Protein AF-A0A2B4SZK3-F1 (afdb_monomer_lite)

Organism: Stylophora pistillata (NCBI:txid50429)

InterPro domains:
  IPR004087 K Homology domain [SM00322] (62-130)
  IPR004088 K Homology domain, type 1 [PF00013] (67-126)
  IPR009210 Activating signal cointegrator 1 complex subunit 1 [PTHR13360] (2-344)
  IPR019510 A-kinase anchor protein 7-like, phosphoesterase domain [PF10469] (138-343)
  IPR027417 P-loop containing nucleoside triphosphate hydrolase [G3DSA:3.40.50.300] (384-640)
  IPR027417 P-loop containing nucleoside triphosphate hydrolase [SSF52540] (381-577)
  IPR036612 K Homology domain, type 1 superfamily [G3DSA:3.30.1370.10] (50-133)
  IPR036612 K Homology domain, type 1 superfamily [SSF54791] (58-139)
  IPR047538 Activating signal cointegrator 1 complex subunit 1, type I KH domain [cd22419] (64-129)

Secondary structure (DSSP, 8-state):
--TTSPEEEEETTEEEEE---------------------------TT---SSSSSS-EEETTEEEEEE---GGGHHHHH-GGGHHHHHHHHHHTEEEE---TT---PEEEEESSHHHHHHHHHHHHHHHHHHHTTSPP-EEEEEE---HHHHHHHHHHHHHHHHHSTTSTT--GGGBPPGGG-EEEEEEE---SHHHHHHHHHHHHHHIIIIIHHHHTTPPEEEEEEEEEESSS-TTSBSEEEEEEEETT--SHHHHHHHHHHHHHHHTTSB----SS----EEEEEGGG---TT---------TT------PPP--B--HHHHHHTTT-EEEEEEE-EEEEEE-TTTT--TT------TTGGGS----EEEEEE--------S---EEEEEEE-TTSSHHHHHHHHHTSTTEEEEE-HHHHHHHHSTT---STTTTSPP-TT--HHHHHHHHHS--TT-SEEEEEEEGGGGTT-GGGGGSGGGTTEEEEEEE--HHHHHHHHHHHHT-HHHHS--S--GGGG-HHHHHHHHHHHHHHT-SS-EEEEHHHHHHSHHHHHHHHHHHHTPPP-GGGGB------GGGGGGTTS-HHHHH--BPPPPSSTT--TT--SS-GGGS-HHHHHHHHHHHHHHHHHHTTBPPPS-GGG-

Radius of gyration: 32.84 Å; chains: 1; bounding box: 64×78×112 Å

Sequence (652 aa):
MDVMKPTLIYIGGRCYRKMPFEQKIEHNSDRVPKQHESPSEQLDWENDEACDVSESIEKTERGYRLSVEIPSPLFKFILGRRAETKKKIEKETNTQVTVPRQGEEGDIVIIGSHRSGVVGARSRIEVIAETSRQKIPFTHFLCFPLYNSDLARKMDEFKVKVLEDCFECRGINASIFQLPTKIHLTVGILTLLSDKEVKNAVDLLSQCYQDLVSKWLHNEPVVVELKGVECMNDDPSEVDILYAKVLVKDNSDRLQLLANALVDTFVSAGLMKREYDRVKLHATVMNTKQRDDPGGEETFTKKSRGDAAPRFKKRTSFDSRKVIKSFEDFSFGEYHLDMIHLSITVGGQRGPNNKSRSSLSDLKNKETLRYRVIGLQRVSRITKMSKNRILLWTAPRCVSTAFERSIMNLKNSKIFHEPYSQAFYFGPEKQSARYAAQETKQQATYRLISKMLQKEYDGRDFVFSKEMAYCVENKMHIFVEEGFKNFQHSFLIRQPLKAVYSLYRASTNPKLTGWDYFDPAEAGFRQMLELYEFVDRNIHSNPIVVDADDLLDYPNGILQSYCEAVGLEYEETMTSWEPGPVPEWDVWAGWHEDALKSTGFKPRAKKNRPHTSAAFDLEELPPQVASVVEECMPYYETLAAKKISPKNTEQY

Foldseek 3Di:
DPPVDFDWDADPNDIDGDDDPDPDDDDDDDDDDDDDDDDDDPPPPPPPPPPDPVPAWDQDPQAIKGWAAAFLVLLCQCCDDVRPNVVVLCVVLVWHWDDDDRLDHGTTMIGHRYPSSSVSSNVSSSVSRVVVLVVDPFFWFKWQQFADPLLQVLLVVLLVCCCVVVVVWPPDDSQQFDHSRPWTWTLFTFRQRDVVLVVVLLVLVLVLCVPLCCVLVVLDWWKKWFWAKDAPDPDLAFGFWIWTDIATPVNDCSVFSSSQVSQVSCVVVVGGDDPDNGRDTTTTGGGLVRDDDPPDPPPPDDDDPDDDDDDDPDRGGIRCPSVRVVRRGRTSGMGTRFFMKTWGDPVNVPRSPPPDPDDPVVVVPPPIPISTSGTSPPPPPVPDDDQFAEEEEEAAPLCLLLLQVLVVLDPQEAEAEALLVCCCQQAPNHDDPQVVVDHRPPCSHPVNVLVVSLDDDPSHRHYYYYHYLLSCVVPLVSCLDPSNLRYQYAYRYEQLLSRLVVQQVLQCDCVQFVHNGDDLSRSRLVSRLVSVVSCCPRRHNQHAYAYSLQCLQFVQQQQCQVCVVSVHDDDPCSFFADAADDVSCPVRGRRCVCSNRDGGRHHDPDPDDPSPDDPDDLVPDDPVSSVSSVVSRVSRVVRVVSHDHGPDPPPD

Structure (mmCIF, N/CA/C/O backbone):
data_AF-A0A2B4SZK3-F1
#
_entry.id   AF-A0A2B4SZK3-F1
#
loop_
_atom_site.group_PDB
_atom_site.id
_atom_site.type_symbol
_atom_site.label_atom_id
_atom_site.label_alt_id
_atom_site.label_comp_id
_atom_site.label_asym_id
_atom_site.label_entity_id
_atom_site.label_seq_id
_atom_site.pdbx_PDB_ins_code
_atom_site.Cartn_x
_atom_site.Cartn_y
_atom_site.Cartn_z
_atom_site.occupancy
_atom_site.B_iso_or_equiv
_atom_site.auth_seq_id
_atom_site.auth_comp_id
_atom_site.auth_asym_id
_atom_site.auth_atom_id
_atom_site.pdbx_PDB_model_num
ATOM 1 N N . MET A 1 1 ? 1.959 -29.336 -47.649 1.00 46.88 1 MET A N 1
ATOM 2 C CA . MET A 1 1 ? 1.664 -27.906 -47.413 1.00 46.88 1 MET A CA 1
ATOM 3 C C . MET A 1 1 ? 1.505 -27.262 -48.781 1.00 46.88 1 MET A C 1
ATOM 5 O O . MET A 1 1 ? 2.351 -27.522 -49.626 1.00 46.88 1 MET A O 1
ATOM 9 N N . ASP A 1 2 ? 0.421 -26.527 -49.025 1.00 36.53 2 ASP A N 1
ATOM 10 C CA . ASP A 1 2 ? 0.176 -25.872 -50.315 1.00 36.53 2 ASP A CA 1
ATOM 11 C C . ASP A 1 2 ? 1.172 -24.714 -50.495 1.00 36.53 2 ASP A C 1
ATOM 13 O O . ASP A 1 2 ? 1.173 -23.751 -49.724 1.00 36.53 2 ASP A O 1
ATOM 17 N N . VAL A 1 3 ? 2.066 -24.827 -51.481 1.00 50.59 3 VAL A N 1
ATOM 18 C CA . VAL A 1 3 ? 3.087 -23.809 -51.790 1.00 50.59 3 VAL A CA 1
ATOM 19 C C . VAL A 1 3 ? 2.431 -22.475 -52.174 1.00 50.59 3 VAL A C 1
ATOM 21 O O . VAL A 1 3 ? 3.056 -21.423 -52.020 1.00 50.59 3 VAL A O 1
ATOM 24 N N . MET A 1 4 ? 1.155 -22.498 -52.570 1.00 44.25 4 MET A N 1
ATOM 25 C CA . MET A 1 4 ? 0.374 -21.324 -52.949 1.00 44.25 4 MET A CA 1
ATOM 26 C C . MET A 1 4 ? -0.309 -20.626 -51.758 1.00 44.25 4 MET A C 1
ATOM 28 O O . MET A 1 4 ? -0.758 -19.492 -51.907 1.00 44.25 4 MET A O 1
ATOM 32 N N . LYS A 1 5 ? -0.372 -21.250 -50.568 1.00 48.97 5 LYS A N 1
ATOM 33 C CA . LYS A 1 5 ? -0.991 -20.680 -49.349 1.00 48.97 5 LYS A CA 1
ATOM 34 C C . LYS A 1 5 ? -0.169 -20.985 -48.089 1.00 48.97 5 LYS A C 1
ATOM 36 O O . LYS A 1 5 ? -0.544 -21.837 -47.280 1.00 48.97 5 LYS A O 1
ATOM 41 N N . PRO A 1 6 ? 0.979 -20.320 -47.903 1.00 55.97 6 PRO A N 1
ATOM 42 C CA . PRO A 1 6 ? 1.818 -20.549 -46.736 1.00 55.97 6 PRO A CA 1
ATOM 43 C C . PRO A 1 6 ? 1.220 -19.959 -45.454 1.00 55.97 6 PRO A C 1
ATOM 45 O O . PRO A 1 6 ? 0.521 -18.950 -45.482 1.00 55.97 6 PRO A O 1
ATOM 48 N N . THR A 1 7 ? 1.548 -20.553 -44.304 1.00 63.16 7 THR A N 1
ATOM 49 C CA . THR A 1 7 ? 1.191 -19.984 -42.997 1.00 63.16 7 THR A CA 1
ATOM 50 C C . THR A 1 7 ? 1.920 -18.655 -42.797 1.00 63.16 7 THR A C 1
ATOM 52 O O . THR A 1 7 ? 3.145 -18.610 -42.871 1.00 63.16 7 THR A O 1
ATOM 55 N N . LEU A 1 8 ? 1.178 -17.583 -42.533 1.00 64.38 8 LEU A N 1
ATOM 56 C CA . LEU A 1 8 ? 1.723 -16.243 -42.312 1.00 64.38 8 LEU A CA 1
ATOM 57 C C . LEU A 1 8 ? 1.911 -15.974 -40.808 1.00 64.38 8 LEU A C 1
ATOM 59 O O . LEU A 1 8 ? 1.115 -16.429 -39.988 1.00 64.38 8 LEU A O 1
ATOM 63 N N . ILE A 1 9 ? 2.976 -15.263 -40.437 1.00 63.34 9 ILE A N 1
ATOM 64 C CA . ILE A 1 9 ? 3.298 -14.832 -39.067 1.00 63.34 9 ILE A CA 1
ATOM 65 C C . ILE A 1 9 ? 3.481 -13.317 -39.095 1.00 63.34 9 ILE A C 1
ATOM 67 O O . ILE A 1 9 ? 4.210 -12.824 -39.943 1.00 63.34 9 ILE A O 1
ATOM 71 N N . TYR A 1 10 ? 2.872 -12.582 -38.171 1.00 58.62 10 TYR A N 1
ATOM 72 C CA . TYR A 1 10 ? 3.011 -11.127 -38.098 1.00 58.62 10 TYR A CA 1
ATOM 73 C C . TYR A 1 10 ? 3.866 -10.741 -36.885 1.00 58.62 10 TYR A C 1
ATOM 75 O O . TYR A 1 10 ? 3.561 -11.171 -35.776 1.00 58.62 10 TYR A O 1
ATOM 83 N N . ILE A 1 11 ? 4.943 -9.972 -37.085 1.00 52.38 11 ILE A N 1
ATOM 84 C CA . ILE A 1 11 ? 5.862 -9.514 -36.022 1.00 52.38 11 ILE A CA 1
ATOM 85 C C . ILE A 1 11 ? 6.203 -8.045 -36.2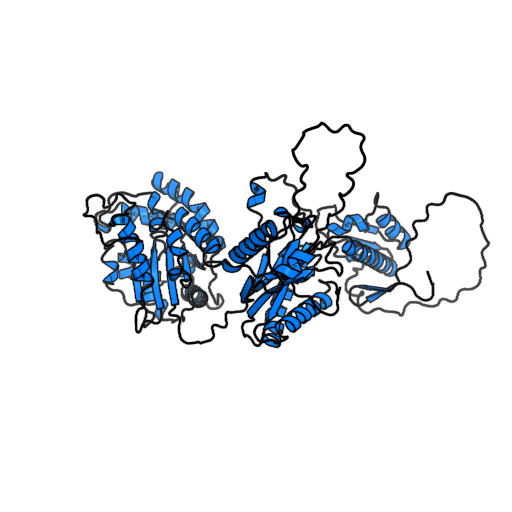81 1.00 52.38 11 ILE A C 1
ATOM 87 O O . ILE A 1 11 ? 6.670 -7.723 -37.373 1.00 52.38 11 ILE A O 1
ATOM 91 N N . GLY A 1 12 ? 5.964 -7.156 -35.308 1.00 41.16 12 GLY A N 1
ATOM 92 C CA . GLY A 1 12 ? 6.306 -5.728 -35.420 1.00 41.16 12 GLY A CA 1
ATOM 93 C C . GLY A 1 12 ? 5.725 -5.046 -36.668 1.00 41.16 12 GLY A C 1
ATOM 94 O O . GLY A 1 12 ? 6.434 -4.322 -37.355 1.00 41.16 12 GLY A O 1
ATOM 95 N N . GLY A 1 13 ? 4.477 -5.364 -37.032 1.00 41.66 13 GLY A N 1
ATOM 96 C CA . GLY A 1 13 ? 3.815 -4.832 -38.234 1.00 41.66 13 GLY A CA 1
ATOM 97 C C . GLY A 1 13 ? 4.204 -5.499 -39.564 1.00 41.66 13 GLY A C 1
ATOM 98 O O . GLY A 1 13 ? 3.633 -5.161 -40.596 1.00 41.66 13 GLY A O 1
ATOM 99 N N . ARG A 1 14 ? 5.127 -6.473 -39.571 1.00 44.72 14 ARG A N 1
ATOM 100 C CA . ARG A 1 14 ? 5.597 -7.160 -40.791 1.00 44.72 14 ARG A CA 1
ATOM 101 C C . ARG A 1 14 ? 5.034 -8.569 -40.914 1.00 44.72 14 ARG A C 1
ATOM 103 O O . ARG A 1 14 ? 4.926 -9.279 -39.918 1.00 44.72 14 ARG A O 1
ATOM 110 N N . CYS A 1 15 ? 4.719 -8.986 -42.141 1.00 58.34 15 CYS A N 1
ATOM 111 C CA . CYS A 1 15 ? 4.196 -10.314 -42.458 1.00 58.34 15 CYS A CA 1
ATOM 112 C C . CYS A 1 15 ? 5.311 -11.248 -42.956 1.00 58.34 15 CYS A C 1
ATOM 114 O O . CYS A 1 15 ? 5.994 -10.955 -43.933 1.00 58.34 15 CYS A O 1
ATOM 116 N N . TYR A 1 16 ? 5.474 -12.393 -42.302 1.00 63.62 16 TYR A N 1
ATOM 117 C CA . TYR A 1 16 ? 6.478 -13.410 -42.588 1.00 63.62 16 TYR A CA 1
ATOM 118 C C . TYR A 1 16 ? 5.821 -14.699 -43.063 1.00 63.62 16 TYR A C 1
ATOM 120 O O . TYR A 1 16 ? 4.849 -15.181 -42.484 1.00 63.62 16 TYR A O 1
ATOM 128 N N . ARG A 1 17 ? 6.416 -15.327 -44.073 1.00 66.25 17 ARG A N 1
ATOM 129 C CA . ARG A 1 17 ? 6.022 -16.652 -44.548 1.00 66.25 17 ARG A CA 1
ATOM 130 C C . ARG A 1 17 ? 6.681 -17.737 -43.688 1.00 66.25 17 ARG A C 1
ATOM 132 O O . ARG A 1 17 ? 7.895 -17.925 -43.747 1.00 66.25 17 ARG A O 1
ATOM 139 N N . LYS A 1 18 ? 5.904 -18.499 -42.916 1.00 51.34 18 LYS A N 1
ATOM 140 C CA . LYS A 1 18 ? 6.398 -19.671 -42.178 1.00 51.34 18 LYS A CA 1
ATOM 141 C C . LYS A 1 18 ? 6.692 -20.803 -43.160 1.00 51.34 18 LYS A C 1
ATOM 143 O O . LYS A 1 18 ? 5.782 -21.462 -43.661 1.00 51.34 18 LYS A O 1
ATOM 148 N N . MET A 1 19 ? 7.971 -21.051 -43.409 1.00 47.88 19 MET A N 1
ATOM 149 C CA . MET A 1 19 ? 8.411 -22.229 -44.154 1.00 47.88 19 MET A CA 1
ATOM 150 C C . MET A 1 19 ? 8.366 -23.464 -43.233 1.00 47.88 19 MET A C 1
ATOM 152 O O . MET A 1 19 ? 8.794 -23.368 -42.077 1.00 47.88 19 MET A O 1
ATOM 156 N N . PRO A 1 20 ? 7.833 -24.617 -43.682 1.00 42.56 20 PRO A N 1
ATOM 157 C CA . PRO A 1 20 ? 7.808 -25.827 -42.872 1.00 42.56 20 PRO A CA 1
ATOM 158 C C . PRO A 1 20 ? 9.230 -26.277 -42.538 1.00 42.56 20 PRO A C 1
ATOM 160 O O . PRO A 1 20 ? 10.031 -26.595 -43.412 1.00 42.56 20 PRO A O 1
ATOM 163 N N . PHE A 1 21 ? 9.523 -26.322 -41.244 1.00 40.72 21 PHE A N 1
ATOM 164 C CA . PHE A 1 21 ? 10.726 -26.930 -40.700 1.00 40.72 21 PHE A CA 1
ATOM 165 C C . PHE A 1 21 ? 10.470 -28.439 -40.575 1.00 40.72 21 PHE A C 1
ATOM 167 O O . PHE A 1 21 ? 10.075 -28.915 -39.512 1.00 40.72 21 PHE A O 1
ATOM 174 N N . GLU A 1 22 ? 10.620 -29.198 -41.663 1.00 37.25 22 GLU A N 1
ATOM 175 C CA . GLU A 1 22 ? 10.686 -30.661 -41.564 1.00 37.25 22 GLU A CA 1
ATOM 176 C C . GLU A 1 22 ? 12.118 -31.073 -41.224 1.00 37.25 22 GLU A C 1
ATOM 178 O O . GLU A 1 22 ? 13.040 -30.991 -42.034 1.00 37.25 22 GLU A O 1
ATOM 183 N N . GLN A 1 23 ? 12.301 -31.522 -39.987 1.00 35.62 23 GLN A N 1
ATOM 184 C CA . GLN A 1 23 ? 13.506 -32.195 -39.532 1.00 35.62 23 GLN A CA 1
ATOM 185 C C . GLN A 1 23 ? 13.475 -33.638 -40.068 1.00 35.62 23 GLN A C 1
ATOM 187 O O . GLN A 1 23 ? 13.135 -34.564 -39.338 1.00 35.62 23 GLN A O 1
ATOM 192 N N . LYS A 1 24 ? 13.765 -33.839 -41.360 1.00 28.80 24 LYS A N 1
ATOM 193 C CA . LYS A 1 24 ? 13.945 -35.188 -41.919 1.00 28.80 24 LYS A CA 1
ATOM 194 C C . LYS A 1 24 ? 15.380 -35.653 -41.697 1.00 28.80 24 LYS A C 1
ATOM 196 O O . LYS A 1 24 ? 16.314 -35.197 -42.349 1.00 28.80 24 LYS A O 1
ATOM 201 N N . ILE A 1 25 ? 15.527 -36.549 -40.728 1.00 37.00 25 ILE A N 1
ATOM 202 C CA . ILE A 1 25 ? 16.662 -37.460 -40.614 1.00 37.00 25 ILE A CA 1
ATOM 203 C C . ILE A 1 25 ? 16.390 -38.579 -41.618 1.00 37.00 25 ILE A C 1
ATOM 205 O O . ILE A 1 25 ? 15.589 -39.453 -41.312 1.00 37.00 25 ILE A O 1
ATOM 209 N N . GLU A 1 26 ? 17.039 -38.576 -42.781 1.00 28.12 26 GLU A N 1
ATOM 210 C CA . GLU A 1 26 ? 17.153 -39.793 -43.592 1.00 28.12 26 GLU A CA 1
ATOM 211 C C . GLU A 1 26 ? 18.579 -39.973 -44.113 1.00 28.12 26 GLU A C 1
ATOM 213 O O . GLU A 1 26 ? 19.216 -39.068 -44.653 1.00 28.12 26 GLU A O 1
ATOM 218 N N . HIS A 1 27 ? 19.084 -41.176 -43.856 1.00 30.59 27 HIS A N 1
ATOM 219 C CA . HIS A 1 27 ? 20.318 -41.730 -44.373 1.00 30.59 27 HIS A CA 1
ATOM 220 C C . HIS A 1 27 ? 20.110 -42.190 -45.825 1.00 30.59 27 HIS A C 1
ATOM 222 O O . HIS A 1 27 ? 19.267 -43.037 -46.089 1.00 30.59 27 HIS A O 1
ATOM 228 N N . ASN A 1 28 ? 21.033 -41.743 -46.674 1.00 28.52 28 ASN A N 1
ATOM 229 C CA . ASN A 1 28 ? 21.664 -42.480 -47.769 1.00 28.52 28 ASN A CA 1
ATOM 230 C C . ASN A 1 28 ? 21.057 -42.522 -49.191 1.00 28.52 28 ASN A C 1
ATOM 232 O O . ASN A 1 28 ? 19.871 -42.727 -49.422 1.00 28.52 28 ASN A O 1
ATOM 236 N N . SER A 1 29 ? 22.028 -42.488 -50.113 1.00 29.42 29 SER A N 1
ATOM 237 C CA . SER A 1 29 ? 22.093 -42.928 -51.514 1.00 29.42 29 SER A CA 1
ATOM 238 C C . SER A 1 29 ? 21.416 -42.117 -52.629 1.00 29.42 29 SER A C 1
ATOM 240 O O . SER A 1 29 ? 20.200 -42.038 -52.748 1.00 29.42 29 SER A O 1
ATOM 242 N N . ASP A 1 30 ? 22.301 -41.608 -53.494 1.00 33.56 30 ASP A N 1
ATOM 243 C CA . ASP A 1 30 ? 22.232 -41.580 -54.955 1.00 33.56 30 ASP A CA 1
ATOM 244 C C . ASP A 1 30 ? 20.978 -41.024 -55.631 1.00 33.56 30 ASP A C 1
ATOM 246 O O . ASP A 1 30 ? 19.987 -41.723 -55.838 1.00 33.56 30 ASP A O 1
ATOM 250 N N . ARG A 1 31 ? 21.122 -39.800 -56.157 1.00 29.39 31 ARG A N 1
ATOM 251 C CA . ARG A 1 31 ? 20.921 -39.475 -57.584 1.00 29.39 31 ARG A CA 1
ATOM 252 C C . ARG A 1 31 ? 21.175 -37.989 -57.826 1.00 29.39 31 ARG A C 1
ATOM 254 O O . ARG A 1 31 ? 20.452 -37.129 -57.337 1.00 29.39 31 ARG A O 1
ATOM 261 N N . VAL A 1 32 ? 22.196 -37.707 -58.628 1.00 38.25 32 VAL A N 1
ATOM 262 C CA . VAL A 1 32 ? 22.425 -36.410 -59.276 1.00 38.25 32 VAL A CA 1
ATOM 263 C C . VAL A 1 32 ? 21.528 -36.326 -60.515 1.00 38.25 32 VAL A C 1
ATOM 265 O O . VAL A 1 32 ? 21.564 -37.250 -61.331 1.00 38.25 32 VAL A O 1
ATOM 268 N N . PRO A 1 33 ? 20.799 -35.216 -60.728 1.00 29.78 33 PRO A N 1
ATOM 269 C CA . PRO A 1 33 ? 20.478 -34.787 -62.082 1.00 29.78 33 PRO A CA 1
ATOM 270 C C . PRO A 1 33 ? 21.077 -33.413 -62.405 1.00 29.78 33 PRO A C 1
ATOM 272 O O . PRO A 1 33 ? 20.853 -32.412 -61.733 1.00 29.78 33 PRO A O 1
ATOM 275 N N . LYS A 1 34 ? 21.856 -33.478 -63.482 1.00 27.97 34 LYS A N 1
ATOM 276 C CA . LYS A 1 34 ? 22.467 -32.487 -64.368 1.00 27.97 34 LYS A CA 1
ATOM 277 C C . LYS A 1 34 ? 21.921 -31.051 -64.365 1.00 27.97 34 LYS A C 1
ATOM 279 O O . LYS A 1 34 ? 20.724 -30.800 -64.442 1.00 27.97 34 LYS A O 1
ATOM 284 N N . GLN A 1 35 ? 22.903 -30.152 -64.424 1.00 30.84 35 GLN A N 1
ATOM 285 C CA . GLN A 1 35 ? 22.850 -28.744 -64.800 1.00 30.84 35 GLN A CA 1
ATOM 286 C C . GLN A 1 35 ? 22.131 -28.526 -66.140 1.00 30.84 35 GLN A C 1
ATOM 288 O O . GLN A 1 35 ? 22.428 -29.203 -67.124 1.00 30.84 35 GLN A O 1
ATOM 293 N N . HIS A 1 36 ? 21.262 -27.518 -66.181 1.00 27.38 36 HIS A N 1
ATOM 294 C CA . HIS A 1 36 ? 20.969 -26.761 -67.392 1.00 27.38 36 HIS A CA 1
ATOM 295 C C . HIS A 1 36 ? 21.340 -25.302 -67.116 1.00 27.38 36 HIS A C 1
ATOM 297 O O . HIS A 1 36 ? 20.698 -24.629 -66.313 1.00 27.38 36 HIS A O 1
ATOM 303 N N . GLU A 1 37 ? 22.424 -24.855 -67.746 1.00 29.27 37 GLU A N 1
ATOM 304 C CA . GLU A 1 37 ? 22.810 -23.451 -67.856 1.00 29.27 37 GLU A CA 1
ATOM 305 C C . GLU A 1 37 ? 22.073 -22.805 -69.033 1.00 29.27 37 GLU A C 1
ATOM 307 O O . GLU A 1 37 ? 22.019 -23.381 -70.121 1.00 29.27 37 GLU A O 1
ATOM 312 N N . SER A 1 38 ? 21.514 -21.614 -68.806 1.00 24.14 38 SER A N 1
ATOM 313 C CA . SER A 1 38 ? 21.481 -20.440 -69.706 1.00 24.14 38 SER A CA 1
ATOM 314 C C . SER A 1 38 ? 20.363 -19.474 -69.274 1.00 24.14 38 SER A C 1
ATOM 316 O O . SER A 1 38 ? 19.376 -19.911 -68.687 1.00 24.14 38 SER A O 1
ATOM 318 N N . PRO A 1 39 ? 20.438 -18.183 -69.628 1.00 28.41 39 PRO A N 1
ATOM 319 C CA . PRO A 1 39 ? 21.520 -17.236 -69.387 1.00 28.41 39 PRO A CA 1
ATOM 320 C C . PRO A 1 39 ? 21.073 -16.125 -68.417 1.00 28.41 39 PRO A C 1
ATOM 322 O O . PRO A 1 39 ? 19.894 -15.899 -68.172 1.00 28.41 39 PRO A O 1
ATOM 325 N N . SER A 1 40 ? 22.066 -15.432 -67.874 1.00 34.56 40 SER A N 1
ATOM 326 C CA . SER A 1 40 ? 21.983 -14.237 -67.036 1.00 34.56 40 SER A CA 1
ATOM 327 C C . SER A 1 40 ? 20.936 -13.205 -67.482 1.00 34.56 40 SER A C 1
ATOM 329 O O . SER A 1 40 ? 21.208 -12.382 -68.354 1.00 34.56 40 SER A O 1
ATOM 331 N N . GLU A 1 41 ? 19.796 -13.172 -66.800 1.00 28.44 41 GLU A N 1
ATOM 332 C CA . GLU A 1 41 ? 19.028 -11.945 -66.607 1.00 28.44 41 GLU A CA 1
ATOM 333 C C . GLU A 1 41 ? 19.274 -11.492 -65.168 1.00 28.44 41 GLU A C 1
ATOM 335 O O . GLU A 1 41 ? 18.761 -12.064 -64.204 1.00 28.44 41 GLU A O 1
ATOM 340 N N . GLN A 1 42 ? 20.153 -10.497 -65.027 1.00 30.39 42 GLN A N 1
ATOM 341 C CA . GLN A 1 42 ? 20.267 -9.681 -63.824 1.00 30.39 42 GLN A CA 1
ATOM 342 C C . GLN A 1 42 ? 18.925 -8.970 -63.622 1.00 30.39 42 GLN A C 1
ATOM 344 O O . GLN A 1 42 ? 18.698 -7.875 -64.123 1.00 30.39 42 GLN A O 1
ATOM 349 N N . LEU A 1 43 ? 18.001 -9.633 -62.935 1.00 27.70 43 LEU A N 1
ATOM 350 C CA . LEU A 1 43 ? 16.879 -8.964 -62.299 1.00 27.70 43 LEU A CA 1
ATOM 351 C C . LEU A 1 43 ? 17.434 -8.363 -61.013 1.00 27.70 43 LEU A C 1
ATOM 353 O O . LEU A 1 43 ? 17.664 -9.075 -60.038 1.00 27.70 43 LEU A O 1
ATOM 357 N N . ASP A 1 44 ? 17.719 -7.066 -61.051 1.00 28.86 44 ASP A N 1
ATOM 358 C CA . ASP A 1 44 ? 18.073 -6.271 -59.883 1.00 28.86 44 ASP A CA 1
ATOM 359 C C . ASP A 1 44 ? 16.899 -6.286 -58.892 1.00 28.86 44 ASP A C 1
ATOM 361 O O . ASP A 1 44 ? 15.921 -5.556 -59.030 1.00 28.86 44 ASP A O 1
ATOM 365 N N . TRP A 1 45 ? 17.003 -7.117 -57.854 1.00 31.67 45 TRP A N 1
ATOM 366 C CA . TRP A 1 45 ? 16.133 -7.077 -56.669 1.00 31.67 45 TRP A CA 1
ATOM 367 C C . TRP A 1 45 ? 16.521 -5.924 -55.720 1.00 31.67 45 TRP A C 1
ATOM 369 O O . TRP A 1 45 ? 16.333 -6.024 -54.509 1.00 31.67 45 TRP A O 1
ATOM 379 N N . GLU A 1 46 ? 17.103 -4.835 -56.231 1.00 31.45 46 GLU A N 1
ATOM 380 C CA . GLU A 1 46 ? 17.588 -3.724 -55.402 1.00 31.45 46 GLU A CA 1
ATOM 381 C C . GLU A 1 46 ? 16.494 -2.747 -54.951 1.00 31.45 46 GLU A C 1
ATOM 383 O O . GLU A 1 46 ? 16.819 -1.775 -54.279 1.00 31.45 46 GLU A O 1
ATOM 388 N N . ASN A 1 47 ? 15.207 -2.988 -55.234 1.00 30.73 47 ASN A N 1
ATOM 389 C CA . ASN A 1 47 ? 14.187 -1.964 -54.981 1.00 30.73 47 ASN A CA 1
ATOM 390 C C . ASN A 1 47 ? 12.881 -2.426 -54.317 1.00 30.73 47 ASN A C 1
ATOM 392 O O . ASN A 1 47 ? 11.818 -1.901 -54.626 1.00 30.73 47 ASN A O 1
ATOM 396 N N . ASP A 1 48 ? 12.971 -3.348 -53.355 1.00 34.78 48 ASP A N 1
ATOM 397 C CA . ASP A 1 48 ? 11.986 -3.427 -52.264 1.00 34.78 48 ASP A CA 1
ATOM 398 C C . ASP A 1 48 ? 12.662 -2.956 -50.966 1.00 34.78 48 ASP A C 1
ATOM 400 O O . ASP A 1 48 ? 12.949 -3.723 -50.038 1.00 34.78 48 ASP A O 1
ATOM 404 N N . GLU A 1 49 ? 12.973 -1.657 -50.914 1.00 39.31 49 GLU A N 1
ATOM 405 C CA . GLU A 1 49 ? 13.292 -0.970 -49.666 1.00 39.31 49 GLU A CA 1
ATOM 406 C C . GLU A 1 49 ? 12.070 -1.023 -48.738 1.00 39.31 49 GLU A C 1
ATOM 408 O O . GLU A 1 49 ? 11.184 -0.173 -48.756 1.00 39.31 49 GLU A O 1
ATOM 413 N N . ALA A 1 50 ? 12.026 -2.032 -47.869 1.00 38.31 50 ALA A N 1
ATOM 414 C CA . ALA A 1 50 ? 11.242 -1.952 -46.647 1.00 38.31 50 ALA A CA 1
ATOM 415 C C . ALA A 1 50 ? 11.877 -0.871 -45.747 1.00 38.31 50 ALA A C 1
ATOM 417 O O . ALA A 1 50 ? 12.915 -1.102 -45.119 1.00 38.31 50 ALA A O 1
ATOM 418 N N . CYS A 1 51 ? 11.254 0.310 -45.727 1.00 39.88 51 CYS A N 1
ATOM 419 C CA . CYS A 1 51 ? 11.714 1.593 -45.177 1.00 39.88 51 CYS A CA 1
ATOM 420 C C . CYS A 1 51 ? 12.006 1.679 -43.660 1.00 39.88 51 CYS A C 1
ATOM 422 O O . CYS A 1 51 ? 11.709 2.704 -43.062 1.00 39.88 51 CYS A O 1
ATOM 424 N N . ASP A 1 52 ? 12.574 0.666 -42.995 1.00 44.66 52 ASP A N 1
ATOM 425 C CA . ASP A 1 52 ? 12.792 0.775 -41.536 1.00 44.66 52 ASP A CA 1
ATOM 426 C C . ASP A 1 52 ? 13.970 -0.067 -40.989 1.00 44.66 52 ASP A C 1
ATOM 428 O O . ASP A 1 52 ? 13.957 -0.568 -39.867 1.00 44.66 52 ASP A O 1
ATOM 432 N N . VAL A 1 53 ? 14.996 -0.327 -41.814 1.00 47.09 53 VAL A N 1
ATOM 433 C CA . VAL A 1 53 ? 16.230 -1.052 -41.405 1.00 47.09 53 VAL A CA 1
ATOM 434 C C . VAL A 1 53 ? 17.506 -0.288 -41.807 1.00 47.09 53 VAL A C 1
ATOM 436 O O . VAL A 1 53 ? 18.617 -0.815 -41.750 1.00 47.09 53 VAL A O 1
ATOM 439 N N . SER A 1 54 ? 17.388 0.957 -42.268 1.00 50.78 54 SER A N 1
ATOM 440 C CA . SER A 1 54 ? 18.535 1.793 -42.653 1.00 50.78 54 SER A CA 1
ATOM 441 C C . SER A 1 54 ? 19.269 2.392 -41.452 1.00 50.78 54 SER A C 1
ATOM 443 O O . SER A 1 54 ? 20.489 2.497 -41.510 1.00 50.78 54 SER A O 1
ATOM 445 N N . GLU A 1 55 ? 18.583 2.698 -40.349 1.00 50.41 55 GLU A N 1
ATOM 446 C CA . GLU A 1 55 ? 19.172 3.514 -39.271 1.00 50.41 55 GLU A CA 1
ATOM 447 C C . GLU A 1 55 ? 19.934 2.731 -38.184 1.00 50.41 55 GLU A C 1
ATOM 449 O O . GLU A 1 55 ? 20.668 3.326 -37.404 1.00 50.41 55 GLU A O 1
ATOM 454 N N . SER A 1 56 ? 19.825 1.397 -38.133 1.00 63.12 56 SER A N 1
ATOM 455 C CA . SER A 1 56 ? 20.403 0.572 -37.046 1.00 63.12 56 SER A CA 1
ATOM 456 C C . SER A 1 56 ? 21.576 -0.332 -37.455 1.00 63.12 56 SER A C 1
ATOM 458 O O . SER A 1 56 ? 22.122 -1.041 -36.609 1.00 63.12 56 SER A O 1
ATOM 460 N N . ILE A 1 57 ? 21.982 -0.336 -38.731 1.00 80.75 57 ILE A N 1
ATOM 461 C CA . ILE A 1 57 ? 23.119 -1.143 -39.208 1.00 80.75 57 ILE A CA 1
ATOM 462 C C . ILE A 1 57 ? 24.371 -0.266 -39.290 1.00 80.75 57 ILE A C 1
ATOM 464 O O . ILE A 1 57 ? 24.500 0.577 -40.176 1.00 80.75 57 ILE A O 1
ATOM 468 N N . GLU A 1 58 ? 25.330 -0.517 -38.406 1.00 85.38 58 GLU A N 1
ATOM 469 C CA . GLU A 1 58 ? 26.621 0.167 -38.389 1.00 85.38 58 GLU A CA 1
ATOM 470 C C . GLU A 1 58 ? 27.523 -0.366 -39.511 1.00 85.38 58 GLU A C 1
ATOM 472 O O . GLU A 1 58 ? 27.774 -1.573 -39.618 1.00 85.38 58 GLU A O 1
ATOM 477 N N . LYS A 1 59 ? 28.059 0.533 -40.344 1.00 82.69 59 LYS A N 1
ATOM 478 C CA . LYS A 1 59 ? 29.115 0.189 -41.303 1.00 82.69 59 LYS A CA 1
ATOM 479 C C . LYS A 1 59 ? 30.461 0.192 -40.577 1.00 82.69 59 LYS A C 1
ATOM 481 O O . LYS A 1 59 ? 30.857 1.191 -39.990 1.00 82.69 59 LYS A O 1
ATOM 486 N N . THR A 1 60 ? 31.165 -0.928 -40.633 1.00 83.38 60 THR A N 1
ATOM 487 C CA . THR A 1 60 ? 32.489 -1.133 -40.029 1.00 83.38 60 THR A CA 1
ATOM 488 C C . THR A 1 60 ? 33.545 -1.295 -41.125 1.00 83.38 60 THR A C 1
ATOM 490 O O . THR A 1 60 ? 33.211 -1.578 -42.275 1.00 83.38 60 THR A O 1
ATOM 493 N N . GLU A 1 61 ? 34.831 -1.190 -40.783 1.00 75.69 61 GLU A N 1
ATOM 494 C CA . GLU A 1 61 ? 35.944 -1.377 -41.736 1.00 75.69 61 GLU A CA 1
ATOM 495 C C . GLU A 1 61 ? 35.938 -2.747 -42.441 1.00 75.69 61 GLU A C 1
ATOM 497 O O . GLU A 1 61 ? 36.527 -2.902 -43.507 1.00 75.69 61 GLU A O 1
ATOM 502 N N . ARG A 1 62 ? 35.269 -3.753 -41.857 1.00 74.06 62 ARG A N 1
ATOM 503 C CA . ARG A 1 62 ? 35.229 -5.140 -42.352 1.00 74.06 62 ARG A CA 1
ATOM 504 C C . ARG A 1 62 ? 33.834 -5.606 -42.793 1.00 74.06 62 ARG A C 1
ATOM 506 O O . ARG A 1 62 ? 33.651 -6.798 -43.030 1.00 74.06 62 ARG A O 1
ATOM 513 N N . GLY A 1 63 ? 32.854 -4.702 -42.897 1.00 87.56 63 GLY A N 1
ATOM 514 C CA . GLY A 1 63 ? 31.486 -5.034 -43.313 1.00 87.56 63 GLY A CA 1
ATOM 515 C C . GLY A 1 63 ? 30.419 -4.287 -42.515 1.00 87.56 63 GLY A C 1
ATOM 516 O O . GLY A 1 63 ? 30.536 -3.092 -42.266 1.00 87.56 63 GLY A O 1
ATOM 517 N N . TYR A 1 64 ? 29.379 -4.994 -42.087 1.00 91.06 64 TYR A N 1
ATOM 518 C CA . TYR A 1 64 ? 28.198 -4.452 -41.418 1.00 91.06 64 TYR A CA 1
ATOM 519 C C . TYR A 1 64 ? 27.988 -5.124 -40.060 1.00 91.06 64 TYR A C 1
ATOM 521 O O . TYR A 1 64 ? 28.161 -6.339 -39.934 1.00 91.06 64 TYR A O 1
ATOM 529 N N . ARG A 1 65 ? 27.586 -4.340 -39.059 1.00 90.88 65 ARG A N 1
ATOM 530 C CA . ARG A 1 65 ? 27.292 -4.783 -37.693 1.00 90.88 65 ARG A CA 1
ATOM 531 C C . ARG A 1 65 ? 25.879 -4.364 -37.291 1.00 90.88 65 ARG A C 1
ATOM 533 O O . ARG A 1 65 ? 25.437 -3.267 -37.612 1.00 90.88 65 ARG A O 1
ATOM 540 N N . LEU A 1 66 ? 25.182 -5.242 -36.577 1.00 91.75 66 LEU A N 1
ATOM 541 C CA . LEU A 1 66 ? 23.845 -4.993 -36.047 1.00 91.75 66 LEU A CA 1
ATOM 542 C C . LEU A 1 66 ? 23.695 -5.631 -34.667 1.00 91.75 66 LEU A C 1
ATOM 544 O O . LEU A 1 66 ? 23.972 -6.820 -34.504 1.00 91.75 66 LEU A O 1
ATOM 548 N N . SER A 1 67 ? 23.234 -4.851 -33.695 1.00 90.25 67 SER A N 1
ATOM 549 C CA . SER A 1 67 ? 22.809 -5.354 -32.388 1.00 90.25 67 SER A CA 1
ATOM 550 C C . SER A 1 67 ? 21.306 -5.619 -32.406 1.00 90.25 67 SER A C 1
ATOM 552 O O . SER A 1 67 ? 20.530 -4.777 -32.856 1.00 90.25 67 SER A O 1
ATOM 554 N N . VAL A 1 68 ? 20.894 -6.795 -31.938 1.00 88.56 68 VAL A N 1
ATOM 555 C CA . VAL A 1 68 ? 19.488 -7.194 -31.826 1.00 88.56 68 VAL A CA 1
ATOM 556 C C . VAL A 1 68 ? 19.173 -7.476 -30.364 1.00 88.56 68 VAL A C 1
ATOM 558 O O . VAL A 1 68 ? 19.741 -8.388 -29.758 1.00 88.56 68 VAL A O 1
ATOM 561 N N . GLU A 1 69 ? 18.239 -6.707 -29.820 1.00 87.00 69 GLU A N 1
ATOM 562 C CA . GLU A 1 69 ? 17.771 -6.861 -28.449 1.00 87.00 69 GLU A CA 1
ATOM 563 C C . GLU A 1 69 ? 16.829 -8.069 -28.351 1.00 87.00 69 GLU A C 1
ATOM 565 O O . GLU A 1 69 ? 15.742 -8.080 -28.929 1.00 87.00 69 GLU A O 1
ATOM 570 N N . ILE A 1 70 ? 17.251 -9.113 -27.632 1.00 88.06 70 ILE A N 1
ATOM 571 C CA . ILE A 1 70 ? 16.458 -10.325 -27.403 1.00 88.06 70 ILE A CA 1
ATOM 572 C C . ILE A 1 70 ? 16.552 -10.711 -25.920 1.00 88.06 70 ILE A C 1
ATOM 574 O O . ILE A 1 70 ? 17.661 -10.818 -25.397 1.00 88.06 70 ILE A O 1
ATOM 578 N N . PRO A 1 71 ? 15.431 -11.010 -25.239 1.00 87.69 71 PRO A N 1
ATOM 579 C CA . PRO A 1 71 ? 15.462 -11.476 -23.856 1.00 87.69 71 PRO A CA 1
ATOM 580 C C . PRO A 1 71 ? 16.312 -12.739 -23.654 1.00 87.69 71 PRO A C 1
ATOM 582 O O . PRO A 1 71 ? 16.170 -13.732 -24.379 1.00 87.69 71 PRO A O 1
ATOM 585 N N . SER A 1 72 ? 17.127 -12.754 -22.596 1.00 87.06 72 SER A N 1
ATOM 586 C CA . SER A 1 72 ? 18.050 -13.859 -22.297 1.00 87.06 72 SER A CA 1
ATOM 587 C C . SER A 1 72 ? 17.403 -15.254 -22.172 1.00 87.06 72 SER A C 1
ATOM 589 O O . SER A 1 72 ? 18.035 -16.235 -22.591 1.00 87.06 72 SER A O 1
ATOM 591 N N . PRO A 1 73 ? 16.134 -15.422 -21.720 1.00 86.94 73 PRO A N 1
ATOM 592 C CA . PRO A 1 73 ? 15.468 -16.729 -21.731 1.00 86.94 73 PRO A CA 1
ATOM 593 C C . PRO A 1 73 ? 15.310 -17.348 -23.130 1.00 86.94 73 PRO A C 1
ATOM 595 O O . PRO A 1 73 ? 15.129 -18.569 -23.243 1.00 86.94 73 PRO A O 1
ATOM 598 N N . LEU A 1 74 ? 15.391 -16.534 -24.191 1.00 89.25 74 LEU A N 1
ATOM 599 C CA . LEU A 1 74 ? 15.247 -16.966 -25.580 1.00 89.25 74 LEU A CA 1
ATOM 600 C C . LEU A 1 74 ? 16.572 -17.412 -26.223 1.00 89.25 74 LEU A C 1
ATOM 602 O O . LEU A 1 74 ? 16.547 -18.174 -27.194 1.00 89.25 74 LEU A O 1
ATOM 606 N N . PHE A 1 75 ? 17.727 -17.050 -25.650 1.00 90.12 75 PHE A N 1
ATOM 607 C CA . PHE A 1 75 ? 19.053 -17.374 -26.204 1.00 90.12 75 PHE A CA 1
ATOM 608 C C . PHE A 1 75 ? 19.256 -18.870 -26.447 1.00 90.12 75 PHE A C 1
ATOM 610 O O . PHE A 1 75 ? 19.809 -19.271 -27.471 1.00 90.12 75 PHE A O 1
ATOM 617 N N . LYS A 1 76 ? 18.742 -19.728 -25.558 1.00 89.25 76 LYS A N 1
ATOM 618 C CA . LYS A 1 76 ? 18.852 -21.191 -25.701 1.00 89.25 76 LYS A CA 1
ATOM 619 C C . LYS A 1 76 ? 18.200 -21.727 -26.981 1.00 89.25 76 LYS A C 1
ATOM 621 O O . LYS A 1 76 ? 18.658 -22.732 -27.521 1.00 89.25 76 LYS A O 1
ATOM 626 N N . PHE A 1 77 ? 17.139 -21.079 -27.463 1.00 89.69 77 PHE A N 1
ATOM 627 C CA . PHE A 1 77 ? 16.442 -21.491 -28.681 1.00 89.69 77 PHE A CA 1
ATOM 628 C C . PHE A 1 77 ? 17.170 -21.011 -29.936 1.00 89.69 77 PHE A C 1
ATOM 630 O O . PHE A 1 77 ? 17.203 -21.730 -30.932 1.00 89.69 77 PHE A O 1
ATOM 637 N N . ILE A 1 78 ? 17.806 -19.840 -29.850 1.00 90.69 78 ILE A N 1
ATOM 638 C CA . ILE A 1 78 ? 18.634 -19.270 -30.918 1.00 90.69 78 ILE A CA 1
ATOM 639 C C . ILE A 1 78 ? 19.923 -20.078 -31.087 1.00 90.69 78 ILE A C 1
ATOM 641 O O . ILE A 1 78 ? 20.329 -20.373 -32.207 1.00 90.69 78 ILE A O 1
ATOM 645 N N . LEU A 1 79 ? 20.536 -20.511 -29.983 1.00 90.00 79 LEU A N 1
ATOM 646 C CA . LEU A 1 79 ? 21.667 -21.436 -30.019 1.00 90.00 79 LEU A CA 1
ATOM 647 C C . LEU A 1 79 ? 21.230 -22.807 -30.560 1.00 90.00 79 LEU A C 1
ATOM 649 O O . LEU A 1 79 ? 21.833 -23.324 -31.500 1.00 90.00 79 LEU A O 1
ATOM 653 N N . GLY A 1 80 ? 20.167 -23.394 -30.006 1.00 87.38 80 GLY A N 1
ATOM 654 C CA . GLY A 1 80 ? 19.760 -24.767 -30.313 1.00 87.38 80 GLY A CA 1
ATOM 655 C C . GLY A 1 80 ? 20.675 -25.818 -29.668 1.00 87.38 80 GLY A C 1
ATOM 656 O O . GLY A 1 80 ? 21.635 -25.502 -28.957 1.00 87.38 80 GLY A O 1
ATOM 657 N N . ARG A 1 81 ? 20.389 -27.109 -29.895 1.00 87.12 81 ARG A N 1
ATOM 658 C CA . ARG A 1 81 ? 21.219 -28.201 -29.351 1.00 87.12 81 ARG A CA 1
ATOM 659 C C . ARG A 1 81 ? 22.635 -28.089 -29.922 1.00 87.12 81 ARG A C 1
ATOM 661 O O . ARG A 1 81 ? 22.804 -28.027 -31.131 1.00 87.12 81 ARG A O 1
ATOM 668 N N . ARG A 1 82 ? 23.655 -28.042 -29.055 1.00 85.38 82 ARG A N 1
ATOM 669 C CA . ARG A 1 82 ? 25.077 -27.895 -29.449 1.00 85.38 82 ARG A CA 1
ATOM 670 C C . ARG A 1 82 ? 25.348 -26.705 -30.397 1.00 85.38 82 ARG A C 1
ATOM 672 O O . ARG A 1 82 ? 26.247 -26.779 -31.234 1.00 85.38 82 ARG A O 1
ATOM 679 N N . ALA A 1 83 ? 24.585 -25.617 -30.250 1.00 88.94 83 ALA A N 1
ATOM 680 C CA . ALA A 1 83 ? 24.669 -24.416 -31.086 1.00 88.94 83 ALA A CA 1
ATOM 681 C C . ALA A 1 83 ? 24.352 -24.640 -32.588 1.00 88.94 83 ALA A C 1
ATOM 683 O O . ALA A 1 83 ? 24.782 -23.856 -33.433 1.00 88.94 83 ALA A O 1
ATOM 684 N N . GLU A 1 84 ? 23.639 -25.715 -32.942 1.00 92.75 84 GLU A N 1
ATOM 685 C CA . GLU A 1 84 ? 23.340 -26.077 -34.336 1.00 92.75 84 GLU A CA 1
ATOM 686 C C . GLU A 1 84 ? 22.504 -25.015 -35.064 1.00 92.75 84 GLU A C 1
ATOM 688 O O . GLU A 1 84 ? 22.818 -24.663 -36.200 1.00 92.75 84 GLU A O 1
ATOM 693 N N . THR A 1 85 ? 21.487 -24.454 -34.401 1.00 90.50 85 THR A N 1
ATOM 694 C CA . THR A 1 85 ? 20.617 -23.424 -34.986 1.00 90.50 85 THR A CA 1
ATOM 695 C C . THR A 1 85 ? 21.410 -22.163 -35.316 1.00 90.50 85 THR A C 1
ATOM 697 O O . THR A 1 85 ? 21.325 -21.668 -36.437 1.00 90.50 85 THR A O 1
ATOM 700 N N . LYS A 1 86 ? 22.252 -21.697 -34.383 1.00 94.00 86 LYS A N 1
ATOM 701 C CA . LYS A 1 86 ? 23.159 -20.564 -34.607 1.00 94.00 86 LYS A CA 1
ATOM 702 C C . LYS A 1 86 ? 24.077 -20.820 -35.808 1.00 94.00 86 LYS A C 1
ATOM 704 O O . LYS A 1 86 ? 24.110 -20.006 -36.724 1.00 94.00 86 LYS A O 1
ATOM 709 N N . LYS A 1 87 ? 24.776 -21.963 -35.833 1.00 93.56 87 LYS A N 1
ATOM 710 C CA . LYS A 1 87 ? 25.705 -22.322 -36.924 1.00 93.56 87 LYS A CA 1
ATOM 711 C C . LYS A 1 87 ? 25.009 -22.388 -38.282 1.00 93.56 87 LYS A C 1
ATOM 713 O O . LYS A 1 87 ? 25.594 -22.021 -39.296 1.00 93.56 87 LYS A O 1
ATOM 718 N N . LYS A 1 88 ? 23.763 -22.868 -38.308 1.00 92.94 88 LYS A N 1
ATOM 719 C CA . LYS A 1 88 ? 22.947 -22.914 -39.521 1.00 92.94 88 LYS A CA 1
ATOM 720 C C . LYS A 1 88 ? 22.611 -21.511 -40.024 1.00 92.94 88 LYS A C 1
ATOM 722 O O . LYS A 1 88 ? 22.782 -21.267 -41.212 1.00 92.94 88 LYS A O 1
ATOM 727 N N . ILE A 1 89 ? 22.195 -20.602 -39.135 1.00 93.75 89 ILE A N 1
ATOM 728 C CA . ILE A 1 89 ? 21.952 -19.193 -39.487 1.00 93.75 89 ILE A CA 1
ATOM 729 C C . ILE A 1 89 ? 23.233 -18.594 -40.067 1.00 93.75 89 ILE A C 1
ATOM 731 O O . ILE A 1 89 ? 23.213 -18.162 -41.210 1.00 93.75 89 ILE A O 1
ATOM 735 N N . GLU A 1 90 ? 24.351 -18.681 -39.339 1.00 94.88 90 GLU A N 1
ATOM 736 C CA . GLU A 1 90 ? 25.658 -18.158 -39.768 1.00 94.88 90 GLU A CA 1
ATOM 737 C C . GLU A 1 90 ? 26.072 -18.660 -41.162 1.00 94.88 90 GLU A C 1
ATOM 739 O O . GLU A 1 90 ? 26.518 -17.873 -41.997 1.00 94.88 90 GLU A O 1
ATOM 744 N N . LYS A 1 91 ? 25.869 -19.957 -41.440 1.00 93.06 91 LYS A N 1
ATOM 745 C CA . LYS A 1 91 ? 26.176 -20.575 -42.738 1.00 93.06 91 LYS A CA 1
ATOM 746 C C . LYS A 1 91 ? 25.268 -20.078 -43.866 1.00 93.06 91 LYS A C 1
ATOM 748 O O . LYS A 1 91 ? 25.755 -19.838 -44.964 1.00 93.06 91 LYS A O 1
ATOM 753 N N . GLU A 1 92 ? 23.964 -19.971 -43.626 1.00 92.12 92 GLU A N 1
ATOM 754 C CA . GLU A 1 92 ? 22.991 -19.569 -44.652 1.00 92.12 92 GLU A CA 1
ATOM 755 C C . GLU A 1 92 ? 23.061 -18.080 -44.995 1.00 92.12 92 GLU A C 1
ATOM 757 O O . GLU A 1 92 ? 22.746 -17.699 -46.119 1.00 92.12 92 GLU A O 1
ATOM 762 N N . THR A 1 93 ? 23.435 -17.236 -44.033 1.00 91.88 93 THR A N 1
ATOM 763 C CA . THR A 1 93 ? 23.475 -15.777 -44.212 1.00 91.88 93 THR A CA 1
ATOM 764 C C . THR A 1 93 ? 24.880 -15.236 -44.427 1.00 91.88 93 THR A C 1
ATOM 766 O O . THR A 1 93 ? 25.028 -14.045 -44.688 1.00 91.88 93 THR A O 1
ATOM 769 N N . ASN A 1 94 ? 25.902 -16.093 -44.342 1.00 91.44 94 ASN A N 1
ATOM 770 C CA . ASN A 1 94 ? 27.312 -15.712 -44.394 1.00 91.44 94 ASN A CA 1
ATOM 771 C C . ASN A 1 94 ? 27.645 -14.595 -43.382 1.00 91.44 94 ASN A C 1
ATOM 773 O O . ASN A 1 94 ? 28.246 -13.570 -43.710 1.00 91.44 94 ASN A O 1
ATOM 777 N N . THR A 1 95 ? 27.189 -14.783 -42.141 1.00 93.75 95 THR A N 1
ATOM 778 C CA . THR A 1 95 ? 27.371 -13.842 -41.024 1.00 93.75 95 THR A CA 1
ATOM 779 C C . THR A 1 95 ? 27.934 -14.553 -39.803 1.00 93.75 95 THR A C 1
ATOM 781 O O . THR A 1 95 ? 27.771 -15.759 -39.652 1.00 93.75 95 THR A O 1
ATOM 784 N N . GLN A 1 96 ? 28.502 -13.796 -38.875 1.00 93.06 96 GLN A N 1
ATOM 785 C CA . GLN A 1 96 ? 28.880 -14.236 -37.540 1.00 93.06 96 GLN A CA 1
ATOM 786 C C . GLN A 1 96 ? 27.872 -13.706 -36.514 1.00 93.06 96 GLN A C 1
ATOM 788 O O . GLN A 1 96 ? 27.578 -12.511 -36.490 1.00 93.06 96 GLN A O 1
ATOM 793 N N . VAL A 1 97 ? 27.349 -14.587 -35.660 1.00 93.69 97 VAL A N 1
ATOM 794 C CA . VAL A 1 97 ? 26.333 -14.264 -34.649 1.00 93.69 97 VAL A CA 1
ATOM 795 C C . VAL A 1 97 ? 26.904 -14.511 -33.255 1.00 93.69 97 VAL A C 1
ATOM 797 O O . VAL A 1 97 ? 27.156 -15.646 -32.845 1.00 93.69 97 VAL A O 1
ATOM 800 N N . THR A 1 98 ? 27.074 -13.453 -32.476 1.00 91.94 98 THR A N 1
ATOM 801 C CA . THR A 1 98 ? 27.531 -13.531 -31.086 1.00 91.94 98 THR A CA 1
ATOM 802 C C . THR A 1 98 ? 26.330 -13.431 -30.159 1.00 91.94 98 THR A C 1
ATOM 804 O O . THR A 1 98 ? 25.646 -12.415 -30.131 1.00 91.94 98 THR A O 1
ATOM 807 N N . VAL A 1 99 ? 26.077 -14.499 -29.403 1.00 89.69 99 VAL A N 1
ATOM 808 C CA . VAL A 1 99 ? 25.013 -14.558 -28.393 1.00 89.69 99 VAL A CA 1
ATOM 809 C C . VAL A 1 99 ? 25.676 -14.483 -27.013 1.00 89.69 99 VAL A C 1
ATOM 811 O O . VAL A 1 99 ? 26.616 -15.256 -26.787 1.00 89.69 99 VAL A O 1
ATOM 814 N N . PRO A 1 100 ? 25.225 -13.597 -26.105 1.00 86.62 100 PRO A N 1
ATOM 815 C CA . PRO A 1 100 ? 25.723 -13.538 -24.730 1.00 86.62 100 PRO A CA 1
ATOM 816 C C . PRO A 1 100 ? 25.568 -14.872 -23.985 1.00 86.62 100 PRO A C 1
ATOM 818 O O . PRO A 1 100 ? 24.809 -15.760 -24.398 1.00 86.62 100 PRO A O 1
ATOM 821 N N . ARG A 1 101 ? 26.299 -15.050 -22.875 1.00 76.38 101 ARG A N 1
ATOM 822 C CA . ARG A 1 101 ? 26.193 -16.293 -22.097 1.00 76.38 101 ARG A CA 1
ATOM 823 C C . ARG A 1 101 ? 24.814 -16.406 -21.456 1.00 76.38 101 ARG A C 1
ATOM 825 O O . ARG A 1 101 ? 24.137 -15.427 -21.166 1.00 76.38 101 ARG A O 1
ATOM 832 N N . GLN A 1 102 ? 24.393 -17.642 -21.205 1.00 64.19 102 GLN A N 1
ATOM 833 C CA . GLN A 1 102 ? 23.106 -17.901 -20.572 1.00 64.19 102 GLN A CA 1
ATOM 834 C C . GLN A 1 102 ? 23.080 -17.318 -19.147 1.00 64.19 102 GLN A C 1
ATOM 836 O O . GLN A 1 102 ? 23.803 -17.799 -18.276 1.00 64.19 102 GLN A O 1
ATOM 841 N N . GLY A 1 103 ? 22.227 -16.314 -18.925 1.00 57.81 103 GLY A N 1
ATOM 842 C CA . GLY A 1 103 ? 22.114 -15.578 -17.659 1.00 57.81 103 GLY A CA 1
ATOM 843 C C . GLY A 1 103 ? 22.830 -14.222 -17.644 1.00 57.81 103 GLY A C 1
ATOM 844 O O . GLY A 1 103 ? 22.666 -13.485 -16.683 1.00 57.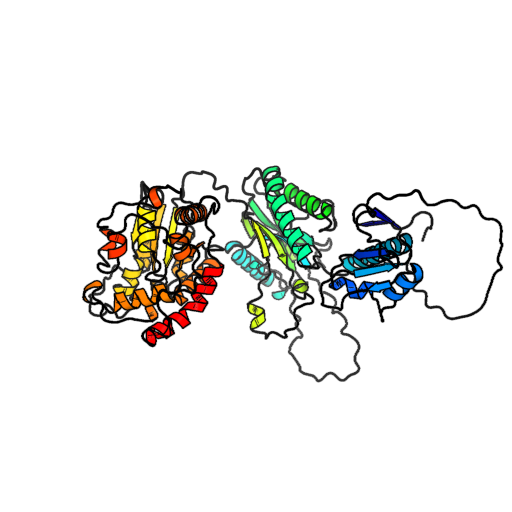81 103 GLY A O 1
ATOM 845 N N . GLU A 1 104 ? 23.581 -13.875 -18.691 1.00 70.94 104 GLU A N 1
ATOM 846 C CA . GLU A 1 104 ? 24.063 -12.506 -18.910 1.00 70.94 104 GLU A CA 1
ATOM 847 C C . GLU A 1 104 ? 23.022 -11.731 -19.732 1.00 70.94 104 GLU A C 1
ATOM 849 O O . GLU A 1 104 ? 22.429 -12.275 -20.671 1.00 70.94 104 GLU A O 1
ATOM 854 N N . GLU A 1 105 ? 22.780 -10.472 -19.369 1.00 69.62 105 GLU A N 1
ATOM 855 C CA . GLU A 1 105 ? 22.011 -9.544 -20.201 1.00 69.62 105 GLU A CA 1
ATOM 856 C C . GLU A 1 105 ? 22.913 -8.923 -21.271 1.00 69.62 105 GLU A C 1
ATOM 858 O O . GLU A 1 105 ? 24.096 -8.674 -21.035 1.00 69.62 105 GLU A O 1
ATOM 863 N N . GLY A 1 106 ? 22.361 -8.697 -22.461 1.00 79.31 106 GLY A N 1
ATOM 864 C CA . GLY A 1 106 ? 23.077 -8.081 -23.571 1.00 79.31 106 GLY A CA 1
ATOM 865 C C . GLY A 1 106 ? 22.440 -8.382 -24.922 1.00 79.31 106 GLY A C 1
ATOM 866 O O . GLY A 1 106 ? 21.619 -9.292 -25.053 1.00 79.31 106 GLY A O 1
ATOM 867 N N . ASP A 1 107 ? 22.858 -7.631 -25.934 1.00 86.81 107 ASP A N 1
ATOM 868 C CA . ASP A 1 107 ? 22.342 -7.778 -27.291 1.00 86.81 107 ASP A CA 1
ATOM 869 C C . ASP A 1 107 ? 23.022 -8.925 -28.039 1.00 86.81 107 ASP A C 1
ATOM 871 O O . ASP A 1 107 ? 24.208 -9.223 -27.859 1.00 86.81 107 ASP A O 1
ATOM 875 N N . ILE A 1 108 ? 22.273 -9.546 -28.949 1.00 90.00 108 ILE A N 1
ATOM 876 C CA . ILE A 1 108 ? 22.846 -10.456 -29.935 1.00 90.00 108 ILE A CA 1
ATOM 877 C C . ILE A 1 108 ? 23.494 -9.610 -31.024 1.00 90.00 108 ILE A C 1
ATOM 879 O O . ILE A 1 108 ? 22.822 -8.842 -31.708 1.00 90.00 108 ILE A O 1
ATOM 883 N N . VAL A 1 109 ? 24.799 -9.776 -31.211 1.00 92.12 109 VAL A N 1
ATOM 884 C CA . VAL A 1 109 ? 25.562 -9.006 -32.198 1.00 92.12 109 VAL A CA 1
ATOM 885 C C . VAL A 1 109 ? 25.739 -9.837 -33.463 1.00 92.12 109 VAL A C 1
ATOM 887 O O . VAL A 1 109 ? 26.292 -10.936 -33.422 1.00 92.12 109 VAL A O 1
ATOM 890 N N . ILE A 1 110 ? 25.293 -9.299 -34.593 1.00 92.56 110 ILE A N 1
ATOM 891 C CA . ILE A 1 110 ? 25.410 -9.895 -35.923 1.00 92.56 110 ILE A CA 1
ATOM 892 C C . ILE A 1 110 ? 26.435 -9.088 -36.717 1.00 92.56 110 ILE A C 1
ATOM 894 O O . ILE A 1 110 ? 26.323 -7.868 -36.816 1.00 92.56 110 ILE A O 1
ATOM 898 N N . ILE A 1 111 ? 27.424 -9.764 -37.296 1.00 92.06 111 ILE A N 1
ATOM 899 C CA . ILE A 1 111 ? 28.457 -9.152 -38.139 1.00 92.06 111 ILE A CA 1
ATOM 900 C C . ILE A 1 111 ? 28.492 -9.894 -39.473 1.00 92.06 111 ILE A C 1
ATOM 902 O O . ILE A 1 111 ? 28.505 -11.121 -39.500 1.00 92.06 111 ILE A O 1
ATOM 906 N N . GLY A 1 112 ? 28.510 -9.179 -40.592 1.00 91.38 112 GLY A N 1
ATOM 907 C CA . GLY A 1 112 ? 28.556 -9.787 -41.922 1.00 91.38 112 GLY A CA 1
ATOM 908 C C . GLY A 1 112 ? 29.254 -8.899 -42.938 1.00 91.38 112 GLY A C 1
ATOM 909 O O . GLY A 1 112 ? 29.298 -7.684 -42.782 1.00 91.38 112 G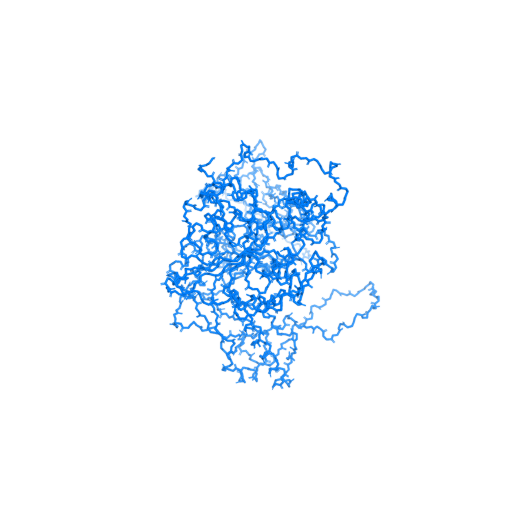LY A O 1
ATOM 910 N N . SER A 1 113 ? 29.779 -9.493 -44.006 1.00 89.12 113 SER A N 1
ATOM 911 C CA . SER A 1 113 ? 30.412 -8.745 -45.102 1.00 89.12 113 SER A CA 1
ATOM 912 C C . SER A 1 113 ? 29.403 -7.969 -45.956 1.00 89.12 113 SER A C 1
ATOM 914 O O . SER A 1 113 ? 29.751 -6.942 -46.529 1.00 89.12 113 SER A O 1
ATOM 916 N N . HIS A 1 114 ? 28.145 -8.421 -45.996 1.00 88.62 114 HIS A N 1
ATOM 917 C CA . HIS A 1 114 ? 27.076 -7.839 -46.810 1.00 88.62 114 HIS A CA 1
ATOM 918 C C . HIS A 1 114 ? 25.862 -7.471 -45.952 1.00 88.62 114 HIS A C 1
ATOM 920 O O . HIS A 1 114 ? 25.457 -8.234 -45.070 1.00 88.62 114 HIS A O 1
ATOM 926 N N . ARG A 1 115 ? 25.233 -6.329 -46.260 1.00 86.88 115 ARG A N 1
ATOM 927 C CA . ARG A 1 115 ? 24.032 -5.837 -45.564 1.00 86.88 115 ARG A CA 1
ATOM 928 C C . ARG A 1 115 ? 22.873 -6.837 -45.636 1.00 86.88 115 ARG A C 1
ATOM 930 O O . ARG A 1 115 ? 22.236 -7.099 -44.620 1.00 86.88 115 ARG A O 1
ATOM 937 N N . SER A 1 116 ? 22.644 -7.444 -46.801 1.00 87.94 116 SER A N 1
ATOM 938 C CA . SER A 1 116 ? 21.590 -8.448 -47.020 1.00 87.94 116 SER A CA 1
ATOM 939 C C . SER A 1 116 ? 21.736 -9.676 -46.113 1.00 87.94 116 SER A C 1
ATOM 941 O O . SER A 1 116 ? 20.743 -10.167 -45.578 1.00 87.94 116 SER A O 1
ATOM 943 N N . GLY A 1 117 ? 22.970 -10.128 -45.865 1.00 89.06 117 GLY A N 1
ATOM 944 C CA . GLY A 1 117 ? 23.263 -11.224 -44.938 1.00 89.06 117 GLY A CA 1
ATOM 945 C C . GLY A 1 117 ? 22.912 -10.874 -43.492 1.00 89.06 117 GLY A C 1
ATOM 946 O O . GLY A 1 117 ? 22.240 -11.649 -42.812 1.00 89.06 117 GLY A O 1
ATOM 947 N N . VAL A 1 118 ? 23.291 -9.675 -43.033 1.00 90.62 118 VAL A N 1
ATOM 948 C CA . VAL A 1 118 ? 22.978 -9.189 -41.675 1.00 90.62 118 VAL A CA 1
ATOM 949 C C . VAL A 1 118 ? 21.467 -9.056 -41.464 1.00 90.62 118 VAL A C 1
ATOM 951 O O . VAL A 1 118 ? 20.942 -9.537 -40.457 1.00 90.62 118 VAL A O 1
ATOM 954 N N . VAL A 1 119 ? 20.751 -8.484 -42.437 1.00 88.12 119 VAL A N 1
ATOM 955 C CA . VAL A 1 119 ? 19.281 -8.388 -42.411 1.00 88.12 119 VAL A CA 1
ATOM 956 C C . VAL A 1 119 ? 18.647 -9.784 -42.393 1.00 88.12 119 VAL A C 1
ATOM 958 O O . VAL A 1 119 ? 17.801 -10.072 -41.546 1.00 88.12 119 VAL A O 1
ATOM 961 N N . GLY A 1 120 ? 19.111 -10.693 -43.255 1.00 89.56 120 GLY A N 1
ATOM 962 C CA . GLY A 1 120 ? 18.613 -12.066 -43.322 1.00 89.56 120 GLY A CA 1
ATOM 963 C C . GLY A 1 120 ? 18.872 -12.889 -42.053 1.00 89.56 120 GLY A C 1
ATOM 964 O O . GLY A 1 120 ? 18.082 -13.786 -41.737 1.00 89.56 120 GLY A O 1
ATOM 965 N N . ALA A 1 121 ? 19.951 -12.605 -41.319 1.00 91.69 121 ALA A N 1
ATOM 966 C CA . ALA A 1 121 ? 20.252 -13.231 -40.033 1.00 91.69 121 ALA A CA 1
ATOM 967 C C . ALA A 1 121 ? 19.333 -12.702 -38.927 1.00 91.69 121 ALA A C 1
ATOM 969 O O . ALA A 1 121 ? 18.762 -13.500 -38.179 1.00 91.69 121 ALA A O 1
ATOM 970 N N . ARG A 1 122 ? 19.120 -11.378 -38.874 1.00 92.31 122 ARG A N 1
ATOM 971 C CA . ARG A 1 122 ? 18.179 -10.742 -37.940 1.00 92.31 122 ARG A CA 1
ATOM 972 C C . ARG A 1 122 ? 16.775 -11.315 -38.087 1.00 92.31 122 ARG A C 1
ATOM 974 O O . ARG A 1 122 ? 16.223 -11.786 -37.098 1.00 92.31 122 ARG A O 1
ATOM 981 N N . SER A 1 123 ? 16.235 -11.371 -39.305 1.00 8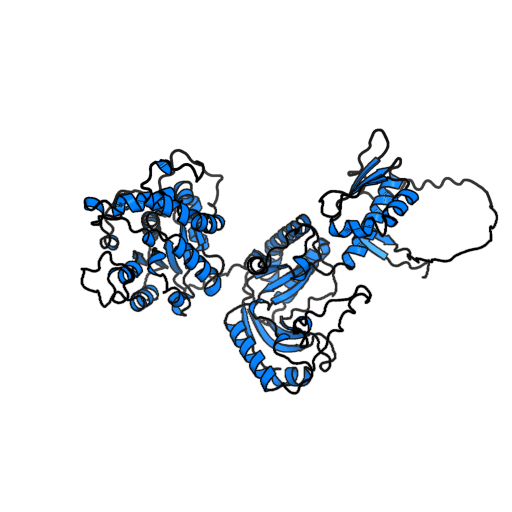8.69 123 SER A N 1
ATOM 982 C CA . SER A 1 123 ? 14.878 -11.890 -39.525 1.00 88.69 123 SER A CA 1
ATOM 983 C C . SER A 1 123 ? 14.725 -13.346 -39.069 1.00 88.69 123 SER A C 1
ATOM 985 O O . SER A 1 123 ? 13.718 -13.706 -38.465 1.00 88.69 123 SER A O 1
ATOM 987 N N . ARG A 1 124 ? 15.735 -14.201 -39.292 1.00 90.50 124 ARG A N 1
ATOM 988 C CA . ARG A 1 124 ? 15.720 -15.592 -38.798 1.00 90.50 124 ARG A CA 1
ATOM 989 C C . ARG A 1 124 ? 15.740 -15.657 -37.267 1.00 90.50 124 ARG A C 1
ATOM 991 O O . ARG A 1 124 ? 15.012 -16.465 -36.689 1.00 90.50 124 ARG A O 1
ATOM 998 N N . ILE A 1 125 ? 16.555 -14.821 -36.619 1.00 92.00 125 ILE A N 1
ATOM 999 C CA . ILE A 1 125 ? 16.643 -14.736 -35.153 1.00 92.00 125 ILE A CA 1
ATOM 1000 C C . ILE A 1 125 ? 15.311 -14.270 -34.557 1.00 92.00 125 ILE A C 1
ATOM 1002 O O . ILE A 1 125 ? 14.815 -14.920 -33.638 1.00 92.00 125 ILE A O 1
ATOM 1006 N N . GLU A 1 126 ? 14.701 -13.220 -35.108 1.00 88.88 126 GLU A N 1
ATOM 1007 C CA . GLU A 1 126 ? 13.399 -12.696 -34.668 1.00 88.88 126 GLU A CA 1
ATOM 1008 C C . GLU A 1 126 ? 12.290 -13.754 -34.793 1.00 88.88 126 GLU A C 1
ATOM 1010 O O . GLU A 1 126 ? 11.539 -13.982 -33.845 1.00 88.88 126 GLU A O 1
ATOM 1015 N N . VAL A 1 127 ? 12.239 -14.491 -35.910 1.00 89.31 127 VAL A N 1
ATOM 1016 C CA . VAL A 1 127 ? 11.266 -15.584 -36.102 1.00 89.31 127 VAL A CA 1
ATOM 1017 C C . VAL A 1 127 ? 11.459 -16.702 -35.070 1.00 89.31 127 VAL A C 1
ATOM 1019 O O . VAL A 1 127 ? 10.482 -17.223 -34.521 1.00 89.31 127 VAL A O 1
ATOM 1022 N N . ILE A 1 128 ? 12.703 -17.091 -34.775 1.00 90.88 128 ILE A N 1
ATOM 1023 C CA . ILE A 1 128 ? 12.990 -18.108 -33.751 1.00 90.88 128 ILE A CA 1
ATOM 1024 C C . ILE A 1 128 ? 12.609 -17.596 -32.361 1.00 90.88 128 ILE A C 1
ATOM 1026 O O . ILE A 1 128 ? 12.008 -18.348 -31.590 1.00 90.88 128 ILE A O 1
ATOM 1030 N N . ALA A 1 129 ? 12.941 -16.346 -32.040 1.00 88.94 129 ALA A N 1
ATOM 1031 C CA . ALA A 1 129 ? 12.618 -15.724 -30.763 1.00 88.94 129 ALA A CA 1
ATOM 1032 C C . ALA A 1 129 ? 11.101 -15.701 -30.532 1.00 88.94 129 ALA A C 1
ATOM 1034 O O . ALA A 1 129 ? 10.638 -16.211 -29.512 1.00 88.94 129 ALA A O 1
ATOM 1035 N N . GLU A 1 130 ? 10.324 -15.238 -31.512 1.00 85.25 130 GLU A N 1
ATOM 1036 C CA . GLU A 1 130 ? 8.865 -15.138 -31.415 1.00 85.25 130 GLU A CA 1
ATOM 1037 C C . GLU A 1 130 ? 8.191 -16.516 -31.318 1.00 85.25 130 GLU A C 1
ATOM 1039 O O . GLU A 1 130 ? 7.402 -16.792 -30.412 1.00 85.25 130 GLU A O 1
ATOM 1044 N N . THR A 1 131 ? 8.572 -17.457 -32.188 1.00 87.12 131 THR A N 1
ATOM 1045 C CA . THR A 1 131 ? 8.028 -18.827 -32.134 1.00 87.12 131 THR A CA 1
ATOM 1046 C C . THR A 1 131 ? 8.420 -19.578 -30.859 1.00 87.12 131 THR A C 1
ATOM 1048 O O . THR A 1 131 ? 7.717 -20.500 -30.436 1.00 87.12 131 THR A O 1
ATOM 1051 N N . SER A 1 132 ? 9.537 -19.207 -30.231 1.00 88.81 132 SER A N 1
ATOM 1052 C CA . SER A 1 132 ? 9.984 -19.791 -28.966 1.00 88.81 132 SER A CA 1
ATOM 1053 C C . SER A 1 132 ? 9.337 -19.129 -27.756 1.00 88.81 132 SER A C 1
ATOM 1055 O O . SER A 1 132 ? 9.025 -19.836 -26.798 1.00 88.81 132 SER A O 1
ATOM 1057 N N . ARG A 1 133 ? 9.063 -17.819 -27.808 1.00 87.25 133 ARG A N 1
ATOM 1058 C CA . ARG A 1 133 ? 8.305 -17.081 -26.787 1.00 87.25 133 ARG A CA 1
ATOM 1059 C C . ARG A 1 133 ? 6.938 -17.714 -26.551 1.00 87.25 133 ARG A C 1
ATOM 1061 O O . ARG A 1 133 ? 6.560 -17.914 -25.404 1.00 87.25 133 ARG A O 1
ATOM 1068 N N . GLN A 1 134 ? 6.258 -18.149 -27.611 1.00 82.50 134 GLN A N 1
ATOM 1069 C CA . GLN A 1 134 ? 4.957 -18.832 -27.525 1.00 82.50 134 GLN A CA 1
ATOM 1070 C C . GLN A 1 134 ? 5.000 -20.182 -26.786 1.00 82.50 134 GLN A C 1
ATOM 1072 O O . GLN A 1 134 ? 3.964 -20.697 -26.377 1.00 82.50 134 GLN A O 1
ATOM 1077 N N . LYS A 1 135 ? 6.188 -20.775 -26.613 1.00 84.00 135 LYS A N 1
ATOM 1078 C CA . LYS A 1 135 ? 6.381 -22.016 -25.844 1.00 84.00 135 LYS A CA 1
ATOM 1079 C C . LYS A 1 135 ? 6.650 -21.748 -24.365 1.00 84.00 135 LYS A C 1
ATOM 1081 O O . LYS A 1 135 ? 6.674 -22.693 -23.576 1.00 84.00 135 LYS A O 1
ATOM 1086 N N . ILE A 1 136 ? 6.920 -20.497 -23.997 1.00 84.00 136 ILE A N 1
ATOM 1087 C CA . ILE A 1 136 ? 7.153 -20.095 -22.614 1.00 84.00 136 ILE A CA 1
ATOM 1088 C C . ILE A 1 136 ? 5.786 -19.805 -21.980 1.00 84.00 136 ILE A C 1
ATOM 1090 O O . ILE A 1 136 ? 5.011 -19.038 -22.551 1.00 84.00 136 ILE A O 1
ATOM 1094 N N . PRO A 1 137 ? 5.464 -20.412 -20.821 1.00 84.25 137 PRO A N 1
ATOM 1095 C CA . PRO A 1 137 ? 4.258 -20.066 -20.078 1.00 84.25 137 PRO A CA 1
ATOM 1096 C C . PRO A 1 137 ? 4.209 -18.570 -19.764 1.00 84.25 137 PRO A C 1
ATOM 1098 O O . PRO A 1 137 ? 5.249 -17.953 -19.533 1.00 84.25 137 PRO A O 1
ATOM 1101 N N . PHE A 1 138 ? 3.004 -18.006 -19.702 1.00 86.94 138 PHE A N 1
ATOM 1102 C CA . PHE A 1 138 ? 2.824 -16.619 -19.284 1.00 86.94 138 PHE A CA 1
ATOM 1103 C C . PHE A 1 138 ? 3.454 -16.379 -17.906 1.00 86.94 138 PHE A C 1
ATOM 1105 O O . PHE A 1 138 ? 3.397 -17.227 -17.010 1.00 86.94 138 PHE A O 1
ATOM 1112 N N . THR A 1 139 ? 4.087 -15.221 -17.753 1.00 87.56 139 THR A N 1
ATOM 1113 C CA . THR A 1 139 ? 4.821 -14.839 -16.543 1.00 87.56 139 THR A CA 1
ATOM 1114 C C . THR A 1 139 ? 4.022 -13.855 -15.704 1.00 87.56 139 THR A C 1
ATOM 1116 O O . THR A 1 139 ? 4.063 -13.946 -14.475 1.00 87.56 139 THR A O 1
ATOM 1119 N N . HIS A 1 140 ? 3.249 -12.987 -16.360 1.00 90.25 140 HIS A N 1
ATOM 1120 C CA . HIS A 1 140 ? 2.453 -11.930 -15.749 1.00 90.25 140 HIS A CA 1
ATOM 1121 C C . HIS A 1 140 ? 1.004 -11.980 -16.243 1.00 90.25 140 HIS A C 1
ATOM 1123 O O . HIS A 1 140 ? 0.687 -12.630 -17.240 1.00 90.25 140 HIS A O 1
ATOM 1129 N N . PHE A 1 141 ? 0.115 -11.286 -15.546 1.00 91.62 141 PHE A N 1
ATOM 1130 C CA . PHE A 1 141 ? -1.266 -11.087 -15.963 1.00 91.62 141 PHE A CA 1
ATOM 1131 C C . PHE A 1 141 ? -1.788 -9.739 -15.468 1.00 91.62 141 PHE A C 1
ATOM 1133 O O . PHE A 1 141 ? -1.384 -9.255 -14.410 1.00 91.62 141 PHE A O 1
ATOM 1140 N N . LEU A 1 142 ? -2.689 -9.148 -16.244 1.00 91.81 142 LEU A N 1
ATOM 1141 C CA . LEU A 1 142 ? -3.434 -7.947 -15.897 1.00 91.81 142 LEU A CA 1
ATOM 1142 C C . LEU A 1 142 ? -4.742 -8.358 -15.214 1.00 91.81 142 LEU A C 1
ATOM 1144 O O . LEU A 1 142 ? -5.428 -9.259 -15.708 1.00 91.81 142 LEU A O 1
ATOM 1148 N N . CYS A 1 143 ? -5.100 -7.739 -14.090 1.00 92.12 143 CYS A N 1
ATOM 1149 C CA . CYS A 1 143 ? -6.328 -8.080 -13.373 1.00 92.12 143 CYS A CA 1
ATOM 1150 C C . CYS A 1 143 ? -6.932 -6.942 -12.544 1.00 92.12 143 CYS A C 1
ATOM 1152 O O . CYS A 1 143 ? -6.239 -6.002 -12.161 1.00 92.12 143 CYS A O 1
ATOM 1154 N N . PHE A 1 144 ? -8.213 -7.102 -12.196 1.00 90.69 144 PHE A N 1
ATOM 1155 C CA . PHE A 1 144 ? -8.866 -6.360 -11.117 1.00 90.69 144 PHE A CA 1
ATOM 1156 C C . PHE A 1 144 ? -8.883 -7.227 -9.842 1.00 90.69 144 PHE A C 1
ATOM 1158 O O . PHE A 1 144 ? -9.507 -8.294 -9.849 1.00 90.69 144 PHE A O 1
ATOM 1165 N N . PRO A 1 145 ? -8.181 -6.856 -8.758 1.00 87.75 145 PRO A N 1
ATOM 1166 C CA . PRO A 1 145 ? -8.226 -7.595 -7.497 1.00 87.75 145 PRO A CA 1
ATOM 1167 C C . PRO A 1 145 ? -9.591 -7.428 -6.807 1.00 87.75 145 PRO A C 1
ATOM 1169 O O . PRO A 1 145 ? -10.202 -6.370 -6.896 1.00 87.75 145 PRO A O 1
ATOM 1172 N N . LEU A 1 146 ? -10.050 -8.466 -6.099 1.00 85.62 146 LEU A N 1
ATOM 1173 C CA . LEU A 1 146 ? -11.372 -8.489 -5.443 1.00 85.62 146 LEU A CA 1
ATOM 1174 C C . LEU A 1 146 ? -11.311 -8.674 -3.917 1.00 85.62 146 LEU A C 1
ATOM 1176 O O . LEU A 1 146 ? -12.338 -8.833 -3.266 1.00 85.62 146 LEU A O 1
ATOM 1180 N N . TYR A 1 147 ? -10.116 -8.718 -3.331 1.00 76.62 147 TYR A N 1
ATOM 1181 C CA . TYR A 1 147 ? -9.960 -9.121 -1.936 1.00 76.62 147 TYR A CA 1
ATOM 1182 C C . TYR A 1 147 ? -10.501 -8.081 -0.944 1.00 76.62 147 TYR A C 1
ATOM 1184 O O . TYR A 1 147 ? -10.025 -6.949 -0.898 1.00 76.62 147 TYR A O 1
ATOM 1192 N N . ASN A 1 148 ? -11.417 -8.525 -0.083 1.00 76.06 148 ASN A N 1
ATOM 1193 C CA . ASN A 1 148 ? -11.777 -7.892 1.183 1.00 76.06 148 ASN A CA 1
ATOM 1194 C C . ASN A 1 148 ? -12.115 -8.981 2.230 1.00 76.06 148 ASN A C 1
ATOM 1196 O O . ASN A 1 148 ? -12.176 -10.174 1.910 1.00 76.06 148 ASN A O 1
ATOM 1200 N N . SER A 1 149 ? -12.319 -8.587 3.490 1.00 78.38 149 SER A N 1
ATOM 1201 C CA . SER A 1 149 ? -12.631 -9.522 4.583 1.00 78.38 149 SER A CA 1
ATOM 1202 C C . SER A 1 149 ? -13.965 -10.256 4.390 1.00 78.38 149 SER A C 1
ATOM 1204 O O . SER A 1 149 ? -14.082 -11.426 4.762 1.00 78.38 149 SER A O 1
ATOM 1206 N N . ASP A 1 150 ? -14.951 -9.620 3.755 1.00 81.94 150 ASP A N 1
ATOM 1207 C CA . ASP A 1 150 ? -16.240 -10.245 3.452 1.00 81.94 150 ASP A CA 1
ATOM 1208 C C . ASP A 1 150 ? -16.126 -11.367 2.417 1.00 81.94 150 ASP A C 1
ATOM 1210 O O . ASP A 1 150 ? -16.721 -12.427 2.612 1.00 81.94 150 ASP A O 1
ATOM 1214 N N . LEU A 1 151 ? -15.311 -11.195 1.369 1.00 86.19 151 LEU A N 1
ATOM 1215 C CA . LEU A 1 151 ? -15.014 -12.252 0.400 1.00 86.19 151 LEU A CA 1
ATOM 1216 C C . LEU A 1 151 ? -14.346 -13.440 1.078 1.00 86.19 151 LEU A C 1
ATOM 1218 O O . LEU A 1 151 ? -14.680 -14.572 0.754 1.00 86.19 151 LEU A O 1
ATOM 1222 N N . ALA A 1 152 ? -13.426 -13.207 2.019 1.00 84.19 152 ALA A N 1
ATOM 1223 C CA . ALA A 1 152 ? -12.789 -14.295 2.755 1.00 84.19 152 ALA A CA 1
ATOM 1224 C C . ALA A 1 152 ? -13.821 -15.120 3.531 1.00 84.19 152 ALA A C 1
ATOM 1226 O O . ALA A 1 152 ? -13.907 -16.331 3.337 1.00 84.19 152 ALA A O 1
ATOM 1227 N N . ARG A 1 153 ? -14.689 -14.450 4.299 1.00 88.56 153 ARG A N 1
ATOM 1228 C CA . ARG A 1 153 ? -15.790 -15.100 5.021 1.00 88.56 153 ARG A CA 1
ATOM 1229 C C . ARG A 1 153 ? -16.736 -15.850 4.080 1.00 88.56 153 ARG A C 1
ATOM 1231 O O . ARG A 1 153 ? -17.147 -16.965 4.384 1.00 88.56 153 ARG A O 1
ATOM 1238 N N . LYS A 1 154 ? -17.087 -15.251 2.941 1.00 93.19 154 LYS A N 1
ATOM 1239 C CA . LYS A 1 154 ? -18.008 -15.839 1.959 1.00 93.19 154 LYS A CA 1
ATOM 1240 C C . LYS A 1 154 ? -17.402 -17.006 1.192 1.00 93.19 154 LYS A C 1
ATOM 1242 O O . LYS A 1 154 ? -18.108 -17.965 0.896 1.00 93.19 154 LYS A O 1
ATOM 1247 N N . MET A 1 155 ? -16.102 -16.965 0.926 1.00 93.62 155 MET A N 1
ATOM 1248 C CA . MET A 1 155 ? -15.354 -18.084 0.360 1.00 93.62 155 MET A CA 1
ATOM 1249 C C . MET A 1 155 ? -15.226 -19.245 1.337 1.00 93.62 155 MET A C 1
ATOM 1251 O O . MET A 1 155 ? -15.361 -20.390 0.914 1.00 93.62 155 MET A O 1
ATOM 1255 N N . ASP A 1 156 ? -15.016 -18.970 2.625 1.00 90.50 156 ASP A N 1
ATOM 1256 C CA . ASP A 1 156 ? -15.025 -20.010 3.655 1.00 90.50 156 ASP A CA 1
ATOM 1257 C C . ASP A 1 156 ? -16.423 -20.623 3.801 1.00 90.50 156 ASP A C 1
ATOM 1259 O O . ASP A 1 156 ? -16.552 -21.845 3.811 1.00 90.50 156 ASP A O 1
ATOM 1263 N N . GLU A 1 157 ? -17.478 -19.799 3.808 1.00 93.69 157 GLU A N 1
ATOM 1264 C CA . GLU A 1 157 ? -18.872 -20.266 3.801 1.00 93.69 157 GLU A CA 1
ATOM 1265 C C . GLU A 1 157 ? -19.157 -21.160 2.581 1.00 93.69 157 GLU A C 1
ATOM 1267 O O . GLU A 1 157 ? -19.700 -22.255 2.725 1.00 93.69 157 GLU A O 1
ATOM 1272 N N . PHE A 1 158 ? -18.753 -20.724 1.383 1.00 96.06 158 PHE A N 1
ATOM 1273 C CA . PHE A 1 158 ? -18.881 -21.501 0.150 1.00 96.06 158 PHE A CA 1
ATOM 1274 C C . PHE A 1 158 ? -18.112 -22.823 0.238 1.00 96.06 158 PHE A C 1
ATOM 1276 O O . PHE A 1 158 ? -18.655 -23.878 -0.077 1.00 96.06 158 PHE A O 1
ATOM 1283 N N . LYS A 1 159 ? -16.861 -22.787 0.706 1.00 94.19 159 LYS A N 1
ATOM 1284 C CA . LYS A 1 159 ? -16.007 -23.970 0.842 1.00 94.19 159 LYS A CA 1
ATOM 1285 C C . LYS A 1 159 ? -16.602 -24.999 1.794 1.00 94.19 159 LYS A C 1
ATOM 1287 O O . LYS A 1 159 ? -16.658 -26.171 1.432 1.00 94.19 159 LYS A O 1
ATOM 1292 N N . VAL A 1 160 ? -17.034 -24.576 2.982 1.00 93.19 160 VAL A N 1
ATOM 1293 C CA . VAL A 1 160 ? -17.654 -25.463 3.978 1.00 93.19 160 VAL A CA 1
ATOM 1294 C C . VAL A 1 160 ? -18.898 -26.114 3.385 1.00 93.19 160 VAL A C 1
ATOM 1296 O O . VAL A 1 160 ? -18.958 -27.338 3.318 1.00 93.19 160 VAL A O 1
ATOM 1299 N N . LYS A 1 161 ? -19.817 -25.318 2.826 1.00 94.12 161 LYS A N 1
ATOM 1300 C CA . LYS A 1 161 ? -21.054 -25.845 2.237 1.00 94.12 161 LYS A CA 1
ATOM 1301 C C . LYS A 1 161 ? -20.797 -26.780 1.055 1.00 94.12 161 LYS A C 1
ATOM 1303 O O . LYS A 1 161 ? -21.448 -27.807 0.946 1.00 94.12 161 LYS A O 1
ATOM 1308 N N . VAL A 1 162 ? -19.841 -26.486 0.169 1.00 94.94 162 VAL A N 1
ATOM 1309 C CA . VAL A 1 162 ? -19.512 -27.395 -0.947 1.00 94.94 162 VAL A CA 1
ATOM 1310 C C . VAL A 1 162 ? -18.925 -28.709 -0.430 1.00 94.94 162 VAL A C 1
ATOM 1312 O O . VAL A 1 162 ? -19.264 -29.771 -0.948 1.00 94.94 162 VAL A O 1
ATOM 1315 N N . LEU A 1 163 ? -18.055 -28.664 0.581 1.00 92.50 163 LEU A N 1
ATOM 1316 C CA . LEU A 1 163 ? -17.477 -29.874 1.169 1.00 92.50 163 LEU A CA 1
ATOM 1317 C C . LEU A 1 163 ? -18.507 -30.701 1.947 1.00 92.50 163 LEU A C 1
ATOM 1319 O O . LEU A 1 163 ? -18.359 -31.916 1.991 1.00 92.50 163 LEU A O 1
ATOM 1323 N N . GLU A 1 164 ? -19.537 -30.077 2.518 1.00 91.50 164 GLU A N 1
ATOM 1324 C CA . GLU A 1 164 ? -20.633 -30.756 3.221 1.00 91.50 164 GLU A CA 1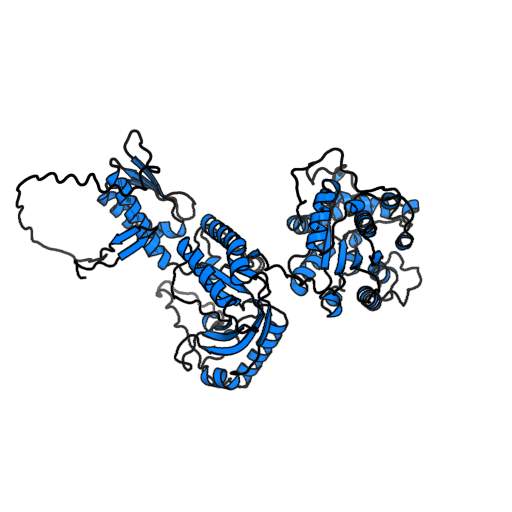
ATOM 1325 C C . GLU A 1 164 ? -21.702 -31.288 2.259 1.00 91.50 164 GLU A C 1
ATOM 1327 O O . GLU A 1 164 ? -22.063 -32.460 2.322 1.00 91.50 164 GLU A O 1
ATOM 1332 N N . ASP A 1 165 ? -22.179 -30.465 1.326 1.00 90.38 165 ASP A N 1
ATOM 1333 C CA . ASP A 1 165 ? -23.309 -30.804 0.456 1.00 90.38 165 ASP A CA 1
ATOM 1334 C C . ASP A 1 165 ? -22.881 -31.600 -0.779 1.00 90.38 165 ASP A C 1
ATOM 1336 O O . ASP A 1 165 ? -23.689 -32.318 -1.371 1.00 90.38 165 ASP A O 1
ATOM 1340 N N . CYS A 1 166 ? -21.622 -31.478 -1.209 1.00 89.81 166 CYS A N 1
ATOM 1341 C CA . CYS A 1 166 ? -21.110 -32.083 -2.442 1.00 89.81 166 CYS A CA 1
ATOM 1342 C C . CYS A 1 166 ? -19.953 -33.065 -2.195 1.00 89.81 166 CYS A C 1
ATOM 1344 O O . CYS A 1 166 ? -19.214 -33.367 -3.131 1.00 89.81 166 CYS A O 1
ATOM 1346 N N . PHE A 1 167 ? -19.808 -33.606 -0.979 1.00 84.25 167 PHE A N 1
ATOM 1347 C CA . PHE A 1 167 ? -18.739 -34.560 -0.631 1.00 84.25 167 PHE A CA 1
ATOM 1348 C C . PHE A 1 167 ? -18.700 -35.815 -1.522 1.00 84.25 167 PHE A C 1
ATOM 1350 O O . PHE A 1 167 ? -17.638 -36.387 -1.749 1.00 84.25 167 PHE A O 1
ATOM 1357 N N . GLU A 1 168 ? -19.854 -36.244 -2.039 1.00 86.06 168 GLU A N 1
ATOM 1358 C CA . GLU A 1 168 ? -19.988 -37.400 -2.935 1.00 86.06 168 GLU A CA 1
ATOM 1359 C C . GLU A 1 168 ? -19.527 -37.113 -4.376 1.00 86.06 168 GLU A C 1
ATOM 1361 O O . GLU A 1 168 ? -19.344 -38.035 -5.174 1.00 86.06 168 GLU A O 1
ATOM 1366 N N . CYS A 1 169 ? -19.338 -35.838 -4.734 1.00 88.44 169 CYS A N 1
ATOM 1367 C CA . CYS A 1 169 ? -18.920 -35.452 -6.075 1.00 88.44 169 CYS A CA 1
ATOM 1368 C C . CYS A 1 169 ? -17.444 -35.797 -6.291 1.00 88.44 169 CYS A C 1
ATOM 1370 O O . CYS A 1 169 ? -16.551 -35.390 -5.542 1.00 88.44 169 CYS A O 1
ATOM 1372 N N . ARG A 1 170 ? -17.172 -36.528 -7.374 1.00 92.31 170 ARG A N 1
ATOM 1373 C CA . ARG A 1 170 ? -15.823 -36.961 -7.744 1.00 92.31 170 ARG A CA 1
ATOM 1374 C C . ARG A 1 170 ? -14.874 -35.764 -7.831 1.00 92.31 170 ARG A C 1
ATOM 1376 O O . ARG A 1 170 ? -15.125 -34.820 -8.572 1.00 92.31 170 ARG A O 1
ATOM 1383 N N . GLY A 1 171 ? -13.727 -35.857 -7.161 1.00 86.50 171 GLY A N 1
ATOM 1384 C CA . GLY A 1 171 ? -12.613 -34.919 -7.330 1.00 86.50 171 GLY A CA 1
ATOM 1385 C C . GLY A 1 171 ? -12.741 -33.598 -6.566 1.00 86.50 171 GLY A C 1
ATOM 1386 O O . GLY A 1 171 ? -11.832 -32.771 -6.678 1.00 86.50 171 GLY A O 1
ATOM 1387 N N . ILE A 1 172 ? -13.804 -33.399 -5.781 1.00 90.00 172 ILE A N 1
ATOM 1388 C CA . ILE A 1 172 ? -13.908 -32.260 -4.865 1.00 90.00 172 ILE A CA 1
ATOM 1389 C C . ILE A 1 172 ? -13.080 -32.545 -3.611 1.00 90.00 172 ILE A C 1
ATOM 1391 O O . ILE A 1 172 ? -13.249 -33.567 -2.953 1.00 90.00 172 ILE A O 1
ATOM 1395 N N . ASN A 1 173 ? -12.160 -31.641 -3.277 1.00 86.81 173 ASN A N 1
ATOM 1396 C CA . ASN A 1 173 ? -11.418 -31.677 -2.021 1.00 86.81 173 ASN A CA 1
ATOM 1397 C C . ASN A 1 173 ? -11.060 -30.254 -1.559 1.00 86.81 173 ASN A C 1
ATOM 1399 O O . ASN A 1 173 ? -11.138 -29.298 -2.326 1.00 86.81 173 ASN A O 1
ATOM 1403 N N . ALA A 1 174 ? -10.636 -30.096 -0.305 1.00 87.69 174 ALA A N 1
ATOM 1404 C CA . ALA A 1 174 ? -10.358 -28.772 0.259 1.00 87.69 174 ALA A CA 1
ATOM 1405 C C . ALA A 1 174 ? -9.218 -28.009 -0.451 1.00 87.69 174 ALA A C 1
ATOM 1407 O O . ALA A 1 174 ? -9.202 -26.780 -0.406 1.00 87.69 174 ALA A O 1
ATOM 1408 N N . SER A 1 175 ? -8.289 -28.720 -1.103 1.00 90.00 175 SER A N 1
ATOM 1409 C CA . SER A 1 175 ? -7.103 -28.136 -1.751 1.00 90.00 175 SER A CA 1
ATOM 1410 C C . SER A 1 175 ? -7.389 -27.439 -3.083 1.00 90.00 175 SER A C 1
ATOM 1412 O O . SER A 1 175 ? -6.623 -26.578 -3.496 1.00 90.00 175 SER A O 1
ATOM 1414 N N . ILE A 1 176 ? -8.493 -27.771 -3.765 1.00 91.31 176 ILE A N 1
ATOM 1415 C CA . ILE A 1 176 ? -8.833 -27.136 -5.049 1.00 91.31 176 ILE A CA 1
ATOM 1416 C C . ILE A 1 176 ? -9.557 -25.793 -4.897 1.00 91.31 176 ILE A C 1
ATOM 1418 O O . ILE A 1 176 ? -9.917 -25.205 -5.911 1.00 91.31 176 ILE A O 1
ATOM 1422 N N . PHE A 1 177 ? -9.796 -25.308 -3.676 1.00 93.00 177 PHE A N 1
ATOM 1423 C CA . PHE A 1 177 ? -10.420 -24.005 -3.437 1.00 93.00 177 PHE A CA 1
ATOM 1424 C C . PHE A 1 177 ? -9.385 -22.883 -3.478 1.00 93.00 177 PHE A C 1
ATOM 1426 O O . PHE A 1 177 ? -8.338 -22.950 -2.830 1.00 93.00 177 PHE A O 1
ATOM 1433 N N . GLN A 1 178 ? -9.721 -21.812 -4.192 1.00 89.06 178 GLN A N 1
ATOM 1434 C CA . GLN A 1 178 ? -8.879 -20.632 -4.298 1.00 89.06 178 GLN A CA 1
ATOM 1435 C C . GLN A 1 178 ? -8.772 -19.927 -2.942 1.00 89.06 178 GLN A C 1
ATOM 1437 O O . GLN A 1 178 ? -9.765 -19.718 -2.248 1.00 89.06 178 GLN A O 1
ATOM 1442 N N . LEU A 1 179 ? -7.561 -19.489 -2.590 1.00 85.19 179 LEU A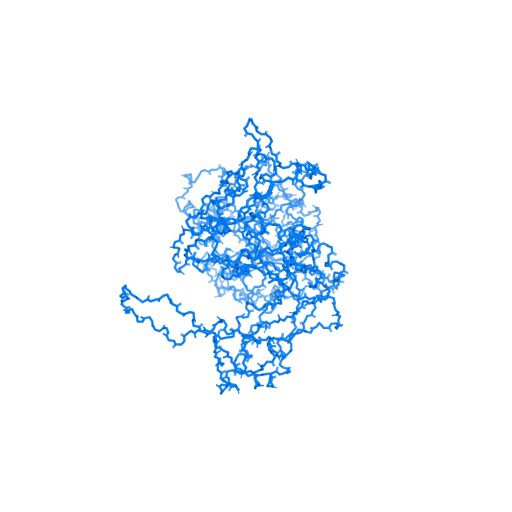 N 1
ATOM 1443 C CA . LEU A 1 179 ? -7.367 -18.609 -1.438 1.00 85.19 179 LEU A CA 1
ATOM 1444 C C . LEU A 1 179 ? -8.056 -17.255 -1.682 1.00 85.19 179 LEU A C 1
ATOM 1446 O O . LEU A 1 179 ? -7.830 -16.676 -2.751 1.00 85.19 179 LEU A O 1
ATOM 1450 N N . PRO A 1 180 ? -8.788 -16.690 -0.702 1.00 83.75 180 PRO A N 1
ATOM 1451 C CA . PRO A 1 180 ? -9.473 -15.406 -0.868 1.00 83.75 180 PRO A CA 1
ATOM 1452 C C . PRO A 1 180 ? -8.556 -14.276 -1.353 1.00 83.75 180 PRO A C 1
ATOM 1454 O O . PRO A 1 180 ? -8.912 -13.509 -2.242 1.00 83.75 180 PRO A O 1
ATOM 1457 N N . THR A 1 181 ? -7.318 -14.234 -0.852 1.00 81.19 181 THR A N 1
ATOM 1458 C CA . THR A 1 181 ? -6.285 -13.245 -1.222 1.00 81.19 181 THR A CA 1
ATOM 1459 C C . THR A 1 181 ? -5.789 -13.352 -2.669 1.00 81.19 181 THR A C 1
ATOM 1461 O O . THR A 1 181 ? -5.038 -12.490 -3.134 1.00 81.19 181 THR A O 1
ATOM 1464 N N . LYS A 1 182 ? -6.170 -14.415 -3.388 1.00 85.31 182 LYS A N 1
ATOM 1465 C CA . LYS A 1 182 ? -5.806 -14.672 -4.788 1.00 85.31 182 LYS A CA 1
ATOM 1466 C C . LYS A 1 182 ? -6.992 -14.544 -5.747 1.00 85.31 182 LYS A C 1
ATOM 1468 O O . LYS A 1 182 ? -6.814 -14.822 -6.936 1.00 85.31 182 LYS A O 1
ATOM 1473 N N . ILE A 1 183 ? -8.176 -14.168 -5.270 1.00 90.19 183 ILE A N 1
ATOM 1474 C CA . ILE A 1 183 ? -9.349 -13.966 -6.126 1.00 90.19 183 ILE A CA 1
ATOM 1475 C C . ILE A 1 183 ? -9.238 -12.608 -6.821 1.00 90.19 183 ILE A C 1
ATOM 1477 O O . ILE A 1 183 ? -8.967 -11.578 -6.202 1.00 90.19 183 ILE A O 1
ATOM 1481 N N . HIS A 1 184 ? -9.397 -12.630 -8.138 1.00 92.19 184 HIS A N 1
ATOM 1482 C CA . HIS A 1 184 ? -9.273 -11.475 -9.017 1.00 92.19 184 HIS A CA 1
ATOM 1483 C C . HIS A 1 184 ? -10.039 -11.739 -10.317 1.00 92.19 184 HIS A C 1
ATOM 1485 O O . HIS A 1 184 ? -10.305 -12.895 -10.654 1.00 92.19 184 HIS A O 1
ATOM 1491 N N . LEU A 1 185 ? -10.340 -10.675 -11.059 1.00 93.94 185 LEU A N 1
ATOM 1492 C CA . LEU A 1 185 ? -10.853 -10.730 -12.423 1.00 93.94 185 LEU A CA 1
ATOM 1493 C C . LEU A 1 185 ? -9.685 -10.620 -13.396 1.00 93.94 185 LEU A C 1
ATOM 1495 O O . LEU A 1 185 ? -9.057 -9.565 -13.490 1.00 93.94 185 LEU A O 1
ATOM 1499 N N . THR A 1 186 ? -9.353 -11.699 -14.098 1.00 92.12 186 THR A N 1
ATOM 1500 C CA . THR A 1 186 ? -8.274 -11.672 -15.094 1.00 92.12 186 THR A CA 1
ATOM 1501 C C . THR A 1 186 ? -8.722 -10.907 -16.342 1.00 92.12 186 THR A C 1
ATOM 1503 O O . THR A 1 186 ? -9.763 -11.213 -16.918 1.00 92.12 186 THR A O 1
ATOM 1506 N N . VAL A 1 187 ? -7.917 -9.932 -16.768 1.00 92.69 187 VAL A N 1
ATOM 1507 C CA . VAL A 1 187 ? -8.129 -9.135 -17.987 1.00 92.69 187 VAL A CA 1
ATOM 1508 C C . VAL A 1 187 ? -7.324 -9.705 -19.153 1.00 92.69 187 VAL A C 1
ATOM 1510 O O . VAL A 1 187 ? -7.853 -9.876 -20.245 1.00 92.69 187 VAL A O 1
ATOM 1513 N N . GLY A 1 188 ? -6.056 -10.052 -18.920 1.00 90.88 188 GLY A N 1
ATOM 1514 C CA . GLY A 1 188 ? -5.199 -10.625 -19.955 1.00 90.88 188 GLY A CA 1
ATOM 1515 C C . GLY A 1 188 ? -3.895 -11.190 -19.405 1.00 90.88 188 GLY A C 1
ATOM 1516 O O . GLY A 1 188 ? -3.502 -10.890 -18.279 1.00 90.88 188 GLY A O 1
ATOM 1517 N N . ILE A 1 189 ? -3.224 -12.024 -20.194 1.00 91.31 189 ILE A N 1
ATOM 1518 C CA . ILE A 1 189 ? -1.977 -12.706 -19.820 1.00 91.31 189 ILE A CA 1
ATOM 1519 C C . ILE A 1 189 ? -0.796 -12.163 -20.626 1.00 91.31 189 ILE A C 1
ATOM 1521 O O . ILE A 1 189 ? -0.950 -11.798 -21.789 1.00 91.31 189 ILE A O 1
ATOM 1525 N N . LEU A 1 190 ? 0.388 -12.113 -20.014 1.00 91.31 190 LEU A N 1
ATOM 1526 C CA . LEU A 1 190 ? 1.597 -11.564 -20.625 1.00 91.31 190 LEU A CA 1
ATOM 1527 C C . LEU A 1 190 ? 2.801 -12.489 -20.407 1.00 91.31 190 LEU A C 1
ATOM 1529 O O . LEU A 1 190 ? 2.962 -13.107 -19.349 1.00 91.31 190 LEU A O 1
ATOM 1533 N N . THR A 1 191 ? 3.697 -12.524 -21.393 1.00 91.44 191 THR A N 1
ATOM 1534 C CA . THR A 1 191 ? 4.984 -13.235 -21.327 1.00 91.44 191 THR A CA 1
ATOM 1535 C C . THR A 1 191 ? 6.117 -12.217 -21.396 1.00 91.44 191 THR A C 1
ATOM 1537 O O . THR A 1 191 ? 6.761 -12.049 -22.433 1.00 91.44 191 THR A O 1
ATOM 1540 N N . LEU A 1 192 ? 6.325 -11.531 -20.270 1.00 89.25 192 LEU A N 1
ATOM 1541 C CA . LEU A 1 192 ? 7.402 -10.560 -20.069 1.00 89.25 192 LEU A CA 1
ATOM 1542 C C . LEU A 1 192 ? 8.649 -11.311 -19.588 1.00 89.25 192 LEU A C 1
ATOM 1544 O O . LEU A 1 192 ? 8.572 -12.066 -18.610 1.00 89.25 192 LEU A O 1
ATOM 1548 N N . LEU A 1 193 ? 9.755 -11.167 -20.318 1.00 88.06 193 LEU A N 1
ATOM 1549 C CA . LEU A 1 193 ? 10.970 -11.980 -20.167 1.00 88.06 193 LEU A CA 1
ATOM 1550 C C . LEU A 1 193 ? 12.207 -11.171 -19.749 1.00 88.06 193 LEU A C 1
ATOM 1552 O O . LEU A 1 193 ? 13.269 -11.767 -19.564 1.00 88.06 193 LEU A O 1
ATOM 1556 N N . SER A 1 194 ? 12.074 -9.851 -19.610 1.00 83.19 194 SER A N 1
ATOM 1557 C CA . SER A 1 194 ? 13.122 -8.933 -19.154 1.00 83.19 194 SER A CA 1
ATOM 1558 C C . SER A 1 194 ? 12.539 -7.806 -18.299 1.00 83.19 194 SER A C 1
ATOM 1560 O O . SER A 1 194 ? 11.357 -7.472 -18.425 1.00 83.19 194 SER A O 1
ATOM 1562 N N . ASP A 1 195 ? 13.375 -7.179 -17.472 1.00 78.50 195 ASP A N 1
ATOM 1563 C CA . ASP A 1 195 ? 12.962 -6.046 -16.631 1.00 78.50 195 ASP A CA 1
ATOM 1564 C C . ASP A 1 195 ? 12.531 -4.834 -17.471 1.00 78.50 195 ASP A C 1
ATOM 1566 O O . ASP A 1 195 ? 11.620 -4.098 -17.091 1.00 78.50 195 ASP A O 1
ATOM 1570 N N . LYS A 1 196 ? 13.115 -4.665 -18.665 1.00 81.25 196 LYS A N 1
ATOM 1571 C CA . LYS A 1 196 ? 12.697 -3.644 -19.634 1.00 81.25 196 LYS A CA 1
ATOM 1572 C C . LYS A 1 196 ? 11.267 -3.873 -20.127 1.00 81.25 196 LYS A C 1
ATOM 1574 O O . LYS A 1 196 ? 10.484 -2.932 -20.177 1.00 81.25 196 LYS A O 1
ATOM 1579 N N . GLU A 1 197 ? 10.901 -5.113 -20.456 1.00 86.38 197 GLU A N 1
ATOM 1580 C CA . GLU A 1 197 ? 9.530 -5.449 -20.867 1.00 86.38 197 GLU A CA 1
ATOM 1581 C C . GLU A 1 197 ? 8.527 -5.236 -19.733 1.00 86.38 197 GLU A C 1
ATOM 1583 O O . GLU A 1 197 ? 7.417 -4.761 -19.972 1.00 86.38 197 GLU A O 1
ATOM 1588 N N . VAL A 1 198 ? 8.928 -5.542 -18.496 1.00 83.44 198 VAL A N 1
ATOM 1589 C CA . VAL A 1 198 ? 8.121 -5.258 -17.305 1.00 83.44 198 VAL A CA 1
ATOM 1590 C C . VAL A 1 198 ? 7.920 -3.758 -17.134 1.00 83.44 198 VAL A C 1
ATOM 1592 O O . VAL A 1 198 ? 6.780 -3.319 -17.002 1.00 83.44 198 VAL A O 1
ATOM 1595 N N . LYS A 1 199 ? 8.989 -2.960 -17.214 1.00 82.75 199 LYS A N 1
ATOM 1596 C CA . LYS A 1 199 ? 8.901 -1.498 -17.136 1.00 82.75 199 LYS A CA 1
ATOM 1597 C C . LYS A 1 199 ? 7.982 -0.928 -18.220 1.00 82.75 199 LYS A C 1
ATOM 1599 O O . LYS A 1 199 ? 7.066 -0.183 -17.897 1.00 82.75 199 LYS A O 1
ATOM 1604 N N . ASN A 1 200 ? 8.143 -1.361 -19.470 1.00 86.69 200 ASN A N 1
ATOM 1605 C CA . ASN A 1 200 ? 7.289 -0.926 -20.577 1.00 86.69 200 ASN A CA 1
ATOM 1606 C C . ASN A 1 200 ? 5.808 -1.266 -20.338 1.00 86.69 200 ASN A C 1
ATOM 1608 O O . ASN A 1 200 ? 4.934 -0.454 -20.630 1.00 86.69 200 ASN A O 1
ATOM 1612 N N . ALA A 1 201 ? 5.513 -2.449 -19.790 1.00 87.69 201 ALA A N 1
ATOM 1613 C CA . ALA A 1 201 ? 4.149 -2.839 -19.443 1.00 87.69 201 ALA A CA 1
ATOM 1614 C C . ALA A 1 201 ? 3.556 -1.970 -18.319 1.00 87.69 201 ALA A C 1
ATOM 1616 O O . ALA A 1 201 ? 2.372 -1.637 -18.364 1.00 87.69 201 ALA A O 1
ATOM 1617 N N . VAL A 1 202 ? 4.366 -1.590 -17.327 1.00 82.50 202 VAL A N 1
ATOM 1618 C CA . VAL A 1 202 ? 3.963 -0.698 -16.227 1.00 82.50 202 VAL A CA 1
ATOM 1619 C C . VAL A 1 202 ? 3.704 0.722 -16.728 1.00 82.50 202 VAL A C 1
ATOM 1621 O O . VAL A 1 202 ? 2.673 1.312 -16.395 1.00 82.50 202 VAL A O 1
ATOM 1624 N N . ASP A 1 203 ? 4.598 1.248 -17.563 1.00 84.31 203 ASP A N 1
ATOM 1625 C CA . ASP A 1 203 ? 4.471 2.583 -18.148 1.00 84.31 203 ASP A CA 1
ATOM 1626 C C . ASP A 1 203 ? 3.224 2.659 -19.048 1.00 84.31 203 ASP A C 1
ATOM 1628 O O . ASP A 1 203 ? 2.416 3.581 -18.918 1.00 84.31 203 ASP A O 1
ATOM 1632 N N . LEU A 1 204 ? 2.990 1.637 -19.882 1.00 88.31 204 LEU A N 1
ATOM 1633 C CA . LEU A 1 204 ? 1.802 1.554 -20.737 1.00 88.31 204 LEU A CA 1
ATOM 1634 C C . LEU A 1 204 ? 0.504 1.474 -19.928 1.00 88.31 204 LEU A C 1
ATOM 1636 O O . LEU A 1 204 ? -0.475 2.139 -20.265 1.00 88.31 204 LEU A O 1
ATOM 1640 N N . LEU A 1 205 ? 0.479 0.680 -18.853 1.00 85.62 205 LEU A N 1
ATOM 1641 C CA . LEU A 1 205 ? -0.689 0.611 -17.975 1.00 85.62 205 LEU A CA 1
ATOM 1642 C C . LEU A 1 205 ? -0.982 1.977 -17.336 1.00 85.62 205 LEU A C 1
ATOM 1644 O O . LEU A 1 205 ? -2.145 2.346 -17.182 1.00 85.62 205 LEU A O 1
ATOM 1648 N N . SER A 1 206 ? 0.067 2.734 -17.001 1.00 80.25 206 SER A N 1
ATOM 1649 C CA . SER A 1 206 ? -0.051 4.058 -16.379 1.00 80.25 206 SER A CA 1
ATOM 1650 C C . SER A 1 206 ? -0.634 5.084 -17.352 1.00 80.25 206 SER A C 1
ATOM 1652 O O . SER A 1 206 ? -1.475 5.892 -16.965 1.00 80.25 206 SER A O 1
ATOM 1654 N N . GLN A 1 207 ? -0.261 5.004 -18.631 1.00 81.56 207 GLN A N 1
ATOM 1655 C CA . GLN A 1 207 ? -0.858 5.811 -19.702 1.00 81.56 207 GLN A CA 1
ATOM 1656 C C . GLN A 1 207 ? -2.323 5.426 -19.945 1.00 81.56 207 GLN A C 1
ATOM 1658 O O . GLN A 1 207 ? -3.200 6.286 -19.978 1.00 81.56 207 GLN A O 1
ATOM 1663 N N . CYS A 1 208 ? -2.618 4.121 -20.015 1.00 78.31 208 CYS A N 1
ATOM 1664 C CA . CYS A 1 208 ? -3.985 3.617 -20.160 1.00 78.31 208 CYS A CA 1
ATOM 1665 C C . CYS A 1 208 ? -4.914 4.126 -19.054 1.00 78.31 208 CYS A C 1
ATOM 1667 O O . CYS A 1 208 ? -6.089 4.368 -19.316 1.00 78.31 208 CYS A O 1
ATOM 1669 N N . TYR A 1 209 ? -4.414 4.282 -17.826 1.00 69.19 209 TYR A N 1
ATOM 1670 C CA . TYR A 1 209 ? -5.197 4.850 -16.734 1.00 69.19 209 TYR A CA 1
ATOM 1671 C C . TYR A 1 209 ? -5.662 6.277 -17.053 1.00 69.19 209 TYR A C 1
ATOM 1673 O O . TYR A 1 209 ? -6.846 6.567 -16.926 1.00 69.19 209 TYR A O 1
ATOM 1681 N N . GLN A 1 210 ? -4.770 7.155 -17.517 1.00 68.00 210 GLN A N 1
ATOM 1682 C CA . GLN A 1 210 ? -5.127 8.548 -17.809 1.00 68.00 210 GLN A CA 1
ATOM 1683 C C . GLN A 1 210 ? -6.193 8.645 -18.913 1.00 68.00 210 GLN A C 1
ATOM 1685 O O . GLN A 1 210 ? -7.168 9.386 -18.768 1.00 68.00 210 GLN A O 1
ATOM 1690 N N . ASP A 1 211 ? -6.063 7.826 -19.959 1.00 76.94 211 ASP A N 1
ATOM 1691 C CA . ASP A 1 211 ? -6.903 7.941 -21.153 1.00 76.94 211 ASP A CA 1
ATOM 1692 C C . ASP A 1 211 ? -8.165 7.067 -21.108 1.00 76.94 211 ASP A C 1
ATOM 1694 O O . ASP A 1 211 ? -9.264 7.518 -21.437 1.00 76.94 211 ASP A O 1
ATOM 1698 N N . LEU A 1 212 ? -8.040 5.794 -20.719 1.00 78.00 212 LEU A N 1
ATOM 1699 C CA . LEU A 1 212 ? -9.122 4.810 -20.834 1.00 78.00 212 LEU A CA 1
ATOM 1700 C C . LEU A 1 212 ? -10.066 4.832 -19.636 1.00 78.00 212 LEU A C 1
ATOM 1702 O O . LEU A 1 212 ? -11.270 4.653 -19.821 1.00 78.00 212 LEU A O 1
ATOM 1706 N N . VAL A 1 213 ? -9.559 5.053 -18.421 1.00 69.38 213 VAL A N 1
ATOM 1707 C CA . VAL A 1 213 ? -10.415 5.099 -17.224 1.00 69.38 213 VAL A CA 1
ATOM 1708 C C . VAL A 1 213 ? -11.327 6.317 -17.280 1.00 69.38 213 VAL A C 1
ATOM 1710 O O . VAL A 1 213 ? -12.536 6.170 -17.127 1.00 69.38 213 VAL A O 1
ATOM 1713 N N . SER A 1 214 ? -10.787 7.496 -17.591 1.00 70.38 214 SER A N 1
ATOM 1714 C CA . SER A 1 214 ? -11.602 8.702 -17.776 1.00 70.38 214 SER A CA 1
ATOM 1715 C C . SER A 1 214 ? -12.642 8.512 -18.890 1.00 70.38 214 SER A C 1
ATOM 1717 O O . SER A 1 214 ? -13.824 8.817 -18.716 1.00 70.38 214 SER A O 1
ATOM 1719 N N . LYS A 1 215 ? -12.235 7.908 -20.015 1.00 78.94 215 LYS A N 1
ATOM 1720 C CA . LYS A 1 215 ? -13.105 7.685 -21.176 1.00 78.94 215 LYS A CA 1
ATOM 1721 C C . LYS A 1 215 ? -14.248 6.701 -20.921 1.00 78.94 215 LYS A C 1
ATOM 1723 O O . LYS A 1 215 ? -15.374 6.990 -21.313 1.00 78.94 215 LYS A O 1
ATOM 1728 N N . TRP A 1 216 ? -13.969 5.539 -20.329 1.00 82.56 216 TRP A N 1
ATOM 1729 C CA . TRP A 1 216 ? -14.948 4.448 -20.194 1.00 82.56 216 TRP A CA 1
ATOM 1730 C C . TRP A 1 216 ? -15.627 4.409 -18.829 1.00 82.56 216 TRP A C 1
ATOM 1732 O O . TRP A 1 216 ? -16.774 3.974 -18.712 1.00 82.56 216 TRP A O 1
ATOM 1742 N N . LEU A 1 217 ? -14.926 4.848 -17.784 1.00 76.31 217 LEU A N 1
ATOM 1743 C CA . LEU A 1 217 ? -15.461 4.895 -16.433 1.00 76.31 217 LEU A CA 1
ATOM 1744 C C . LEU A 1 217 ? -15.901 6.297 -16.020 1.00 76.31 217 LEU A C 1
ATOM 1746 O O . LEU A 1 217 ? -16.447 6.399 -14.936 1.00 76.31 217 LEU A O 1
ATOM 1750 N N . HIS A 1 218 ? -15.721 7.360 -16.808 1.00 70.19 218 HIS A N 1
ATOM 1751 C CA . HIS A 1 218 ? -16.205 8.712 -16.461 1.00 70.19 218 HIS A CA 1
ATOM 1752 C C . HIS A 1 218 ? -15.851 9.166 -15.027 1.00 70.19 218 HIS A C 1
ATOM 1754 O O . HIS A 1 218 ? -16.554 9.979 -14.435 1.00 70.19 218 HIS A O 1
ATOM 1760 N N . ASN A 1 219 ? -14.776 8.614 -14.453 1.00 64.25 219 ASN A N 1
ATOM 1761 C CA . ASN A 1 219 ? -14.384 8.762 -13.048 1.00 64.25 219 ASN A CA 1
ATOM 1762 C C . ASN A 1 219 ? -15.454 8.353 -12.008 1.00 64.25 219 ASN A C 1
ATOM 1764 O O . ASN A 1 219 ? -15.403 8.802 -10.870 1.00 64.25 219 ASN A O 1
ATOM 1768 N N . GLU A 1 220 ? -16.411 7.488 -12.341 1.00 68.31 220 GLU A N 1
ATOM 1769 C CA . GLU A 1 220 ? -17.324 6.907 -11.351 1.00 68.31 220 GLU A CA 1
ATOM 1770 C C . GLU A 1 220 ? -16.859 5.509 -10.913 1.00 68.31 220 GLU A C 1
ATOM 1772 O O . GLU A 1 220 ? -16.321 4.748 -11.727 1.00 68.31 220 GLU A O 1
ATOM 1777 N N . PRO A 1 221 ? -17.095 5.133 -9.643 1.00 70.88 221 PRO A N 1
ATOM 1778 C CA . PRO A 1 221 ? -16.722 3.821 -9.134 1.00 70.88 221 PRO A CA 1
ATOM 1779 C C . PRO A 1 221 ? -17.524 2.706 -9.811 1.00 70.88 221 PRO A C 1
ATOM 1781 O O . PRO A 1 221 ? -18.738 2.809 -9.987 1.00 70.88 221 PRO A O 1
ATOM 1784 N N . VAL A 1 222 ? -16.847 1.600 -10.117 1.00 83.94 222 VAL A N 1
ATOM 1785 C CA . VAL A 1 222 ? -17.482 0.388 -10.641 1.00 83.94 222 VAL A CA 1
ATOM 1786 C C . VAL A 1 222 ? -17.720 -0.579 -9.491 1.00 83.94 222 VAL A C 1
ATOM 1788 O O . VAL A 1 222 ? -16.777 -1.019 -8.832 1.00 83.94 222 VAL A O 1
ATOM 1791 N N . VAL A 1 223 ? -18.985 -0.933 -9.270 1.00 88.25 223 VAL A N 1
ATOM 1792 C CA . VAL A 1 223 ? -19.381 -1.944 -8.285 1.00 88.25 223 VAL A CA 1
ATOM 1793 C C . VAL A 1 223 ? -19.803 -3.207 -9.016 1.00 88.25 223 VAL A C 1
ATOM 1795 O O . VAL A 1 223 ? -20.683 -3.167 -9.880 1.00 88.25 223 VAL A O 1
ATOM 1798 N N . VAL A 1 224 ? -19.187 -4.328 -8.653 1.00 91.81 224 VAL A N 1
ATOM 1799 C CA . VAL A 1 224 ? -19.549 -5.651 -9.160 1.00 91.81 224 VAL A CA 1
ATOM 1800 C C . VAL A 1 224 ? -20.143 -6.509 -8.055 1.00 91.81 224 VAL A C 1
ATOM 1802 O O . VAL A 1 224 ? -19.669 -6.504 -6.923 1.00 91.81 224 VAL A O 1
ATOM 1805 N N . GLU A 1 225 ? -21.167 -7.273 -8.395 1.00 93.44 225 GLU A N 1
ATOM 1806 C CA . GLU A 1 225 ? -21.707 -8.343 -7.573 1.00 93.44 225 GLU A CA 1
ATOM 1807 C C . GLU A 1 225 ? -21.163 -9.680 -8.084 1.00 93.44 225 GLU A C 1
ATOM 1809 O O . GLU A 1 225 ? -21.214 -9.982 -9.281 1.00 93.44 225 GLU A O 1
ATOM 1814 N N . LEU A 1 226 ? -20.638 -10.492 -7.168 1.00 94.69 226 LEU A N 1
ATOM 1815 C CA . LEU A 1 226 ? -20.281 -11.874 -7.454 1.00 94.69 226 LEU A CA 1
ATOM 1816 C C . LEU A 1 226 ? -21.427 -12.780 -7.005 1.00 94.69 226 LEU A C 1
ATOM 1818 O O . LEU A 1 226 ? -21.678 -12.924 -5.804 1.00 94.69 226 LEU A O 1
ATOM 1822 N N . LYS A 1 227 ? -22.113 -13.407 -7.964 1.00 94.31 227 LYS A N 1
ATOM 1823 C CA . LYS A 1 227 ? -23.293 -14.233 -7.690 1.00 94.31 227 LYS A CA 1
ATOM 1824 C C . LYS A 1 227 ? -23.313 -15.497 -8.536 1.00 94.31 227 LYS A C 1
ATOM 1826 O O . LYS A 1 227 ? -23.242 -15.447 -9.760 1.00 94.31 227 LYS A O 1
ATOM 1831 N N . GLY A 1 228 ? -23.500 -16.632 -7.880 1.00 95.12 228 GLY A N 1
ATOM 1832 C CA . GLY A 1 228 ? -23.565 -17.933 -8.521 1.00 95.12 228 GLY A CA 1
ATOM 1833 C C . GLY A 1 228 ? -22.224 -18.408 -9.066 1.00 95.12 228 GLY A C 1
ATOM 1834 O O . GLY A 1 228 ? -21.236 -17.673 -9.066 1.00 95.12 228 GLY A O 1
ATOM 1835 N N . VAL A 1 229 ? -22.198 -19.643 -9.561 1.00 95.06 229 VAL A N 1
ATOM 1836 C CA . VAL A 1 229 ? -20.987 -20.276 -10.099 1.00 95.06 229 VAL A CA 1
ATOM 1837 C C . VAL A 1 229 ? -21.224 -20.907 -11.469 1.00 95.06 229 VAL A C 1
ATOM 1839 O O . VAL A 1 229 ? -22.331 -21.333 -11.785 1.00 95.06 229 VAL A O 1
ATOM 1842 N N . GLU A 1 230 ? -20.170 -20.974 -12.276 1.00 93.81 230 GLU A N 1
ATOM 1843 C CA . GLU A 1 230 ? -20.167 -21.571 -13.614 1.00 93.81 230 GLU A CA 1
ATOM 1844 C C . GLU A 1 230 ? -18.795 -22.214 -13.897 1.00 93.81 230 GLU A C 1
ATOM 1846 O O . GLU A 1 230 ? -17.789 -21.882 -13.257 1.00 93.81 230 GLU A O 1
ATOM 1851 N N . CYS A 1 231 ? -18.737 -23.174 -14.822 1.00 91.62 231 CYS A N 1
ATOM 1852 C CA . CYS A 1 231 ? -17.496 -23.830 -15.230 1.00 91.62 231 CYS A CA 1
ATOM 1853 C C . CYS A 1 231 ? -16.890 -23.193 -16.485 1.00 91.62 231 CYS A C 1
ATOM 1855 O O . CYS A 1 231 ? -17.578 -22.648 -17.343 1.00 91.62 231 CYS A O 1
ATOM 1857 N N . MET A 1 232 ? -15.559 -23.244 -16.589 1.00 85.25 232 MET A N 1
ATOM 1858 C CA . MET A 1 232 ? -14.845 -22.681 -17.742 1.00 85.25 232 MET A CA 1
ATOM 1859 C C . MET A 1 232 ? -15.020 -23.509 -19.021 1.00 85.25 232 MET A C 1
ATOM 1861 O O . MET A 1 232 ? -14.949 -22.958 -20.115 1.00 85.25 232 MET A O 1
ATOM 1865 N N . ASN A 1 233 ? -15.216 -24.817 -18.877 1.00 83.88 233 ASN A N 1
ATOM 1866 C CA . ASN A 1 233 ? -15.439 -25.764 -19.965 1.00 83.88 233 ASN A CA 1
ATOM 1867 C C . ASN A 1 233 ? -16.919 -26.148 -20.096 1.00 83.88 233 ASN A C 1
ATOM 1869 O O . ASN A 1 233 ? -17.668 -26.037 -19.132 1.00 83.88 233 ASN A O 1
ATOM 1873 N N . ASP A 1 234 ? -17.305 -26.660 -21.267 1.00 81.19 234 ASP A N 1
ATOM 1874 C CA . ASP A 1 234 ? -18.706 -26.976 -21.597 1.00 81.19 234 ASP A CA 1
ATOM 1875 C C . ASP A 1 234 ? -19.261 -28.213 -20.864 1.00 81.19 234 ASP A C 1
ATOM 1877 O O . ASP A 1 234 ? -20.473 -28.370 -20.741 1.00 81.19 234 ASP A O 1
ATOM 1881 N N . ASP A 1 235 ? -18.389 -29.102 -20.373 1.00 89.19 235 ASP A N 1
ATOM 1882 C CA . ASP A 1 235 ? -18.779 -30.318 -19.647 1.00 89.19 235 ASP A CA 1
ATOM 1883 C C . ASP A 1 235 ? -18.679 -30.147 -18.113 1.00 89.19 235 ASP A C 1
ATOM 1885 O O . ASP A 1 235 ? -17.577 -30.235 -17.556 1.00 89.19 235 ASP A O 1
ATOM 1889 N N . PRO A 1 236 ? -19.806 -29.978 -17.391 1.00 89.75 236 PRO A N 1
ATOM 1890 C CA . PRO A 1 236 ? -19.809 -29.820 -15.937 1.00 89.75 236 PRO A CA 1
ATOM 1891 C C . PRO A 1 236 ? -19.460 -31.106 -15.161 1.00 89.75 236 PRO A C 1
ATOM 1893 O O . PRO A 1 236 ? -19.297 -31.053 -13.942 1.00 89.75 236 PRO A O 1
ATOM 1896 N N . SER A 1 237 ? -19.342 -32.268 -15.815 1.00 90.88 237 SER A N 1
ATOM 1897 C CA . SER A 1 237 ? -18.900 -33.515 -15.163 1.00 90.88 237 SER A CA 1
ATOM 1898 C C . SER A 1 237 ? -17.371 -33.659 -15.090 1.00 90.88 237 SER A C 1
ATOM 1900 O O . SER A 1 237 ? -16.843 -34.417 -14.269 1.00 90.88 237 SER A O 1
ATOM 1902 N N . GLU A 1 238 ? -16.655 -32.883 -15.907 1.00 90.19 238 GLU A N 1
ATOM 1903 C CA . GLU A 1 238 ? -15.204 -32.934 -16.077 1.00 90.19 238 GLU A CA 1
ATOM 1904 C C . GLU A 1 238 ? -14.590 -31.529 -15.958 1.00 90.19 238 GLU A C 1
ATOM 1906 O O . GLU A 1 238 ? -13.920 -31.030 -16.860 1.00 90.19 238 GLU A O 1
ATOM 1911 N N . VAL A 1 239 ? -14.813 -30.865 -14.823 1.00 90.94 239 VAL A N 1
ATOM 1912 C CA . VAL A 1 239 ? -14.399 -29.474 -14.597 1.00 90.94 239 VAL A CA 1
ATOM 1913 C C . VAL A 1 239 ? -12.993 -29.372 -14.028 1.00 90.94 239 VAL A C 1
ATOM 1915 O O . VAL A 1 239 ? -12.564 -30.130 -13.159 1.00 90.94 239 VAL A O 1
ATOM 1918 N N . ASP A 1 240 ? -12.272 -28.374 -14.523 1.00 90.31 240 ASP A N 1
ATOM 1919 C CA . ASP A 1 240 ? -10.931 -28.015 -14.069 1.00 90.31 240 ASP A CA 1
ATOM 1920 C C . ASP A 1 240 ? -10.895 -26.662 -13.346 1.00 90.31 240 ASP A C 1
ATOM 1922 O O . ASP A 1 240 ? -10.023 -26.426 -12.500 1.00 90.31 240 ASP A O 1
ATOM 1926 N N . ILE A 1 241 ? -11.807 -25.760 -13.716 1.00 92.50 241 ILE A N 1
ATOM 1927 C CA . ILE A 1 241 ? -11.925 -24.396 -13.198 1.00 92.50 241 ILE A CA 1
ATOM 1928 C C . ILE A 1 241 ? -13.409 -24.080 -13.014 1.00 92.50 241 ILE A C 1
ATOM 1930 O O . ILE A 1 241 ? -14.177 -24.132 -13.978 1.00 92.50 241 ILE A O 1
ATOM 1934 N N . LEU A 1 242 ? -13.776 -23.701 -11.792 1.00 94.69 242 LEU A N 1
ATOM 1935 C CA . LEU A 1 242 ? -15.079 -23.135 -11.453 1.00 94.69 242 LEU A CA 1
ATOM 1936 C C . LEU A 1 242 ? -14.875 -21.681 -11.028 1.00 94.69 242 LEU A C 1
ATOM 1938 O O . LEU A 1 242 ? -13.954 -21.375 -10.261 1.00 94.69 242 LEU A O 1
ATOM 1942 N N . TYR A 1 243 ? -15.719 -20.785 -11.521 1.00 95.69 243 TYR A N 1
ATOM 1943 C CA . TYR A 1 243 ? -15.640 -19.359 -11.235 1.00 95.69 243 TYR A CA 1
ATOM 1944 C C . TYR A 1 243 ? -16.987 -18.804 -10.777 1.00 95.69 243 TYR A C 1
ATOM 1946 O O . TYR A 1 243 ? -18.038 -19.320 -11.149 1.00 95.69 243 TYR A O 1
ATOM 1954 N N . ALA A 1 244 ? -16.944 -17.743 -9.976 1.00 95.19 244 ALA A N 1
ATOM 1955 C CA . ALA A 1 244 ? -18.111 -16.944 -9.646 1.00 95.19 244 ALA A CA 1
ATOM 1956 C C . ALA A 1 244 ? -18.439 -15.990 -10.803 1.00 95.19 244 ALA A C 1
ATOM 1958 O O . ALA A 1 244 ? -17.530 -15.379 -11.387 1.00 95.19 244 ALA A O 1
ATOM 1959 N N . LYS A 1 245 ? -19.730 -15.874 -11.142 1.00 93.38 245 LYS A N 1
ATOM 1960 C CA . LYS A 1 245 ? -20.191 -14.952 -12.192 1.00 93.38 245 LYS A CA 1
ATOM 1961 C C . LYS A 1 245 ? -20.067 -13.515 -11.693 1.00 93.38 245 LYS A C 1
ATOM 1963 O O . LYS A 1 245 ? -20.249 -13.251 -10.506 1.00 93.38 245 LYS A O 1
ATOM 1968 N N . VAL A 1 246 ? -19.763 -12.604 -12.610 1.00 93.44 246 VAL A N 1
ATOM 1969 C CA . VAL A 1 246 ? -19.540 -11.184 -12.324 1.00 93.44 246 VAL A CA 1
ATOM 1970 C C . VAL A 1 246 ? -20.669 -10.389 -12.957 1.00 93.44 246 VAL A C 1
ATOM 1972 O O . VAL A 1 246 ? -20.845 -10.437 -14.173 1.00 93.44 246 VAL A O 1
ATOM 1975 N N . LEU A 1 247 ? -21.422 -9.661 -12.140 1.00 91.00 247 LEU A N 1
ATOM 1976 C CA . LEU A 1 247 ? -22.505 -8.788 -12.579 1.00 91.00 247 LEU A CA 1
ATOM 1977 C C . LEU A 1 247 ? -22.142 -7.350 -12.217 1.00 91.00 247 LEU A C 1
ATOM 1979 O O . LEU A 1 247 ? -21.744 -7.083 -11.089 1.00 91.00 247 LEU A O 1
ATOM 1983 N N . VAL A 1 248 ? -22.251 -6.415 -13.157 1.00 89.56 248 VAL A N 1
ATOM 1984 C CA . VAL A 1 248 ? -22.036 -4.993 -12.853 1.00 89.56 248 VAL A CA 1
ATOM 1985 C C . VAL A 1 248 ? -23.342 -4.421 -12.305 1.00 89.56 248 VAL A C 1
ATOM 1987 O O . VAL A 1 248 ? -24.389 -4.582 -12.927 1.00 89.56 248 VAL A O 1
ATOM 1990 N N . LYS A 1 249 ? -23.301 -3.766 -11.140 1.00 86.12 249 LYS A N 1
ATOM 1991 C CA . LYS A 1 249 ? -24.508 -3.366 -10.392 1.00 86.12 249 LYS A CA 1
ATOM 1992 C C . LYS A 1 249 ? -25.402 -2.376 -11.142 1.00 86.12 249 LYS A C 1
ATOM 1994 O O . LYS A 1 249 ? -26.620 -2.406 -10.995 1.00 86.12 249 LYS A O 1
ATOM 1999 N N . ASP A 1 250 ? -24.804 -1.499 -11.942 1.00 84.25 250 ASP A N 1
ATOM 2000 C CA . ASP A 1 250 ? -25.523 -0.528 -12.770 1.00 84.25 250 ASP A CA 1
ATOM 2001 C C . ASP A 1 250 ? -26.015 -1.117 -14.108 1.00 84.25 250 ASP A C 1
ATOM 2003 O O . ASP A 1 250 ? -26.600 -0.396 -14.913 1.00 84.25 250 ASP A O 1
ATOM 2007 N N . ASN A 1 251 ? -25.798 -2.421 -14.343 1.00 85.25 251 ASN A N 1
ATOM 2008 C CA . ASN A 1 251 ? -26.061 -3.129 -15.600 1.00 85.25 251 ASN A CA 1
ATOM 2009 C C . ASN A 1 251 ? -25.397 -2.487 -16.831 1.00 85.25 251 ASN A C 1
ATOM 2011 O O . ASN A 1 251 ? -25.846 -2.698 -17.959 1.00 85.25 251 ASN A O 1
ATOM 2015 N N . SER A 1 252 ? -24.337 -1.700 -16.633 1.00 87.62 252 SER A N 1
ATOM 2016 C CA . SER A 1 252 ? -23.584 -1.098 -17.727 1.00 87.62 252 SER A CA 1
ATOM 2017 C C . SER A 1 252 ? -22.509 -2.043 -18.268 1.00 87.62 252 SER A C 1
ATOM 2019 O O . SER A 1 252 ? -21.962 -2.890 -17.561 1.00 87.62 252 SER A O 1
ATOM 2021 N N . ASP A 1 253 ? -22.119 -1.824 -19.524 1.00 89.12 253 ASP A N 1
ATOM 2022 C CA . ASP A 1 253 ? -20.986 -2.516 -20.149 1.00 89.12 253 ASP A CA 1
ATOM 2023 C C . ASP A 1 253 ? -19.639 -1.814 -19.896 1.00 89.12 253 ASP A C 1
ATOM 2025 O O . ASP A 1 253 ? -18.617 -2.182 -20.477 1.00 89.12 253 ASP A O 1
ATOM 2029 N N . ARG A 1 254 ? -19.587 -0.798 -19.026 1.00 87.75 254 ARG A N 1
ATOM 2030 C CA . ARG A 1 254 ? -18.406 0.071 -18.851 1.00 87.75 254 ARG A CA 1
ATOM 2031 C C . ARG A 1 254 ? -17.160 -0.697 -18.419 1.00 87.75 254 ARG A C 1
ATOM 2033 O O . ARG A 1 254 ? -16.082 -0.488 -18.974 1.00 87.75 254 ARG A O 1
ATOM 2040 N N . LEU A 1 255 ? -17.316 -1.643 -17.491 1.00 90.38 255 LEU A N 1
ATOM 2041 C CA . LEU A 1 255 ? -16.227 -2.525 -17.063 1.00 90.38 255 LEU A CA 1
ATOM 2042 C C . LEU A 1 255 ? -15.733 -3.423 -18.205 1.00 90.38 255 LEU A C 1
ATOM 2044 O O . LEU A 1 255 ? -14.530 -3.627 -18.367 1.00 90.38 255 LEU A O 1
ATOM 2048 N N . GLN A 1 256 ? -16.657 -3.948 -19.011 1.00 92.94 256 GLN A N 1
ATOM 2049 C CA . GLN A 1 256 ? -16.328 -4.800 -20.148 1.00 92.94 256 GLN A CA 1
ATOM 2050 C C . GLN A 1 256 ? -15.594 -4.016 -21.241 1.00 92.94 256 GLN A C 1
ATOM 2052 O O . GLN A 1 256 ? -14.611 -4.514 -21.793 1.00 92.94 256 GLN A O 1
ATOM 2057 N N . LEU A 1 257 ? -16.055 -2.799 -21.542 1.00 91.81 257 LEU A N 1
ATOM 2058 C CA . LEU A 1 257 ? -15.434 -1.896 -22.509 1.00 91.81 257 LEU A CA 1
ATOM 2059 C C . LEU A 1 257 ? -14.022 -1.507 -22.068 1.00 91.81 257 LEU A C 1
ATOM 2061 O O . LEU A 1 257 ? -13.099 -1.587 -22.876 1.00 91.81 257 LEU A O 1
ATOM 2065 N N . LEU A 1 258 ? -13.831 -1.189 -20.783 1.00 90.25 258 LEU A N 1
ATOM 2066 C CA . LEU A 1 258 ? -12.505 -0.939 -20.219 1.00 90.25 258 LEU A CA 1
ATOM 2067 C C . LEU A 1 258 ? -11.593 -2.166 -20.352 1.00 90.25 258 LEU A C 1
ATOM 2069 O O . LEU A 1 258 ? -10.463 -2.035 -20.814 1.00 90.25 258 LEU A O 1
ATOM 2073 N N . ALA A 1 259 ? -12.069 -3.356 -19.975 1.00 92.31 259 ALA A N 1
ATOM 2074 C CA . ALA A 1 259 ? -11.280 -4.584 -20.061 1.00 92.31 259 ALA A CA 1
ATOM 2075 C C . ALA A 1 259 ? -10.854 -4.896 -21.505 1.00 92.31 259 ALA A C 1
ATOM 2077 O O . ALA A 1 259 ? -9.693 -5.226 -21.745 1.00 92.31 259 ALA A O 1
ATOM 2078 N N . ASN A 1 260 ? -11.766 -4.744 -22.470 1.00 93.06 260 ASN A N 1
ATOM 2079 C CA . ASN A 1 260 ? -11.460 -4.929 -23.888 1.00 93.06 260 ASN A CA 1
ATOM 2080 C C . ASN A 1 260 ? -10.440 -3.892 -24.375 1.00 93.06 260 ASN A C 1
ATOM 2082 O O . ASN A 1 260 ? -9.440 -4.278 -24.974 1.00 93.06 260 ASN A O 1
ATOM 2086 N N . ALA A 1 261 ? -10.640 -2.613 -24.040 1.00 91.69 261 ALA A N 1
ATOM 2087 C CA . ALA A 1 261 ? -9.738 -1.533 -24.431 1.00 91.69 261 ALA A CA 1
ATOM 2088 C C . ALA A 1 261 ? -8.326 -1.709 -23.850 1.00 91.69 261 ALA A C 1
ATOM 2090 O O . ALA A 1 261 ? -7.343 -1.459 -24.541 1.00 91.69 261 ALA A O 1
ATOM 2091 N N . LEU A 1 262 ? -8.201 -2.189 -22.609 1.00 90.94 262 LEU A N 1
ATOM 2092 C CA . LEU A 1 262 ? -6.902 -2.527 -22.023 1.00 90.94 262 LEU A CA 1
ATOM 2093 C C . LEU A 1 262 ? -6.201 -3.625 -22.829 1.00 90.94 262 LEU A C 1
ATOM 2095 O O . LEU A 1 262 ? -5.024 -3.489 -23.157 1.00 90.94 262 LEU A O 1
ATOM 2099 N N . VAL A 1 263 ? -6.917 -4.693 -23.187 1.00 92.88 263 VAL A N 1
ATOM 2100 C CA . VAL A 1 263 ? -6.359 -5.755 -24.035 1.00 92.88 263 VAL A CA 1
ATOM 2101 C C . VAL A 1 263 ? -5.981 -5.216 -25.413 1.00 92.88 263 VAL A C 1
ATOM 2103 O O . VAL A 1 263 ? -4.884 -5.512 -25.876 1.00 92.88 263 VAL A O 1
ATOM 2106 N N . ASP A 1 264 ? -6.822 -4.397 -26.048 1.00 92.00 264 ASP A N 1
ATOM 2107 C CA . ASP A 1 264 ? -6.520 -3.760 -27.338 1.00 92.00 264 ASP A CA 1
ATOM 2108 C C . ASP A 1 264 ? -5.216 -2.958 -27.291 1.00 92.00 264 ASP A C 1
ATOM 2110 O O . ASP A 1 264 ? -4.355 -3.119 -28.162 1.00 92.00 264 ASP A O 1
ATOM 2114 N N . THR A 1 265 ? -5.032 -2.136 -26.255 1.00 92.06 265 THR A N 1
ATOM 2115 C CA . THR A 1 265 ? -3.828 -1.313 -26.100 1.00 92.06 265 THR A CA 1
ATOM 2116 C C . THR A 1 265 ? -2.584 -2.168 -25.874 1.00 92.06 265 THR A C 1
ATOM 2118 O O . THR A 1 265 ? -1.560 -1.959 -26.523 1.00 92.06 265 THR A O 1
ATOM 2121 N N . PHE A 1 266 ? -2.668 -3.184 -25.012 1.00 92.56 266 PHE A N 1
ATOM 2122 C CA . PHE A 1 266 ? -1.546 -4.089 -24.750 1.00 92.56 266 PHE A CA 1
ATOM 2123 C C . PHE A 1 266 ? -1.196 -4.983 -25.949 1.00 92.56 266 PHE A C 1
ATOM 2125 O O . PHE A 1 266 ? -0.023 -5.304 -26.156 1.00 92.56 266 PHE A O 1
ATOM 2132 N N . VAL A 1 267 ? -2.190 -5.376 -26.749 1.00 91.81 267 VAL A N 1
ATOM 2133 C CA . VAL A 1 267 ? -1.987 -6.111 -28.005 1.00 91.81 267 VAL A CA 1
ATOM 2134 C C . VAL A 1 267 ? -1.330 -5.211 -29.047 1.00 91.81 267 VAL A C 1
ATOM 2136 O O . VAL A 1 267 ? -0.368 -5.630 -29.687 1.00 91.81 267 VAL A O 1
ATOM 2139 N N . SER A 1 268 ? -1.787 -3.964 -29.174 1.00 90.31 268 SER A N 1
ATOM 2140 C CA . SER A 1 268 ? -1.212 -2.981 -30.102 1.00 90.31 268 SER A CA 1
ATOM 2141 C C . SER A 1 268 ? 0.238 -2.637 -29.751 1.00 90.31 268 SER A C 1
ATOM 2143 O O . SER A 1 268 ? 1.061 -2.459 -30.644 1.00 90.31 268 SER A O 1
ATOM 2145 N N . ALA A 1 269 ? 0.578 -2.631 -28.459 1.00 89.00 269 ALA A N 1
ATOM 2146 C CA . ALA A 1 269 ? 1.948 -2.472 -27.975 1.00 89.00 269 ALA A CA 1
ATOM 2147 C C . ALA A 1 269 ? 2.819 -3.741 -28.110 1.00 89.00 269 ALA A C 1
ATOM 2149 O O . ALA A 1 269 ? 3.999 -3.714 -27.766 1.00 89.00 269 ALA A O 1
ATOM 2150 N N . GLY A 1 270 ? 2.262 -4.868 -28.572 1.00 88.12 270 GLY A N 1
ATOM 2151 C CA . GLY A 1 270 ? 2.987 -6.134 -28.735 1.00 88.12 270 GLY A CA 1
ATOM 2152 C C . GLY A 1 270 ? 3.331 -6.857 -27.426 1.00 88.12 270 GLY A C 1
ATOM 2153 O O . GLY A 1 270 ? 4.128 -7.794 -27.436 1.00 88.12 270 GLY A O 1
ATOM 2154 N N . LEU A 1 271 ? 2.741 -6.449 -26.298 1.00 87.94 271 LEU A N 1
ATOM 2155 C CA . LEU A 1 271 ? 2.995 -7.025 -24.968 1.00 87.94 271 LEU A CA 1
ATOM 2156 C C . LEU A 1 271 ? 2.021 -8.154 -24.603 1.00 87.94 271 LEU A C 1
ATOM 2158 O O . LEU A 1 271 ? 2.278 -8.936 -23.683 1.00 87.94 271 LEU A O 1
ATOM 2162 N N . MET A 1 272 ? 0.901 -8.241 -25.318 1.00 89.75 272 MET A N 1
ATOM 2163 C CA . MET A 1 272 ? -0.141 -9.241 -25.117 1.00 89.75 272 MET A CA 1
ATOM 2164 C C . MET A 1 272 ? -0.541 -9.863 -26.450 1.00 89.75 272 MET A C 1
ATOM 2166 O O . MET A 1 272 ? -0.514 -9.219 -27.496 1.00 89.75 272 MET A O 1
ATOM 2170 N N . LYS A 1 273 ? -0.943 -11.133 -26.413 1.00 83.56 273 LYS A N 1
ATOM 2171 C CA . LYS A 1 273 ? -1.533 -11.805 -27.567 1.00 83.56 273 LYS A CA 1
ATOM 2172 C C . LYS A 1 273 ? -3.051 -11.775 -27.445 1.00 83.56 273 LYS A C 1
ATOM 2174 O O . LYS A 1 273 ? -3.591 -12.151 -26.408 1.00 83.56 273 LYS A O 1
ATOM 2179 N N . ARG A 1 274 ? -3.738 -11.389 -28.521 1.00 82.75 274 ARG A N 1
ATOM 2180 C CA . ARG A 1 274 ? -5.192 -11.539 -28.604 1.00 82.75 274 ARG A CA 1
ATOM 2181 C C . ARG A 1 274 ? -5.538 -13.018 -28.767 1.00 82.75 274 ARG A C 1
ATOM 2183 O O . ARG A 1 274 ? -5.183 -13.635 -29.769 1.00 82.75 274 ARG A O 1
ATOM 2190 N N . GLU A 1 275 ? -6.195 -13.576 -27.756 1.00 75.38 275 GLU A N 1
ATOM 2191 C CA . GLU A 1 275 ? -6.728 -14.945 -27.793 1.00 75.38 275 GLU A CA 1
ATOM 2192 C C . GLU A 1 275 ? -8.204 -14.976 -28.198 1.00 75.38 275 GLU A C 1
ATOM 2194 O O . GLU A 1 275 ? -8.616 -15.879 -28.918 1.00 75.38 275 GLU A O 1
ATOM 2199 N N . TYR A 1 276 ? -8.972 -13.965 -27.784 1.00 80.00 276 TYR A N 1
ATOM 2200 C CA . TYR A 1 276 ? -10.403 -13.834 -28.051 1.00 80.00 276 TYR A CA 1
ATOM 2201 C C . TYR A 1 276 ? -10.762 -12.373 -28.341 1.00 80.00 276 TYR A C 1
ATOM 2203 O O . TYR A 1 276 ? -10.062 -11.457 -27.895 1.00 80.00 276 TYR A O 1
ATOM 2211 N N . ASP A 1 277 ? -11.875 -12.159 -29.043 1.00 77.19 277 ASP A N 1
ATOM 2212 C CA . ASP A 1 277 ? -12.366 -10.816 -29.383 1.00 77.19 277 ASP A CA 1
ATOM 2213 C C . ASP A 1 277 ? -12.902 -10.058 -28.160 1.00 77.19 277 ASP A C 1
ATOM 2215 O O . ASP A 1 277 ? -12.817 -8.834 -28.094 1.00 77.19 277 ASP A O 1
ATOM 2219 N N . ARG A 1 278 ? -13.418 -10.784 -27.160 1.00 86.94 278 ARG A N 1
ATOM 2220 C CA . ARG A 1 278 ? -13.979 -10.225 -25.924 1.00 86.94 278 ARG A CA 1
ATOM 2221 C C . ARG A 1 278 ? -13.340 -10.861 -24.694 1.00 86.94 278 ARG A C 1
ATOM 2223 O O . ARG A 1 278 ? -13.215 -12.082 -24.612 1.00 86.94 278 ARG A O 1
ATOM 2230 N N . VAL A 1 279 ? -13.002 -10.036 -23.703 1.00 89.75 279 VAL A N 1
ATOM 2231 C CA . VAL A 1 279 ? -12.470 -10.499 -22.414 1.00 89.75 279 VAL A CA 1
ATOM 2232 C C . VAL A 1 279 ? -13.575 -11.167 -21.594 1.00 89.75 279 VAL A C 1
ATOM 2234 O O . VAL A 1 279 ? -14.578 -10.529 -21.273 1.00 89.75 279 VAL A O 1
ATOM 2237 N N . LYS A 1 280 ? -13.383 -12.433 -21.207 1.00 89.38 280 LYS A N 1
ATOM 2238 C CA . LYS A 1 280 ? -14.282 -13.145 -20.284 1.00 89.38 280 LYS A CA 1
ATOM 2239 C C . LYS A 1 280 ? -13.896 -12.833 -18.838 1.00 89.38 280 LYS A C 1
ATOM 2241 O O . LYS A 1 280 ? -13.047 -13.512 -18.260 1.00 89.38 280 LYS A O 1
ATOM 2246 N N . LEU A 1 281 ? -14.513 -11.809 -18.253 1.00 91.94 281 LEU A N 1
ATOM 2247 C CA . LEU A 1 281 ? -14.309 -11.458 -16.846 1.00 91.94 281 LEU A CA 1
ATOM 2248 C C . LEU A 1 281 ? -14.941 -12.519 -15.939 1.00 91.94 281 LEU A C 1
ATOM 2250 O O . LEU A 1 281 ? -16.129 -12.811 -16.041 1.00 91.94 281 LEU A O 1
ATOM 2254 N N . HIS A 1 282 ? -14.132 -13.107 -15.062 1.00 91.38 282 HIS A N 1
ATOM 2255 C CA . HIS A 1 282 ? -14.563 -14.155 -14.144 1.00 91.38 282 HIS A CA 1
ATOM 2256 C C . HIS A 1 282 ? -13.688 -14.172 -12.888 1.00 91.38 282 HIS A C 1
ATOM 2258 O O . HIS A 1 282 ? -12.498 -13.861 -12.956 1.00 91.38 282 HIS A O 1
ATOM 2264 N N . ALA A 1 283 ? -14.264 -14.573 -11.753 1.00 94.56 283 ALA A N 1
ATOM 2265 C CA . ALA A 1 283 ? -13.548 -14.737 -10.489 1.00 94.56 283 ALA A CA 1
ATOM 2266 C C . ALA A 1 283 ? -13.364 -16.231 -10.188 1.00 94.56 283 ALA A C 1
ATOM 2268 O O . ALA A 1 283 ? -14.298 -16.899 -9.758 1.00 94.56 283 ALA A O 1
ATOM 2269 N N . THR A 1 284 ? -12.176 -16.790 -10.430 1.00 94.50 284 THR A N 1
ATOM 2270 C CA . THR A 1 284 ? -11.933 -18.227 -10.186 1.00 94.50 284 THR A CA 1
ATOM 2271 C C . THR A 1 284 ? -12.029 -18.558 -8.692 1.00 94.50 284 THR A C 1
ATOM 2273 O O . THR A 1 284 ? -11.249 -18.030 -7.900 1.00 94.50 284 THR A O 1
ATOM 2276 N N . VAL A 1 285 ? -12.935 -19.472 -8.325 1.00 94.94 285 VAL A N 1
ATOM 2277 C CA . VAL A 1 285 ? -13.170 -19.920 -6.938 1.00 94.94 285 VAL A CA 1
ATOM 2278 C C . VAL A 1 285 ? -12.637 -21.326 -6.668 1.00 94.94 285 VAL A C 1
ATOM 2280 O O . VAL A 1 285 ? -12.250 -21.622 -5.540 1.00 94.94 285 VAL A O 1
ATOM 2283 N N . MET A 1 286 ? -12.556 -22.185 -7.692 1.00 94.31 286 MET A N 1
ATOM 2284 C CA . MET A 1 286 ? -11.944 -23.514 -7.588 1.00 94.31 286 MET A CA 1
ATOM 2285 C C . MET A 1 286 ? -11.064 -23.808 -8.803 1.00 94.31 286 MET A C 1
ATOM 2287 O O . MET A 1 286 ? -11.433 -23.507 -9.940 1.00 94.31 286 MET A O 1
ATOM 2291 N N . ASN A 1 287 ? -9.902 -24.421 -8.577 1.00 92.25 287 ASN A N 1
ATOM 2292 C CA . ASN A 1 287 ? -8.940 -24.753 -9.618 1.00 92.25 287 ASN A CA 1
ATOM 2293 C C . ASN A 1 287 ? -8.172 -26.044 -9.294 1.00 92.25 287 ASN A C 1
ATOM 2295 O O . ASN A 1 287 ? -7.377 -26.103 -8.356 1.00 92.25 287 ASN A O 1
ATOM 2299 N N . THR A 1 288 ? -8.310 -27.068 -10.138 1.00 89.62 288 THR A N 1
ATOM 2300 C CA . THR A 1 288 ? -7.640 -28.368 -9.937 1.00 89.62 288 THR A CA 1
ATOM 2301 C C . THR A 1 288 ? -6.112 -28.313 -10.008 1.00 89.62 288 THR A C 1
ATOM 2303 O O . THR A 1 288 ? -5.458 -29.253 -9.562 1.00 89.62 288 THR A O 1
ATOM 2306 N N . LYS A 1 289 ? -5.505 -27.220 -10.504 1.00 84.31 289 LYS A N 1
ATOM 2307 C CA . LYS A 1 289 ? -4.045 -27.011 -10.412 1.00 84.31 289 LYS A CA 1
ATOM 2308 C C . LYS A 1 289 ? -3.546 -26.864 -8.971 1.00 84.31 289 LYS A C 1
ATOM 2310 O O . LYS A 1 289 ? -2.349 -27.002 -8.752 1.00 84.31 289 LYS A O 1
ATOM 2315 N N . GLN A 1 290 ? -4.431 -26.551 -8.027 1.00 79.00 290 GLN A N 1
ATOM 2316 C CA . GLN A 1 290 ? -4.102 -26.371 -6.609 1.00 79.00 290 GLN A CA 1
ATOM 2317 C C . GLN A 1 290 ? -4.185 -27.662 -5.805 1.00 79.00 290 GLN A C 1
ATOM 2319 O O . GLN A 1 290 ? -3.922 -27.647 -4.611 1.00 79.00 290 GLN A O 1
ATOM 2324 N N . ARG A 1 291 ? -4.574 -28.767 -6.449 1.00 85.38 291 ARG A N 1
ATOM 2325 C CA . ARG A 1 291 ? -4.796 -30.026 -5.758 1.00 85.38 291 ARG A CA 1
ATOM 2326 C C . ARG A 1 291 ? -3.517 -30.495 -5.061 1.00 85.38 291 ARG A C 1
ATOM 2328 O O . ARG A 1 291 ? -2.503 -30.705 -5.726 1.00 85.38 291 ARG A O 1
ATOM 2335 N N . ASP A 1 292 ? -3.620 -30.728 -3.758 1.00 72.62 292 ASP A N 1
ATOM 2336 C CA . ASP A 1 292 ? -2.582 -31.401 -2.986 1.00 72.62 292 ASP A CA 1
ATOM 2337 C C . ASP A 1 292 ? -2.552 -32.876 -3.401 1.00 72.62 292 ASP A C 1
ATOM 2339 O O . ASP A 1 292 ? -3.590 -33.536 -3.492 1.00 72.62 292 ASP A O 1
ATOM 2343 N N . ASP A 1 293 ? -1.364 -33.385 -3.722 1.00 58.22 293 ASP A N 1
ATOM 2344 C CA . ASP A 1 293 ? -1.164 -34.758 -4.185 1.00 58.22 293 ASP A CA 1
ATOM 2345 C C . ASP A 1 293 ? -1.357 -35.709 -2.975 1.00 58.22 293 ASP A C 1
ATOM 2347 O O . ASP A 1 293 ? -0.531 -35.681 -2.062 1.00 58.22 293 ASP A O 1
ATOM 2351 N N . PRO A 1 294 ? -2.389 -36.580 -2.915 1.00 43.38 294 PRO A N 1
ATOM 2352 C CA . PRO A 1 294 ? -2.697 -37.374 -1.711 1.00 43.38 294 PRO A CA 1
ATOM 2353 C C . PRO A 1 294 ? -1.713 -38.525 -1.416 1.00 43.38 294 PRO A C 1
ATOM 2355 O O . PRO A 1 294 ? -2.018 -39.405 -0.620 1.00 43.38 294 PRO A O 1
ATOM 2358 N N . GLY A 1 295 ? -0.557 -38.569 -2.085 1.00 41.59 295 GLY A N 1
ATOM 2359 C CA . GLY A 1 295 ? 0.444 -39.640 -1.975 1.00 41.59 295 GLY A CA 1
ATOM 2360 C C . GLY A 1 295 ? 1.843 -39.149 -1.602 1.00 41.59 295 GLY A C 1
ATOM 2361 O O . GLY A 1 295 ? 2.821 -39.798 -1.957 1.00 41.59 295 GLY A O 1
ATOM 2362 N N . GLY A 1 296 ? 1.947 -37.978 -0.972 1.00 35.44 296 GLY A N 1
ATOM 2363 C CA . GLY A 1 296 ? 3.208 -37.335 -0.609 1.00 35.44 296 GLY A CA 1
ATOM 2364 C C . GLY A 1 296 ? 3.565 -37.450 0.872 1.00 35.44 296 GLY A C 1
ATOM 2365 O O . GLY A 1 296 ? 3.887 -36.435 1.477 1.00 35.44 296 GLY A O 1
ATOM 2366 N N . GLU A 1 297 ? 3.540 -38.650 1.458 1.00 28.73 297 GLU A N 1
ATOM 2367 C CA . GLU A 1 297 ? 4.524 -38.932 2.508 1.00 28.73 297 GLU A CA 1
ATOM 2368 C C . GLU A 1 297 ? 5.883 -39.037 1.810 1.00 28.73 297 GLU A C 1
ATOM 2370 O O . GLU A 1 297 ? 6.057 -39.820 0.873 1.00 28.73 297 GLU A O 1
ATOM 2375 N N . GLU A 1 298 ? 6.848 -38.217 2.223 1.00 35.22 298 GLU A N 1
ATOM 2376 C CA . GLU A 1 298 ? 8.238 -38.329 1.788 1.00 35.22 298 GLU A CA 1
ATOM 2377 C C . GLU A 1 298 ? 8.843 -39.651 2.292 1.00 35.22 298 GLU A C 1
ATOM 2379 O O . GLU A 1 298 ? 9.639 -39.687 3.230 1.00 35.22 298 GLU A O 1
ATOM 2384 N N . THR A 1 299 ? 8.529 -40.773 1.646 1.00 25.11 299 THR A N 1
ATOM 2385 C CA . THR A 1 299 ? 9.392 -41.948 1.734 1.00 25.11 299 THR A CA 1
ATOM 2386 C C . THR A 1 299 ? 10.666 -41.638 0.958 1.00 25.11 299 THR A C 1
ATOM 2388 O O . THR A 1 299 ? 10.705 -41.703 -0.274 1.00 25.11 299 THR A O 1
ATOM 2391 N N . PHE A 1 300 ? 11.727 -41.294 1.689 1.00 33.59 300 PHE A N 1
ATOM 2392 C CA . PHE A 1 300 ? 13.108 -41.271 1.212 1.00 33.59 300 PHE A CA 1
ATOM 2393 C C . PHE A 1 300 ? 13.554 -42.682 0.786 1.00 33.59 300 PHE A C 1
ATOM 2395 O O . PHE A 1 300 ? 14.377 -43.324 1.436 1.00 33.59 300 PHE A O 1
ATOM 2402 N N . THR A 1 301 ? 13.054 -43.191 -0.337 1.00 28.55 301 THR A N 1
ATOM 2403 C CA . THR A 1 301 ? 13.663 -44.346 -1.003 1.00 28.55 301 THR A CA 1
ATOM 2404 C C . THR A 1 301 ? 14.683 -43.837 -2.013 1.00 28.55 301 THR A C 1
ATOM 2406 O O . THR A 1 301 ? 14.333 -43.199 -3.009 1.00 28.55 301 THR A O 1
ATOM 2409 N N . LYS A 1 302 ? 15.965 -44.096 -1.725 1.00 33.88 302 LYS A N 1
ATOM 2410 C CA . LYS A 1 302 ? 17.122 -43.828 -2.595 1.00 33.88 302 LYS A CA 1
ATOM 2411 C C . LYS A 1 302 ? 16.808 -44.227 -4.045 1.00 33.88 302 LYS A C 1
ATOM 2413 O O . LYS A 1 302 ? 16.625 -45.404 -4.332 1.00 33.88 302 LYS A O 1
ATOM 2418 N N . LYS A 1 303 ? 16.781 -43.256 -4.964 1.00 34.94 303 LYS A N 1
ATOM 2419 C CA . LYS A 1 303 ? 16.646 -43.525 -6.403 1.00 34.94 303 LYS A CA 1
ATOM 2420 C C . LYS A 1 303 ? 17.954 -44.068 -6.976 1.00 34.94 303 LYS A C 1
ATOM 2422 O O . LYS A 1 303 ? 18.971 -43.374 -6.990 1.00 34.94 303 LYS A O 1
ATOM 2427 N N . SER A 1 304 ? 17.892 -45.289 -7.489 1.00 36.19 304 SER A N 1
ATOM 2428 C CA . SER A 1 304 ? 18.887 -45.894 -8.371 1.00 36.19 304 SER A CA 1
ATOM 2429 C C . SER A 1 304 ? 18.981 -45.106 -9.684 1.00 36.19 304 SER A C 1
ATOM 2431 O O . SER A 1 304 ? 17.975 -44.650 -10.229 1.00 36.19 304 SER A O 1
ATOM 2433 N N . ARG A 1 305 ? 20.200 -44.935 -10.208 1.00 37.47 305 ARG A N 1
ATOM 2434 C CA . ARG A 1 305 ? 20.464 -44.319 -11.518 1.00 37.47 305 ARG A CA 1
ATOM 2435 C C . ARG A 1 305 ? 19.961 -45.247 -12.632 1.00 37.47 305 ARG A C 1
ATOM 2437 O O . ARG A 1 305 ? 20.703 -46.121 -13.061 1.00 37.47 305 ARG A O 1
ATOM 2444 N N . GLY A 1 306 ? 18.724 -45.068 -13.087 1.00 42.16 306 GLY A N 1
ATOM 2445 C CA . GLY A 1 306 ? 18.192 -45.847 -14.211 1.00 42.16 306 GLY A CA 1
ATOM 2446 C C . GLY A 1 306 ? 16.813 -45.440 -14.727 1.00 42.16 306 GLY A C 1
ATOM 2447 O O . GLY A 1 306 ? 16.547 -45.636 -15.908 1.00 42.16 306 GLY A O 1
ATOM 2448 N N . ASP A 1 307 ? 15.959 -44.825 -13.906 1.00 36.03 307 ASP A N 1
ATOM 2449 C CA . ASP A 1 307 ? 14.569 -44.607 -14.316 1.00 36.03 307 ASP A CA 1
ATOM 2450 C C . ASP A 1 307 ? 14.333 -43.298 -15.077 1.00 36.03 307 ASP A C 1
ATOM 2452 O O . ASP A 1 307 ? 14.826 -42.223 -14.723 1.00 36.03 307 ASP A O 1
ATOM 2456 N N . ALA A 1 308 ? 13.551 -43.433 -16.150 1.00 38.03 308 ALA A N 1
ATOM 2457 C CA . ALA A 1 308 ? 13.153 -42.391 -17.084 1.00 38.03 308 ALA A CA 1
ATOM 2458 C C . ALA A 1 308 ? 12.563 -41.142 -16.401 1.00 38.03 308 ALA A C 1
ATOM 2460 O O . ALA A 1 308 ? 12.021 -41.195 -15.296 1.00 38.03 308 ALA A O 1
ATOM 2461 N N . ALA A 1 309 ? 12.650 -40.007 -17.107 1.00 34.72 309 ALA A N 1
ATOM 2462 C CA . ALA A 1 309 ? 12.134 -38.711 -16.672 1.00 34.72 309 ALA A CA 1
ATOM 2463 C C . ALA A 1 309 ? 10.705 -38.816 -16.093 1.00 34.72 309 ALA A C 1
ATOM 2465 O O . ALA A 1 309 ? 9.890 -39.576 -16.624 1.00 34.72 309 ALA A O 1
ATOM 2466 N N . PRO A 1 310 ? 10.376 -38.052 -15.032 1.00 38.09 310 PRO A N 1
ATOM 2467 C CA . PRO A 1 310 ? 9.074 -38.144 -14.385 1.00 38.09 310 PRO A CA 1
ATOM 2468 C C . PRO A 1 310 ? 7.968 -37.873 -15.411 1.00 38.09 310 PRO A C 1
ATOM 2470 O O . PRO A 1 310 ? 7.894 -36.786 -15.986 1.00 38.09 310 PRO A O 1
ATOM 2473 N N . ARG A 1 311 ? 7.114 -38.874 -15.661 1.00 39.94 311 ARG A N 1
ATOM 2474 C CA . ARG A 1 311 ? 5.870 -38.694 -16.419 1.00 39.94 311 ARG A CA 1
ATOM 2475 C C . ARG A 1 311 ? 5.060 -37.606 -15.710 1.00 39.94 311 ARG A C 1
ATOM 2477 O O . ARG A 1 311 ? 4.736 -37.761 -14.536 1.00 39.94 311 ARG A O 1
ATOM 2484 N N . PHE A 1 312 ? 4.748 -36.512 -16.406 1.00 43.75 312 PHE A N 1
ATOM 2485 C CA . PHE A 1 312 ? 3.810 -35.496 -15.923 1.00 43.75 312 PHE A CA 1
ATOM 2486 C C . PHE A 1 312 ? 2.500 -36.195 -15.520 1.00 43.75 312 PHE A C 1
ATOM 2488 O O . PHE A 1 312 ? 1.828 -36.774 -16.376 1.00 43.75 312 PHE A O 1
ATOM 2495 N N . LYS A 1 313 ? 2.153 -36.196 -14.224 1.00 52.97 313 LYS A N 1
ATOM 2496 C CA . LYS A 1 313 ? 0.860 -36.715 -13.748 1.00 52.97 313 LYS A CA 1
ATOM 2497 C C . LYS A 1 313 ? -0.258 -35.934 -14.442 1.00 52.97 313 LYS A C 1
ATOM 2499 O O . LYS A 1 313 ? -0.246 -34.704 -14.466 1.00 52.97 313 LYS A O 1
ATOM 2504 N N . LYS A 1 314 ? -1.208 -36.656 -15.035 1.00 58.19 314 LYS A N 1
ATOM 2505 C CA . LYS A 1 314 ? -2.355 -36.076 -15.739 1.00 58.19 314 LYS A CA 1
ATOM 2506 C C . LYS A 1 314 ? -3.237 -35.335 -14.725 1.00 58.19 314 LYS A C 1
ATOM 2508 O O . LYS A 1 314 ? -3.570 -35.891 -13.679 1.00 58.19 314 LYS A O 1
ATOM 2513 N N . ARG A 1 315 ? -3.587 -34.079 -15.024 1.00 73.81 315 ARG A N 1
ATOM 2514 C CA . ARG A 1 315 ? -4.510 -33.265 -14.215 1.00 73.81 315 ARG A CA 1
ATOM 2515 C C . ARG A 1 315 ? -5.814 -34.039 -14.018 1.00 73.81 315 ARG A C 1
ATOM 2517 O O . ARG A 1 315 ? -6.317 -34.633 -14.968 1.00 73.81 315 ARG A O 1
ATOM 2524 N N . THR A 1 316 ? -6.313 -34.075 -12.788 1.00 83.81 316 THR A N 1
ATOM 2525 C CA . THR A 1 316 ? -7.558 -34.776 -12.459 1.00 83.81 316 THR A CA 1
ATOM 2526 C C . THR A 1 316 ? -8.653 -33.740 -12.233 1.00 83.81 316 THR A C 1
ATOM 2528 O O . THR A 1 316 ? -8.527 -32.899 -11.345 1.00 83.81 316 THR A O 1
ATOM 2531 N N . SER A 1 317 ? -9.701 -33.814 -13.044 1.00 90.88 317 SER A N 1
ATOM 2532 C CA . SER A 1 317 ? -10.909 -32.981 -13.001 1.00 90.88 317 SER A CA 1
ATOM 2533 C C . SER A 1 317 ? -11.766 -33.240 -11.748 1.00 90.88 317 SER A C 1
ATOM 2535 O O . SER A 1 317 ? -11.429 -34.089 -10.907 1.00 90.88 317 SER A O 1
ATOM 2537 N N . PHE A 1 318 ? -12.874 -32.509 -11.618 1.00 92.44 318 PHE A N 1
ATOM 2538 C CA . PHE A 1 318 ? -13.948 -32.772 -10.660 1.00 92.44 318 PHE A CA 1
ATOM 2539 C C . PHE A 1 318 ? -15.333 -32.594 -11.294 1.00 92.44 318 PHE A C 1
ATOM 2541 O O . PHE A 1 318 ? -15.483 -31.872 -12.275 1.00 92.44 318 PHE A O 1
ATOM 2548 N N . ASP A 1 319 ? -16.338 -33.252 -10.723 1.00 93.38 319 ASP A N 1
ATOM 2549 C CA . ASP A 1 319 ? -17.740 -33.108 -11.126 1.00 93.38 319 ASP A CA 1
ATOM 2550 C C . ASP A 1 319 ? -18.374 -31.929 -10.378 1.00 93.38 319 ASP A C 1
ATOM 2552 O O . ASP A 1 319 ? -18.429 -31.931 -9.147 1.00 93.38 319 ASP A O 1
ATOM 2556 N N . SER A 1 320 ? -18.831 -30.910 -11.107 1.00 92.81 320 SER A N 1
ATOM 2557 C CA . SER A 1 320 ? -19.418 -29.697 -10.533 1.00 92.81 320 SER A CA 1
ATOM 2558 C C . SER A 1 320 ? -20.936 -29.617 -10.693 1.00 92.81 320 SER A C 1
ATOM 2560 O O . SER A 1 320 ? -21.521 -28.627 -10.258 1.00 92.81 320 SER A O 1
ATOM 2562 N N . ARG A 1 321 ? -21.613 -30.625 -11.266 1.00 94.19 321 ARG A N 1
ATOM 2563 C CA . ARG A 1 321 ? -23.058 -30.550 -11.577 1.00 94.19 321 ARG A CA 1
ATOM 2564 C C . ARG A 1 321 ? -23.912 -30.214 -10.355 1.00 94.19 321 ARG A C 1
ATOM 2566 O O . ARG A 1 321 ? -24.787 -29.353 -10.429 1.00 94.19 321 ARG A O 1
ATOM 2573 N N . LYS A 1 322 ? -23.632 -30.865 -9.221 1.00 93.56 322 LYS A N 1
ATOM 2574 C CA . LYS A 1 322 ? -24.315 -30.585 -7.948 1.00 93.56 322 LYS A CA 1
ATOM 2575 C C . LYS A 1 322 ? -23.944 -29.204 -7.406 1.00 93.56 322 LYS A C 1
ATOM 2577 O O . LYS A 1 322 ? -24.825 -28.481 -6.966 1.00 93.56 322 LYS A O 1
ATOM 2582 N N . VAL A 1 323 ? -22.672 -28.813 -7.512 1.00 94.25 323 VAL A N 1
ATOM 2583 C CA . VAL A 1 323 ? -22.179 -27.501 -7.064 1.00 94.25 323 VAL A CA 1
ATOM 2584 C C . VAL A 1 323 ? -22.857 -26.366 -7.834 1.00 94.25 323 VAL A C 1
ATOM 2586 O O . VAL A 1 323 ? -23.381 -25.441 -7.228 1.00 94.25 323 VAL A O 1
ATOM 2589 N N . ILE A 1 324 ? -22.911 -26.446 -9.164 1.00 94.25 324 ILE A N 1
ATOM 2590 C CA . ILE A 1 324 ? -23.551 -25.421 -9.998 1.00 94.25 324 ILE A CA 1
ATOM 2591 C C . ILE A 1 324 ? -25.032 -25.287 -9.640 1.00 94.25 324 ILE A C 1
ATOM 2593 O O . ILE A 1 324 ? -25.510 -24.173 -9.453 1.00 94.25 324 ILE A O 1
ATOM 2597 N N . LYS A 1 325 ? -25.739 -26.410 -9.467 1.00 94.25 325 LYS A N 1
ATOM 2598 C CA . LYS A 1 325 ? -27.162 -26.410 -9.110 1.00 94.25 325 LYS A CA 1
ATOM 2599 C C . LYS A 1 325 ? -27.427 -25.872 -7.697 1.00 94.25 325 LYS A C 1
ATOM 2601 O O . LYS A 1 325 ? -28.353 -25.094 -7.510 1.00 94.25 325 LYS A O 1
ATOM 2606 N N . SER A 1 326 ? -26.646 -26.288 -6.700 1.00 93.06 326 SER A N 1
ATOM 2607 C CA . SER A 1 326 ? -26.864 -25.895 -5.299 1.00 93.06 326 SER A CA 1
ATOM 2608 C C . SER A 1 326 ? -26.447 -24.454 -5.004 1.00 93.06 326 SER A C 1
ATOM 2610 O O . SER A 1 326 ? -26.974 -23.842 -4.078 1.00 93.06 326 SER A O 1
ATOM 2612 N N . PHE A 1 327 ? -25.506 -23.906 -5.776 1.00 94.88 327 PHE A N 1
ATOM 2613 C CA . PHE A 1 327 ? -24.932 -22.580 -5.545 1.00 94.88 327 PHE A CA 1
ATOM 2614 C C . PHE A 1 327 ? -25.236 -21.595 -6.679 1.00 94.88 327 PHE A C 1
ATOM 2616 O O . PHE A 1 327 ? -24.538 -20.595 -6.806 1.00 94.88 327 PHE A O 1
ATOM 2623 N N . GLU A 1 328 ? -26.274 -21.834 -7.485 1.00 92.50 328 GLU A N 1
ATOM 2624 C CA . GLU A 1 328 ? -26.672 -20.960 -8.601 1.00 92.50 328 GLU A CA 1
ATOM 2625 C C . GLU A 1 328 ? -26.967 -19.516 -8.153 1.00 92.50 328 GLU A C 1
ATOM 2627 O O . GLU A 1 328 ? -26.573 -18.560 -8.829 1.00 92.50 328 GLU A O 1
ATOM 2632 N N . ASP A 1 329 ? -27.595 -19.371 -6.983 1.00 92.75 329 ASP A N 1
ATOM 2633 C CA . ASP A 1 329 ? -27.976 -18.093 -6.373 1.00 92.75 329 ASP A CA 1
ATOM 2634 C C . ASP A 1 329 ? -27.062 -17.654 -5.222 1.00 92.75 329 ASP A C 1
ATOM 2636 O O . ASP A 1 329 ? -27.330 -16.646 -4.562 1.00 92.75 329 ASP A O 1
ATOM 2640 N N . PHE A 1 330 ? -25.974 -18.384 -4.962 1.00 95.81 330 PHE A N 1
ATOM 2641 C CA . PHE A 1 330 ? -25.073 -18.052 -3.864 1.00 95.81 330 PHE A CA 1
ATOM 2642 C C . PHE A 1 330 ? -24.412 -16.690 -4.108 1.00 95.81 330 PHE A C 1
ATOM 2644 O O . PHE A 1 330 ? -23.678 -16.510 -5.079 1.00 95.81 330 PHE A O 1
ATOM 2651 N N . SER A 1 331 ? -24.665 -15.727 -3.223 1.00 94.94 331 SER A N 1
ATOM 2652 C CA . SER A 1 331 ? -24.037 -14.408 -3.291 1.00 94.94 331 SER A CA 1
ATOM 2653 C C . SER A 1 331 ? -22.724 -14.419 -2.517 1.00 94.94 331 SER A C 1
ATOM 2655 O O . SER A 1 331 ? -22.703 -14.660 -1.304 1.00 94.94 331 SER A O 1
ATOM 2657 N N . PHE A 1 332 ? -21.631 -14.142 -3.225 1.00 93.38 332 PHE A N 1
ATOM 2658 C CA . PHE A 1 332 ? -20.327 -13.892 -2.620 1.00 93.38 332 PHE A CA 1
ATOM 2659 C C . PHE A 1 332 ? -20.239 -12.452 -2.097 1.00 93.38 332 PHE A C 1
ATOM 2661 O O . PHE A 1 332 ? -19.532 -12.224 -1.124 1.00 93.38 332 PHE A O 1
ATOM 2668 N N . GLY A 1 333 ? -21.015 -11.517 -2.653 1.00 90.81 333 GLY A N 1
ATOM 2669 C CA . GLY A 1 333 ? -21.148 -10.145 -2.159 1.00 90.81 333 GLY A CA 1
ATOM 2670 C C . GLY A 1 333 ? -20.906 -9.085 -3.232 1.00 90.81 333 GLY A C 1
ATOM 2671 O O . GLY A 1 333 ? -20.766 -9.396 -4.417 1.00 90.81 333 GLY A O 1
ATOM 2672 N N . GLU A 1 334 ? -20.859 -7.829 -2.790 1.00 90.75 334 GLU A N 1
ATOM 2673 C CA . GLU A 1 334 ? -20.571 -6.661 -3.627 1.00 90.75 334 GLU A CA 1
ATOM 2674 C C . GLU A 1 334 ? -19.133 -6.175 -3.418 1.00 90.75 334 GLU A C 1
ATOM 2676 O O . GLU A 1 334 ? -18.620 -6.153 -2.296 1.00 90.75 334 GLU A O 1
ATOM 2681 N N . TYR A 1 335 ? -18.495 -5.751 -4.508 1.00 86.81 335 TYR A N 1
ATOM 2682 C CA . TYR A 1 335 ? -17.092 -5.363 -4.534 1.00 86.81 335 TYR A CA 1
ATOM 2683 C C . TYR A 1 335 ? -16.890 -4.104 -5.356 1.00 86.81 335 TYR A C 1
ATOM 2685 O O . TYR A 1 335 ? -17.317 -4.012 -6.507 1.00 86.81 335 TYR A O 1
ATOM 2693 N N . HIS A 1 336 ? -16.182 -3.151 -4.764 1.00 84.12 336 HIS A N 1
ATOM 2694 C CA . HIS A 1 336 ? -15.686 -1.983 -5.470 1.00 84.12 336 HIS A CA 1
ATOM 2695 C C . HIS A 1 336 ? -14.414 -2.366 -6.223 1.00 84.12 336 HIS A C 1
ATOM 2697 O O . HIS A 1 336 ? -13.457 -2.878 -5.637 1.00 84.12 336 HIS A O 1
ATOM 2703 N N . LEU A 1 337 ? -14.418 -2.161 -7.538 1.00 84.25 337 LEU A N 1
ATOM 2704 C CA . LEU A 1 337 ? -13.215 -2.308 -8.341 1.00 84.25 337 LEU A CA 1
ATOM 2705 C C . LEU A 1 337 ? -12.458 -0.995 -8.278 1.00 84.25 337 LEU A C 1
ATOM 2707 O O . LEU A 1 337 ? -12.802 -0.064 -8.994 1.00 84.25 337 LEU A O 1
ATOM 2711 N N . ASP A 1 338 ? -11.441 -0.949 -7.422 1.00 72.06 338 ASP A N 1
ATOM 2712 C CA . ASP A 1 338 ? -10.676 0.273 -7.176 1.00 72.06 338 ASP A CA 1
ATOM 2713 C C . ASP A 1 338 ? -9.277 0.236 -7.796 1.00 72.06 338 ASP A C 1
ATOM 2715 O O . ASP A 1 338 ? -8.572 1.230 -7.748 1.00 72.06 338 ASP A O 1
ATOM 2719 N N . MET A 1 339 ? -8.801 -0.892 -8.328 1.00 76.88 339 MET A N 1
ATOM 2720 C CA . MET A 1 339 ? -7.403 -1.019 -8.769 1.00 76.88 339 MET A CA 1
ATOM 2721 C C . MET A 1 339 ? -7.271 -1.893 -10.012 1.00 76.88 339 MET A C 1
ATOM 2723 O O . MET A 1 339 ? -8.051 -2.824 -10.217 1.00 76.88 339 MET A O 1
ATOM 2727 N N . ILE A 1 340 ? -6.224 -1.636 -10.799 1.00 84.50 340 ILE A N 1
ATOM 2728 C CA . ILE A 1 340 ? -5.773 -2.517 -11.880 1.00 84.50 340 ILE A CA 1
ATOM 2729 C C . ILE A 1 340 ? -4.339 -2.944 -11.575 1.00 84.50 340 ILE A C 1
ATOM 2731 O O . ILE A 1 340 ? -3.462 -2.118 -11.325 1.00 84.50 340 ILE A O 1
ATOM 2735 N N . HIS A 1 341 ? -4.089 -4.249 -11.554 1.00 84.62 341 HIS A N 1
ATOM 2736 C CA . HIS A 1 341 ? -2.789 -4.811 -11.204 1.00 84.62 341 HIS A CA 1
ATOM 2737 C C . HIS A 1 341 ? -2.139 -5.492 -12.401 1.00 84.62 341 HIS A C 1
ATOM 2739 O O . HIS A 1 341 ? -2.756 -6.347 -13.036 1.00 84.62 341 HIS A O 1
ATOM 2745 N N . LEU A 1 342 ? -0.850 -5.216 -12.611 1.00 86.44 342 LEU A N 1
ATOM 2746 C CA . LEU A 1 342 ? 0.042 -6.121 -13.330 1.00 86.44 342 LEU A CA 1
ATOM 2747 C C . LEU A 1 342 ? 0.696 -7.060 -12.303 1.00 86.44 342 LEU A C 1
ATOM 2749 O O . LEU A 1 342 ? 1.520 -6.644 -11.485 1.00 86.44 342 LEU A O 1
ATOM 2753 N N . SER A 1 343 ? 0.287 -8.327 -12.316 1.00 84.69 343 SER A N 1
ATOM 2754 C CA . SER A 1 343 ? 0.649 -9.329 -11.307 1.00 84.69 343 SER A CA 1
ATOM 2755 C C . SER A 1 343 ? 1.568 -10.413 -11.867 1.00 84.69 343 SER A C 1
ATOM 2757 O O . SER A 1 343 ? 1.390 -10.856 -13.000 1.00 84.69 343 SER A O 1
ATOM 2759 N N . ILE A 1 344 ? 2.510 -10.896 -11.050 1.00 81.31 344 ILE A N 1
ATOM 2760 C CA . ILE A 1 344 ? 3.395 -12.025 -11.385 1.00 81.31 344 ILE A CA 1
ATOM 2761 C C . ILE A 1 344 ? 2.759 -13.374 -11.019 1.00 81.31 344 ILE A C 1
ATOM 2763 O O . ILE A 1 344 ? 2.095 -13.529 -9.995 1.00 81.31 344 ILE A O 1
ATOM 2767 N N . THR A 1 345 ? 3.005 -14.393 -11.839 1.00 76.12 345 THR A N 1
ATOM 2768 C CA . THR A 1 345 ? 2.634 -15.785 -11.552 1.00 76.12 345 THR A CA 1
ATOM 2769 C C . THR A 1 345 ? 3.704 -16.508 -10.724 1.00 76.12 345 THR A C 1
ATOM 2771 O O . THR A 1 345 ? 4.898 -16.257 -10.861 1.00 76.12 345 THR A O 1
ATOM 2774 N N . VAL A 1 346 ? 3.312 -17.501 -9.919 1.00 58.06 346 VAL A N 1
ATOM 2775 C CA . VAL A 1 346 ? 4.252 -18.311 -9.106 1.00 58.06 346 VAL A CA 1
ATOM 2776 C C . VAL A 1 346 ? 5.322 -19.017 -9.967 1.00 58.06 346 VAL A C 1
ATOM 2778 O O . VAL A 1 346 ? 6.452 -19.204 -9.527 1.00 58.06 346 VAL A O 1
ATOM 2781 N N . GLY A 1 347 ? 5.005 -19.365 -11.221 1.00 49.59 347 GLY A N 1
ATOM 2782 C CA . GLY A 1 347 ? 5.978 -19.909 -12.180 1.00 49.59 347 GLY A CA 1
ATOM 2783 C C . GLY A 1 347 ? 6.944 -18.866 -12.760 1.00 49.59 347 GLY A C 1
ATOM 2784 O O . GLY A 1 347 ? 8.061 -19.222 -13.135 1.00 49.59 347 GLY A O 1
ATOM 2785 N N . GLY A 1 348 ? 6.541 -17.591 -12.790 1.00 39.81 348 GLY A N 1
ATOM 2786 C CA . GLY A 1 348 ? 7.329 -16.452 -13.267 1.00 39.81 348 GLY A CA 1
ATOM 2787 C C . GLY A 1 348 ? 8.420 -15.985 -12.298 1.00 39.81 348 GLY A C 1
ATOM 2788 O O . GLY A 1 348 ? 9.385 -15.372 -12.735 1.00 39.81 348 GLY A O 1
ATOM 2789 N N . GLN A 1 349 ? 8.347 -16.346 -11.008 1.00 38.97 349 GLN A N 1
ATOM 2790 C CA . GLN A 1 349 ? 9.410 -16.052 -10.029 1.00 38.97 349 GLN A CA 1
ATOM 2791 C C . GLN A 1 349 ? 10.732 -16.805 -10.298 1.00 38.97 349 GLN A C 1
ATOM 2793 O O . GLN A 1 349 ? 11.755 -16.516 -9.677 1.00 38.97 349 GLN A O 1
ATOM 2798 N N . ARG A 1 350 ? 10.753 -17.758 -11.241 1.00 38.84 350 ARG A N 1
ATOM 2799 C CA . ARG A 1 350 ? 11.979 -18.410 -11.732 1.00 38.84 350 ARG A CA 1
ATOM 2800 C C . ARG A 1 350 ? 12.600 -17.611 -12.884 1.00 38.84 350 ARG A C 1
ATOM 2802 O O . ARG A 1 350 ? 12.748 -18.121 -13.992 1.00 38.84 350 ARG A O 1
ATOM 2809 N N . GLY A 1 351 ? 12.959 -16.358 -12.618 1.00 37.16 351 GLY A N 1
ATOM 2810 C CA . GLY A 1 351 ? 13.835 -15.582 -13.497 1.00 37.16 351 GLY A CA 1
ATOM 2811 C C . GLY A 1 351 ? 15.260 -16.168 -13.530 1.00 37.16 351 GLY A C 1
ATOM 2812 O O . GLY A 1 351 ? 15.663 -16.862 -12.591 1.00 37.16 351 GLY A O 1
ATOM 2813 N N . PRO A 1 352 ? 16.046 -15.915 -14.592 1.00 37.22 352 PRO A N 1
ATOM 2814 C CA . PRO A 1 352 ? 17.351 -16.550 -14.808 1.00 37.22 352 PRO A CA 1
ATOM 2815 C C . PRO A 1 352 ? 18.437 -16.170 -13.782 1.00 37.22 352 PRO A C 1
ATOM 2817 O O . PRO A 1 352 ? 19.447 -16.869 -13.709 1.00 37.22 352 PRO A O 1
ATOM 2820 N N . ASN A 1 353 ? 18.221 -15.142 -12.950 1.00 36.66 353 ASN A N 1
ATOM 2821 C CA . ASN A 1 353 ? 19.236 -14.609 -12.031 1.00 36.66 353 ASN A CA 1
ATOM 2822 C C . ASN A 1 353 ? 19.174 -15.099 -10.581 1.00 36.66 353 ASN A C 1
ATOM 2824 O O . ASN A 1 353 ? 20.039 -14.730 -9.790 1.00 36.66 353 ASN A O 1
ATOM 2828 N N . ASN A 1 354 ? 18.246 -15.980 -10.198 1.00 33.31 354 ASN A N 1
ATOM 2829 C CA . ASN A 1 354 ? 18.198 -16.433 -8.805 1.00 33.31 354 ASN A CA 1
ATOM 2830 C C . ASN A 1 354 ? 19.083 -17.674 -8.570 1.00 33.31 354 ASN A C 1
ATOM 2832 O O . ASN A 1 354 ? 18.602 -18.771 -8.279 1.00 33.31 354 ASN A O 1
ATOM 2836 N N . LYS A 1 355 ? 20.407 -17.504 -8.697 1.00 30.16 355 LYS A N 1
ATOM 2837 C CA . LYS A 1 355 ? 21.394 -18.418 -8.099 1.00 30.16 355 LYS A CA 1
ATOM 2838 C C . LYS A 1 355 ? 21.572 -18.073 -6.619 1.00 30.16 355 LYS A C 1
ATOM 2840 O O . LYS A 1 355 ? 22.629 -17.632 -6.190 1.00 30.16 355 LYS A O 1
ATOM 2845 N N . SER A 1 356 ? 20.555 -18.344 -5.816 1.00 28.72 356 SER A N 1
ATOM 2846 C CA . SER A 1 356 ? 20.785 -18.707 -4.425 1.00 28.72 356 SER A CA 1
ATOM 2847 C C . SER A 1 356 ? 19.726 -19.716 -4.018 1.00 28.72 356 SER A C 1
ATOM 2849 O O . SER A 1 356 ? 18.528 -19.556 -4.249 1.00 28.72 356 SER A O 1
ATOM 2851 N N . ARG A 1 357 ? 20.197 -20.828 -3.458 1.00 31.81 357 ARG A N 1
ATOM 2852 C CA . ARG A 1 357 ? 19.367 -21.795 -2.751 1.00 31.81 357 ARG A CA 1
ATOM 2853 C C . ARG A 1 357 ? 19.017 -21.129 -1.417 1.00 31.81 357 ARG A C 1
ATOM 2855 O O . ARG A 1 357 ? 19.617 -21.445 -0.399 1.00 31.81 357 ARG A O 1
ATOM 2862 N N . SER A 1 358 ? 18.155 -20.117 -1.463 1.00 25.22 358 SER A N 1
ATOM 2863 C CA . SER A 1 358 ? 17.660 -19.442 -0.271 1.00 25.22 358 SER A CA 1
ATOM 2864 C C . SER A 1 358 ? 16.729 -20.406 0.462 1.00 25.22 358 SER A C 1
ATOM 2866 O O . SER A 1 358 ? 15.948 -21.135 -0.157 1.00 25.22 358 SER A O 1
ATOM 2868 N N . SER A 1 359 ? 16.907 -20.474 1.771 1.00 24.25 359 SER A N 1
ATOM 2869 C CA . SER A 1 359 ? 16.268 -21.415 2.682 1.00 24.25 359 SER A CA 1
ATOM 2870 C C . SER A 1 359 ? 14.735 -21.345 2.610 1.00 24.25 359 SER A C 1
ATOM 2872 O O . SER A 1 359 ? 14.162 -20.347 2.178 1.00 24.25 359 SER A O 1
ATOM 2874 N N . LEU A 1 360 ? 14.044 -22.392 3.069 1.00 25.94 360 LEU A N 1
ATOM 2875 C CA . LEU A 1 360 ? 12.577 -22.415 3.206 1.00 25.94 360 LEU A CA 1
ATOM 2876 C C . LEU A 1 360 ? 12.019 -21.249 4.055 1.00 25.94 360 LEU A C 1
ATOM 2878 O O . LEU A 1 360 ? 10.846 -20.909 3.913 1.00 25.94 360 LEU A O 1
ATOM 2882 N N . SER A 1 361 ? 12.849 -20.599 4.878 1.00 26.69 361 SER A N 1
ATOM 2883 C CA . SER A 1 361 ? 12.531 -19.353 5.594 1.00 26.69 361 SER A CA 1
ATOM 2884 C C . SER A 1 361 ? 12.555 -18.100 4.708 1.00 26.69 361 SER A C 1
ATOM 2886 O O . SER A 1 361 ? 11.746 -17.204 4.922 1.00 26.69 361 SER A O 1
ATOM 2888 N N . ASP A 1 362 ? 13.384 -18.060 3.661 1.00 26.28 362 ASP A N 1
ATOM 2889 C CA . ASP A 1 362 ? 13.478 -16.924 2.726 1.00 26.28 362 ASP A CA 1
ATOM 2890 C C . ASP A 1 362 ? 12.326 -16.894 1.704 1.00 26.28 362 ASP A C 1
ATOM 2892 O O . ASP A 1 362 ? 12.062 -15.877 1.062 1.00 26.28 362 ASP A O 1
ATOM 2896 N N . LEU A 1 363 ? 11.611 -18.014 1.552 1.00 27.77 363 LEU A N 1
ATOM 2897 C CA . LEU A 1 363 ? 10.448 -18.156 0.669 1.00 27.77 363 LEU A CA 1
ATOM 2898 C C . LEU A 1 363 ? 9.176 -17.483 1.212 1.00 27.77 363 LEU A C 1
ATOM 2900 O O . LEU A 1 363 ? 8.228 -17.304 0.450 1.00 27.77 363 LEU A O 1
ATOM 2904 N N . LYS A 1 364 ? 9.147 -17.081 2.491 1.00 26.56 364 LYS A N 1
ATOM 2905 C CA . LYS A 1 364 ? 8.009 -16.353 3.079 1.00 26.56 364 LYS A CA 1
ATOM 2906 C C . LYS A 1 364 ? 8.027 -14.841 2.803 1.00 26.56 364 LYS A C 1
ATOM 2908 O O . LYS A 1 364 ? 6.966 -14.236 2.853 1.00 26.56 364 LYS A O 1
ATOM 2913 N N . ASN A 1 365 ? 9.177 -14.264 2.432 1.00 25.67 365 ASN A N 1
ATOM 2914 C CA . ASN A 1 365 ? 9.356 -12.812 2.248 1.00 25.67 365 ASN A CA 1
ATOM 2915 C C . ASN A 1 365 ? 9.445 -12.346 0.782 1.00 25.67 365 ASN A C 1
ATOM 2917 O O . ASN A 1 365 ? 9.679 -11.169 0.523 1.00 25.67 365 ASN A O 1
ATOM 2921 N N . LYS A 1 366 ? 9.253 -13.233 -0.202 1.00 29.77 366 LYS A N 1
ATOM 2922 C CA . LYS A 1 366 ? 9.182 -12.856 -1.628 1.00 29.77 366 LYS A CA 1
ATOM 2923 C C . LYS A 1 366 ? 7.738 -12.876 -2.110 1.00 29.77 366 LYS A C 1
ATOM 2925 O O . LYS A 1 366 ? 7.344 -13.689 -2.951 1.00 29.77 366 LYS A O 1
ATOM 2930 N N . GLU A 1 367 ? 6.948 -11.977 -1.530 1.00 32.56 367 GLU A N 1
ATOM 2931 C CA . GLU A 1 367 ? 5.618 -11.637 -2.016 1.00 32.56 367 GLU A CA 1
ATOM 2932 C C . GLU A 1 367 ? 5.679 -11.299 -3.511 1.00 32.56 367 GLU A C 1
ATOM 2934 O O . GLU A 1 367 ? 6.613 -10.673 -4.007 1.00 32.56 367 GLU A O 1
ATOM 2939 N N . THR A 1 368 ? 4.684 -11.785 -4.247 1.00 33.16 368 THR A N 1
ATOM 2940 C CA . THR A 1 368 ? 4.334 -11.379 -5.611 1.00 33.16 368 THR A CA 1
ATOM 2941 C C . THR A 1 368 ? 4.684 -9.908 -5.861 1.00 33.16 368 THR A C 1
ATOM 2943 O O . THR A 1 368 ? 4.030 -9.038 -5.294 1.00 33.16 368 THR A O 1
ATOM 2946 N N . LEU A 1 369 ? 5.664 -9.621 -6.726 1.00 34.84 369 LEU A N 1
ATOM 2947 C CA . LEU A 1 369 ? 5.811 -8.290 -7.320 1.00 34.84 369 LEU A CA 1
ATOM 2948 C C . LEU A 1 369 ? 4.465 -7.966 -7.986 1.00 34.84 369 LEU A C 1
ATOM 2950 O O . LEU A 1 369 ? 4.061 -8.597 -8.965 1.00 34.84 369 LEU A O 1
ATOM 2954 N N . ARG A 1 370 ? 3.707 -7.069 -7.363 1.00 43.50 370 ARG A N 1
ATOM 2955 C CA . ARG A 1 370 ? 2.467 -6.507 -7.889 1.00 43.50 370 ARG A CA 1
ATOM 2956 C C . ARG A 1 370 ? 2.829 -5.092 -8.281 1.00 43.50 370 ARG A C 1
ATOM 2958 O O . ARG A 1 370 ? 3.050 -4.256 -7.408 1.00 43.50 370 ARG A O 1
ATOM 2965 N N . TYR A 1 371 ? 2.926 -4.827 -9.576 1.00 39.59 371 TYR A N 1
ATOM 2966 C CA . TYR A 1 371 ? 3.066 -3.454 -10.032 1.00 39.59 371 TYR A CA 1
ATOM 2967 C C . TYR A 1 371 ? 1.679 -2.827 -9.925 1.00 39.59 371 TYR A C 1
ATOM 2969 O O . TYR A 1 371 ? 0.777 -3.098 -10.723 1.00 39.59 371 TYR A O 1
ATOM 2977 N N . ARG A 1 372 ? 1.489 -2.086 -8.832 1.00 40.59 372 ARG A N 1
ATOM 2978 C CA . ARG A 1 372 ? 0.271 -1.339 -8.545 1.00 40.59 372 ARG A CA 1
ATOM 2979 C C . ARG A 1 372 ? 0.265 -0.127 -9.459 1.00 40.59 372 ARG A C 1
ATOM 2981 O O . ARG A 1 372 ? 0.917 0.870 -9.166 1.00 40.59 372 ARG A O 1
ATOM 2988 N N . VAL A 1 373 ? -0.467 -0.213 -10.558 1.00 39.03 373 VAL A N 1
ATOM 2989 C CA . VAL A 1 373 ? -0.714 0.953 -11.397 1.00 39.03 373 VAL A CA 1
ATOM 2990 C C . VAL A 1 373 ? -2.053 1.530 -10.976 1.00 39.03 373 VAL A C 1
ATOM 2992 O O . VAL A 1 373 ? -3.077 1.312 -11.607 1.00 39.03 373 VAL A O 1
ATOM 2995 N N . ILE A 1 374 ? -1.979 2.245 -9.851 1.00 40.16 374 ILE A N 1
ATOM 2996 C CA . ILE A 1 374 ? -2.931 3.267 -9.416 1.00 40.16 374 ILE A CA 1
ATOM 2997 C C . ILE A 1 374 ? -4.296 2.726 -8.950 1.00 40.16 374 ILE A C 1
ATOM 2999 O O . ILE A 1 374 ? -4.942 1.880 -9.567 1.00 40.16 374 ILE A O 1
ATOM 3003 N N . GLY A 1 375 ? -4.724 3.231 -7.789 1.00 32.34 375 GLY A N 1
ATOM 3004 C CA . GLY A 1 375 ? -6.118 3.150 -7.398 1.00 32.34 375 GLY A CA 1
ATOM 3005 C C . GLY A 1 375 ? -6.908 4.079 -8.302 1.00 32.34 375 GLY A C 1
ATOM 3006 O O . GLY A 1 375 ? -6.556 5.254 -8.382 1.00 32.34 375 GLY A O 1
ATOM 3007 N N . LEU A 1 376 ? -7.967 3.581 -8.949 1.00 31.11 376 LEU A N 1
ATOM 3008 C CA . LEU A 1 376 ? -9.132 4.410 -9.227 1.00 31.11 376 LEU A CA 1
ATOM 3009 C C . LEU A 1 376 ? -9.281 5.261 -7.989 1.00 31.11 376 LEU A C 1
ATOM 3011 O O . LEU A 1 376 ? -9.457 4.728 -6.886 1.00 31.11 376 LEU A O 1
ATOM 3015 N N . GLN A 1 377 ? -9.054 6.564 -8.148 1.00 32.31 377 GLN A N 1
ATOM 3016 C CA . GLN A 1 377 ? -9.386 7.472 -7.084 1.00 32.31 377 GLN A CA 1
ATOM 3017 C C . GLN A 1 377 ? -10.770 7.013 -6.653 1.00 32.31 377 GLN A C 1
ATOM 3019 O O . GLN A 1 377 ? -11.676 6.864 -7.481 1.00 32.31 377 GLN A O 1
ATOM 3024 N N . ARG A 1 378 ? -10.935 6.769 -5.352 1.00 30.30 378 ARG A N 1
ATOM 3025 C CA . ARG A 1 378 ? -12.169 7.218 -4.753 1.00 30.30 378 ARG A CA 1
ATOM 3026 C C . ARG A 1 378 ? -12.302 8.636 -5.308 1.00 30.30 378 ARG A C 1
ATOM 3028 O O . ARG A 1 378 ? -11.759 9.578 -4.748 1.00 30.30 378 ARG A O 1
ATOM 3035 N N . VAL A 1 379 ? -13.080 8.791 -6.376 1.00 31.50 379 VAL A N 1
ATOM 3036 C CA . VAL A 1 379 ? -14.120 9.783 -6.349 1.00 31.50 379 VAL A CA 1
ATOM 3037 C C . VAL A 1 379 ? -14.937 9.317 -5.155 1.00 31.50 379 VAL A C 1
ATOM 3039 O O . VAL A 1 379 ? -15.963 8.647 -5.249 1.00 31.50 379 VAL A O 1
ATOM 3042 N N . SER A 1 380 ? -14.418 9.667 -3.968 1.00 30.33 380 SER A N 1
ATOM 3043 C CA . SER A 1 380 ? -15.197 10.398 -3.021 1.00 30.33 380 SER A CA 1
ATOM 3044 C C . SER A 1 380 ? -15.982 11.317 -3.925 1.00 30.33 380 SER A C 1
ATOM 3046 O O . SER A 1 380 ? -15.524 12.347 -4.417 1.00 30.33 380 SER A O 1
ATOM 3048 N N . ARG A 1 381 ? -17.212 10.885 -4.202 1.00 28.55 381 ARG A N 1
ATOM 3049 C CA . ARG A 1 381 ? -18.280 11.840 -4.226 1.00 28.55 381 ARG A CA 1
ATOM 3050 C C . ARG A 1 381 ? -17.860 12.857 -3.173 1.00 28.55 381 ARG A C 1
ATOM 3052 O O . ARG A 1 381 ? -17.637 12.502 -2.010 1.00 28.55 381 ARG A O 1
ATOM 3059 N N . ILE A 1 382 ? -17.803 14.112 -3.570 1.00 33.75 382 ILE A N 1
ATOM 3060 C CA . ILE A 1 382 ? -18.142 15.192 -2.661 1.00 33.75 382 ILE A CA 1
ATOM 3061 C C . ILE A 1 382 ? -19.637 14.976 -2.302 1.00 33.75 382 ILE A C 1
ATOM 3063 O O . ILE A 1 382 ? -20.509 15.801 -2.519 1.00 33.75 382 ILE A O 1
ATOM 3067 N N . THR A 1 383 ? -19.981 13.787 -1.798 1.00 28.02 383 THR A N 1
ATOM 3068 C CA . THR A 1 383 ? -20.944 13.562 -0.759 1.00 28.02 383 THR A CA 1
ATOM 3069 C C . THR A 1 383 ? -20.234 14.126 0.434 1.00 28.02 383 THR A C 1
ATOM 3071 O O . THR A 1 383 ? -19.394 13.491 1.066 1.00 28.02 383 THR A O 1
ATOM 3074 N N . LYS A 1 384 ? -20.568 15.377 0.703 1.00 35.53 384 LYS A N 1
ATOM 3075 C CA . LYS A 1 384 ? -20.696 15.860 2.062 1.00 35.53 384 LYS A CA 1
ATOM 3076 C C . LYS A 1 384 ? -20.987 14.664 2.997 1.00 35.53 384 LYS A C 1
ATOM 3078 O O . LYS A 1 384 ? -21.993 13.983 2.800 1.00 35.53 384 LYS A O 1
ATOM 3083 N N . MET A 1 385 ? -20.104 14.469 3.983 1.00 36.62 385 MET A N 1
ATOM 3084 C CA . MET A 1 385 ? -20.207 13.595 5.168 1.00 36.62 385 MET A CA 1
ATOM 3085 C C . MET A 1 385 ? -19.514 12.214 5.148 1.00 36.62 385 MET A C 1
ATOM 3087 O O . MET A 1 385 ? -20.150 11.172 5.033 1.00 36.62 385 MET A O 1
ATOM 3091 N N . SER A 1 386 ? -18.223 12.217 5.489 1.00 41.88 386 SER A N 1
ATOM 3092 C CA . SER A 1 386 ? -17.712 11.531 6.690 1.00 41.88 386 SER A CA 1
ATOM 3093 C C . SER A 1 386 ? -16.552 12.380 7.224 1.00 41.88 386 SER A C 1
ATOM 3095 O O . SER A 1 386 ? -15.628 12.661 6.468 1.00 41.88 386 SER A O 1
ATOM 3097 N N . LYS A 1 387 ? -16.620 12.862 8.473 1.00 60.97 387 LYS A N 1
ATOM 3098 C CA . LYS A 1 387 ? -15.565 13.702 9.074 1.00 60.97 387 LYS A CA 1
ATOM 3099 C C . LYS A 1 387 ? -14.247 12.924 9.070 1.00 60.97 387 LYS A C 1
ATOM 3101 O O . LYS A 1 387 ? -14.218 11.805 9.580 1.00 60.97 387 LYS A O 1
ATOM 3106 N N . ASN A 1 388 ? -13.179 13.490 8.509 1.00 81.50 388 ASN A N 1
ATOM 3107 C CA . ASN A 1 388 ? -11.887 12.802 8.429 1.00 81.50 388 ASN A CA 1
ATOM 3108 C C . ASN A 1 388 ? -11.370 12.498 9.842 1.00 81.50 388 ASN A C 1
ATOM 3110 O O . ASN A 1 388 ? -11.428 13.355 10.723 1.00 81.50 388 ASN A O 1
ATOM 3114 N N . ARG A 1 389 ? -10.883 11.279 10.085 1.00 92.62 389 ARG A N 1
ATOM 3115 C CA . ARG A 1 389 ? -10.306 10.877 11.377 1.00 92.62 389 ARG A CA 1
ATOM 3116 C C . ARG A 1 389 ? -8.894 10.383 11.148 1.00 92.62 389 ARG A C 1
ATOM 3118 O O . ARG A 1 389 ? -8.690 9.508 10.316 1.00 92.62 389 ARG A O 1
ATOM 3125 N N . ILE A 1 390 ? -7.924 10.955 11.847 1.00 95.81 390 ILE A N 1
ATOM 3126 C CA . ILE A 1 390 ? -6.505 10.734 11.570 1.00 95.81 390 ILE A CA 1
ATOM 3127 C C . ILE A 1 390 ? -5.788 10.378 12.871 1.00 95.81 390 ILE A C 1
ATOM 3129 O O . ILE A 1 390 ? -5.914 11.088 13.869 1.00 95.81 390 ILE A O 1
ATOM 3133 N N . LEU A 1 391 ? -5.024 9.286 12.853 1.00 97.38 391 LEU A N 1
ATOM 3134 C CA . LEU A 1 391 ? -4.067 8.929 13.898 1.00 97.38 391 LEU A CA 1
ATOM 3135 C C . LEU A 1 391 ? -2.656 9.171 13.368 1.00 97.38 391 LEU A C 1
ATOM 3137 O O . LEU A 1 391 ? -2.260 8.598 12.348 1.00 97.38 391 LEU A O 1
ATOM 3141 N N . LEU A 1 392 ? -1.903 10.017 14.064 1.00 98.25 392 LEU A N 1
ATOM 3142 C CA . LEU A 1 392 ? -0.476 10.199 13.848 1.00 98.25 392 LEU A CA 1
ATOM 3143 C C . LEU A 1 392 ? 0.295 9.398 14.896 1.00 98.25 392 LEU A C 1
ATOM 3145 O O . LEU A 1 392 ? 0.358 9.785 16.062 1.00 98.25 392 LEU A O 1
ATOM 3149 N N . TRP A 1 393 ? 0.912 8.309 14.460 1.00 98.25 393 TRP A N 1
ATOM 3150 C CA . TRP A 1 393 ? 1.791 7.470 15.263 1.00 98.25 393 TRP A CA 1
ATOM 3151 C C . TRP A 1 393 ? 3.229 7.959 15.164 1.00 98.25 393 TRP A C 1
ATOM 3153 O O . TRP A 1 393 ? 3.719 8.282 14.085 1.00 98.25 393 TRP A O 1
ATOM 3163 N N . THR A 1 394 ? 3.930 8.002 16.287 1.00 98.31 394 THR A N 1
ATOM 3164 C CA . THR A 1 394 ? 5.326 8.445 16.320 1.00 98.31 394 THR A CA 1
ATOM 3165 C C . THR A 1 394 ? 6.089 7.764 17.450 1.00 98.31 394 THR A C 1
ATOM 3167 O O . THR A 1 394 ? 5.498 7.268 18.414 1.00 98.31 394 THR A O 1
ATOM 3170 N N . ALA A 1 395 ? 7.415 7.791 17.361 1.00 96.75 395 ALA A N 1
ATOM 3171 C CA . ALA A 1 395 ? 8.299 7.643 18.513 1.00 96.75 395 ALA A CA 1
ATOM 3172 C C . ALA A 1 395 ? 8.514 9.007 19.209 1.00 96.75 395 ALA A C 1
ATOM 3174 O O . ALA A 1 395 ? 8.313 10.059 18.579 1.00 96.75 395 ALA A O 1
ATOM 3175 N N . PRO A 1 396 ? 8.940 9.046 20.487 1.00 94.69 396 PRO A N 1
ATOM 3176 C CA . PRO A 1 396 ? 9.303 10.296 21.143 1.00 94.69 396 PRO A CA 1
ATOM 3177 C C . PRO A 1 396 ? 10.360 11.086 20.368 1.00 94.69 396 PRO A C 1
ATOM 3179 O O . PRO A 1 396 ? 11.218 10.534 19.683 1.00 94.69 396 PRO A O 1
ATOM 3182 N N . ARG A 1 397 ? 10.315 12.415 20.506 1.00 93.75 397 ARG A N 1
ATOM 3183 C CA . ARG A 1 397 ? 11.321 13.347 19.954 1.00 93.75 397 ARG A CA 1
ATOM 3184 C C . ARG A 1 397 ? 11.478 13.305 18.419 1.00 93.75 397 ARG A C 1
ATOM 3186 O O . ARG A 1 397 ? 12.464 13.822 17.883 1.00 93.75 397 ARG A O 1
ATOM 3193 N N . CYS A 1 398 ? 10.459 12.824 17.704 1.00 95.00 398 CYS A N 1
ATOM 3194 C CA . CYS A 1 398 ? 10.377 12.846 16.238 1.00 95.00 398 CYS A CA 1
ATOM 3195 C C . CYS A 1 398 ? 9.681 14.097 15.665 1.00 95.00 398 CYS A C 1
ATOM 3197 O O . CYS A 1 398 ? 9.171 14.054 14.559 1.00 95.00 398 CYS A O 1
ATOM 3199 N N . VAL A 1 399 ? 9.668 15.229 16.386 1.00 94.62 399 VAL A N 1
ATOM 3200 C CA . VAL A 1 399 ? 9.062 16.509 15.924 1.00 94.62 399 VAL A CA 1
ATOM 3201 C C . VAL A 1 399 ? 7.517 16.483 15.875 1.00 94.62 399 VAL A C 1
ATOM 3203 O O . VAL A 1 399 ? 6.877 17.435 15.437 1.00 94.62 399 VAL A O 1
ATOM 3206 N N . SER A 1 400 ? 6.889 15.449 16.435 1.00 95.00 400 SER A N 1
ATOM 3207 C CA . SER A 1 400 ? 5.432 15.264 16.432 1.00 95.00 400 SER A CA 1
ATOM 3208 C C . SER A 1 400 ? 4.630 16.383 17.091 1.00 95.00 400 SER A C 1
ATOM 3210 O O . SER A 1 400 ? 3.545 16.685 16.623 1.00 95.00 400 SER A O 1
ATOM 3212 N N . THR A 1 401 ? 5.142 17.026 18.145 1.00 93.62 401 THR A N 1
ATOM 3213 C CA . THR A 1 401 ? 4.439 18.141 18.808 1.00 93.62 401 THR A CA 1
ATOM 3214 C C . THR A 1 401 ? 4.380 19.382 17.912 1.00 93.62 401 THR A C 1
ATOM 3216 O O . THR A 1 401 ? 3.373 20.079 17.875 1.00 93.62 401 THR A O 1
ATOM 3219 N N . ALA A 1 402 ? 5.437 19.652 17.136 1.00 94.38 402 ALA A N 1
ATOM 3220 C CA . ALA A 1 402 ? 5.412 20.727 16.142 1.00 94.38 402 ALA A CA 1
ATOM 3221 C C . ALA A 1 402 ? 4.501 20.367 14.956 1.00 94.38 402 ALA A C 1
ATOM 3223 O O . ALA A 1 402 ? 3.806 21.234 14.435 1.00 94.38 402 ALA A O 1
ATOM 3224 N N . PHE A 1 403 ? 4.453 19.087 14.570 1.00 96.81 403 PHE A N 1
ATOM 3225 C CA . PHE A 1 403 ? 3.483 18.583 13.593 1.00 96.81 403 PHE A CA 1
ATOM 3226 C C . PHE A 1 403 ? 2.040 18.768 14.075 1.00 96.81 403 PHE A C 1
ATOM 3228 O O . PHE A 1 403 ? 1.200 19.277 13.347 1.00 96.81 403 PHE A O 1
ATOM 3235 N N . GLU A 1 404 ? 1.746 18.412 15.321 1.00 96.31 404 GLU A N 1
ATOM 3236 C CA . GLU A 1 404 ? 0.435 18.643 15.922 1.00 96.31 404 GLU A CA 1
ATOM 3237 C C . GLU A 1 404 ? 0.083 20.134 15.937 1.00 96.31 404 GLU A C 1
ATOM 3239 O O . GLU A 1 404 ? -1.019 20.499 15.536 1.00 96.31 404 GLU A O 1
ATOM 3244 N N . ARG A 1 405 ? 1.036 21.007 16.294 1.00 93.62 405 ARG A N 1
ATOM 3245 C CA . ARG A 1 405 ? 0.847 22.466 16.250 1.00 93.62 405 ARG A CA 1
ATOM 3246 C C . ARG A 1 405 ? 0.535 22.984 14.848 1.00 93.62 405 ARG A C 1
ATOM 3248 O O . ARG A 1 405 ? -0.303 23.861 14.692 1.00 93.62 405 ARG A O 1
ATOM 3255 N N . SER A 1 406 ? 1.175 22.412 13.833 1.00 95.38 406 SER A N 1
ATOM 3256 C CA . SER A 1 406 ? 0.873 22.690 12.430 1.00 95.38 406 SER A CA 1
ATOM 3257 C C . SER A 1 406 ? -0.575 22.332 12.075 1.00 95.38 406 SER A C 1
ATOM 3259 O O . SER A 1 406 ? -1.277 23.135 11.464 1.00 95.38 406 SER A O 1
ATOM 3261 N N . ILE A 1 407 ? -1.057 21.169 12.526 1.00 95.25 407 ILE A N 1
ATOM 3262 C CA . ILE A 1 407 ? -2.444 20.727 12.322 1.00 95.25 407 ILE A CA 1
ATOM 3263 C C . ILE A 1 407 ? -3.442 21.589 13.116 1.00 95.25 407 ILE A C 1
ATOM 3265 O O . ILE A 1 407 ? -4.550 21.825 12.637 1.00 95.25 407 ILE A O 1
ATOM 3269 N N . MET A 1 408 ? -3.061 22.115 14.288 1.00 92.69 408 MET A N 1
ATOM 3270 C CA . MET A 1 408 ? -3.888 23.040 15.087 1.00 92.69 408 MET A CA 1
ATOM 3271 C C . MET A 1 408 ? -4.232 24.343 14.368 1.00 92.69 408 MET A C 1
ATOM 3273 O O . MET A 1 408 ? -5.239 24.961 14.710 1.00 92.69 408 MET A O 1
ATOM 3277 N N . ASN A 1 409 ? -3.447 24.750 13.367 1.00 90.50 409 ASN A N 1
ATOM 3278 C CA . ASN A 1 409 ? -3.754 25.939 12.573 1.00 90.50 409 ASN A CA 1
ATOM 3279 C C . ASN A 1 409 ? -4.952 25.741 11.635 1.00 90.50 409 ASN A C 1
ATOM 3281 O O . ASN A 1 409 ? -5.562 26.727 11.219 1.00 90.50 409 ASN A O 1
ATOM 3285 N N . LEU A 1 410 ? -5.317 24.493 11.323 1.00 90.44 410 LEU A N 1
ATOM 3286 C CA . LEU A 1 410 ? -6.488 24.202 10.506 1.00 90.44 410 LEU A CA 1
ATOM 3287 C C . LEU A 1 410 ? -7.773 24.438 11.304 1.00 90.44 410 LEU A C 1
ATOM 3289 O O . LEU A 1 410 ? -7.947 23.963 12.436 1.00 90.44 410 LEU A O 1
ATOM 3293 N N . LYS A 1 411 ? -8.701 25.165 10.683 1.00 85.75 411 LYS A N 1
ATOM 3294 C CA . LYS A 1 411 ? -9.974 25.547 11.302 1.00 85.75 411 LYS A CA 1
ATOM 3295 C C . LYS A 1 411 ? -10.875 24.333 11.523 1.00 85.75 411 LYS A C 1
ATOM 3297 O O . LYS A 1 411 ? -10.740 23.298 10.881 1.00 85.75 411 LYS A O 1
ATOM 3302 N N . ASN A 1 412 ? -11.811 24.482 12.463 1.00 86.81 412 ASN A N 1
ATOM 3303 C CA . ASN A 1 412 ? -12.848 23.492 12.775 1.00 86.81 412 ASN A CA 1
ATOM 3304 C C . ASN A 1 412 ? -12.313 22.076 13.067 1.00 86.81 412 ASN A C 1
ATOM 3306 O O . ASN A 1 412 ? -13.019 21.090 12.881 1.00 86.81 412 ASN A O 1
ATOM 3310 N N . SER A 1 413 ? -11.091 21.936 13.569 1.00 90.88 413 SER A N 1
ATOM 3311 C CA . SER A 1 413 ? -10.520 20.637 13.921 1.00 90.88 413 SER A CA 1
ATOM 3312 C C . SER A 1 413 ? -10.845 20.247 15.368 1.00 90.88 413 SER A C 1
ATOM 3314 O O . SER A 1 413 ? -11.131 21.099 16.223 1.00 90.88 413 SER A O 1
ATOM 3316 N N . LYS A 1 414 ? -10.840 18.941 15.662 1.00 94.75 414 LYS A N 1
ATOM 3317 C CA . LYS A 1 414 ? -10.738 18.417 17.030 1.00 94.75 414 LYS A CA 1
ATOM 3318 C C . LYS A 1 414 ? -9.430 17.655 17.172 1.00 94.75 414 LYS A C 1
ATOM 3320 O O . LYS A 1 414 ? -9.254 16.618 16.542 1.00 94.75 414 LYS A O 1
ATOM 3325 N N . ILE A 1 415 ? -8.550 18.153 18.032 1.00 95.12 415 ILE A N 1
ATOM 3326 C CA . ILE A 1 415 ? -7.212 17.594 18.216 1.00 95.12 415 ILE A CA 1
ATOM 3327 C C . ILE A 1 415 ? -7.100 16.949 19.595 1.00 95.12 415 ILE A C 1
ATOM 3329 O O . ILE A 1 415 ? -7.640 17.460 20.583 1.00 95.12 415 ILE A O 1
ATOM 3333 N N . PHE A 1 416 ? -6.445 15.794 19.631 1.00 96.56 416 PHE A N 1
ATOM 3334 C CA . PHE A 1 416 ? -6.115 15.041 20.828 1.00 96.56 416 PHE A CA 1
ATOM 3335 C C . PHE A 1 416 ? -4.607 14.882 20.942 1.00 96.56 416 PHE A C 1
ATOM 3337 O O . PHE A 1 416 ? -3.937 14.450 20.001 1.00 96.56 416 PHE A O 1
ATOM 3344 N N . HIS A 1 417 ? -4.108 15.203 22.129 1.00 96.00 417 HIS A N 1
ATOM 3345 C CA . HIS A 1 417 ? -2.709 15.082 22.479 1.00 96.00 417 HIS A CA 1
ATOM 3346 C C . HIS A 1 417 ? -2.498 13.828 23.333 1.00 96.00 417 HIS A C 1
ATOM 3348 O O . HIS A 1 417 ? -2.776 13.819 24.533 1.00 96.00 417 HIS A O 1
ATOM 3354 N N . GLU A 1 418 ? -2.046 12.752 22.693 1.00 95.69 418 GLU A N 1
ATOM 3355 C CA . GLU A 1 418 ? -1.573 11.517 23.328 1.00 95.69 418 GLU A CA 1
ATOM 3356 C C . GLU A 1 418 ? -2.523 10.866 24.349 1.00 95.69 418 GLU A C 1
ATOM 3358 O O . GLU A 1 418 ? -2.098 10.500 25.453 1.00 95.69 418 GLU A O 1
ATOM 3363 N N . PRO A 1 419 ? -3.822 10.697 24.053 1.00 95.75 419 PRO A N 1
ATOM 3364 C CA . PRO A 1 419 ? -4.729 10.095 25.013 1.00 95.75 419 PRO A CA 1
ATOM 3365 C C . PRO A 1 419 ? -4.353 8.646 25.364 1.00 95.75 419 PRO A C 1
ATOM 3367 O O . PRO A 1 419 ? -4.543 8.276 26.524 1.00 95.75 419 PRO A O 1
ATOM 3370 N N . TYR A 1 420 ? -3.762 7.838 24.465 1.00 96.81 420 TYR A N 1
ATOM 3371 C CA . TYR A 1 420 ? -3.313 6.480 24.831 1.00 96.81 420 TYR A CA 1
ATOM 3372 C C . TYR A 1 420 ? -2.155 6.471 25.831 1.00 96.81 420 TYR A C 1
ATOM 3374 O O . TYR A 1 420 ? -2.086 5.553 26.653 1.00 96.81 420 TYR A O 1
ATOM 3382 N N . SER A 1 421 ? -1.321 7.516 25.860 1.00 95.25 421 SER A N 1
ATOM 3383 C CA . SER A 1 421 ? -0.298 7.677 26.898 1.00 95.25 421 SER A CA 1
ATOM 3384 C C . SER A 1 421 ? -0.931 7.734 28.296 1.00 95.25 421 SER A C 1
ATOM 3386 O O . SER A 1 421 ? -0.357 7.227 29.259 1.00 95.25 421 SER A O 1
ATOM 3388 N N . GLN A 1 422 ? -2.158 8.255 28.436 1.00 94.31 422 GLN A N 1
ATOM 3389 C CA . GLN A 1 422 ? -2.843 8.259 29.733 1.00 94.31 422 GLN A CA 1
ATOM 3390 C C . GLN A 1 422 ? -3.173 6.846 30.228 1.00 94.31 422 GLN A C 1
ATOM 3392 O O . GLN A 1 422 ? -2.982 6.564 31.412 1.00 94.31 422 GLN A O 1
ATOM 3397 N N . ALA A 1 423 ? -3.639 5.955 29.346 1.00 95.69 423 ALA A N 1
ATOM 3398 C CA . ALA A 1 423 ? -3.881 4.559 29.712 1.00 95.69 423 ALA A CA 1
ATOM 3399 C C . ALA A 1 423 ? -2.579 3.809 29.993 1.00 95.69 423 ALA A C 1
ATOM 3401 O O . ALA A 1 423 ? -2.505 3.065 30.971 1.00 95.69 423 ALA A O 1
ATOM 3402 N N . PHE A 1 424 ? -1.548 4.066 29.189 1.00 95.81 424 PHE A N 1
ATOM 3403 C CA . PHE A 1 424 ? -0.238 3.437 29.315 1.00 95.81 424 PHE A CA 1
ATOM 3404 C C . PHE A 1 424 ? 0.468 3.762 30.644 1.00 95.81 424 PHE A C 1
ATOM 3406 O O . PHE A 1 424 ? 1.055 2.866 31.251 1.00 95.81 424 PHE A O 1
ATOM 3413 N N . TYR A 1 425 ? 0.393 5.013 31.116 1.00 94.56 425 TYR A N 1
ATOM 3414 C CA . TYR A 1 425 ? 1.089 5.461 32.330 1.00 94.56 425 TYR A CA 1
ATOM 3415 C C . TYR A 1 425 ? 0.227 5.441 33.601 1.00 94.56 425 TYR A C 1
ATOM 3417 O O . TYR A 1 425 ? 0.730 5.106 34.674 1.00 94.56 425 TYR A O 1
ATOM 3425 N N . PHE A 1 426 ? -1.057 5.802 33.507 1.00 94.88 426 PHE A N 1
ATOM 3426 C CA . PHE A 1 426 ? -1.904 6.063 34.683 1.00 94.88 426 PHE A CA 1
ATOM 3427 C C . PHE A 1 426 ? -3.140 5.163 34.778 1.00 94.88 426 PHE A C 1
ATOM 3429 O O . PHE A 1 426 ? -3.821 5.177 35.805 1.00 94.88 426 PHE A O 1
ATOM 3436 N N . GLY A 1 427 ? -3.461 4.416 33.722 1.00 94.31 427 GLY A N 1
ATOM 3437 C CA . GLY A 1 427 ? -4.648 3.573 33.649 1.00 94.31 427 GLY A CA 1
ATOM 3438 C C . GLY A 1 427 ? -4.572 2.299 34.492 1.00 94.31 427 GLY A C 1
ATOM 3439 O O . GLY A 1 427 ? -3.495 1.902 34.940 1.00 94.31 427 GLY A O 1
ATOM 3440 N N . PRO A 1 428 ? -5.701 1.591 34.672 1.00 92.44 428 PRO A N 1
ATOM 3441 C CA . PRO A 1 428 ? -5.699 0.262 35.290 1.00 92.44 428 PRO A CA 1
ATOM 3442 C C . PRO A 1 428 ? -4.995 -0.791 34.416 1.00 92.44 428 PRO A C 1
ATOM 3444 O O . PRO A 1 428 ? -4.607 -1.841 34.915 1.00 92.44 428 PRO A O 1
ATOM 3447 N N . GLU A 1 429 ? -4.806 -0.500 33.125 1.00 93.44 429 GLU A N 1
ATOM 3448 C CA . GLU A 1 429 ? -4.087 -1.329 32.150 1.00 93.44 429 GLU A CA 1
ATOM 3449 C C . GLU A 1 429 ? -2.648 -0.833 31.898 1.00 93.44 429 GLU A C 1
ATOM 3451 O O . GLU A 1 429 ? -2.073 -1.156 30.859 1.00 93.44 429 GLU A O 1
ATOM 3456 N N . LYS A 1 430 ? -2.087 -0.010 32.801 1.00 93.25 430 LYS A N 1
ATOM 3457 C CA . LYS A 1 430 ? -0.769 0.617 32.626 1.00 93.25 430 LYS A CA 1
ATOM 3458 C C . LYS A 1 430 ? 0.341 -0.404 32.363 1.00 93.25 430 LYS A C 1
ATOM 3460 O O . LYS A 1 430 ? 0.377 -1.470 32.976 1.00 93.25 430 LYS A O 1
ATOM 3465 N N . GLN A 1 431 ? 1.263 -0.045 31.475 1.00 91.88 431 GLN A N 1
ATOM 3466 C CA . GLN A 1 431 ? 2.377 -0.890 31.026 1.00 91.88 431 GLN A CA 1
ATOM 3467 C C . GLN A 1 431 ? 3.754 -0.315 31.410 1.00 91.88 431 GLN A C 1
ATOM 3469 O O . GLN A 1 431 ? 4.766 -0.962 31.162 1.00 91.88 431 GLN A O 1
ATOM 3474 N N . SER A 1 432 ? 3.807 0.864 32.047 1.00 91.56 432 SER A N 1
ATOM 3475 C CA . SER A 1 432 ? 5.050 1.495 32.516 1.00 91.56 432 SER A CA 1
ATOM 3476 C C . SER A 1 432 ? 5.108 1.647 34.037 1.00 91.56 432 SER A C 1
ATOM 3478 O O . SER A 1 432 ? 4.098 1.866 34.712 1.00 91.56 432 SER A O 1
ATOM 3480 N N . ALA A 1 433 ? 6.329 1.569 34.575 1.00 90.56 433 ALA A N 1
ATOM 3481 C CA . ALA A 1 433 ? 6.623 1.784 35.987 1.00 90.56 433 ALA A CA 1
ATOM 3482 C C . ALA A 1 433 ? 6.895 3.259 36.347 1.00 90.56 433 ALA A C 1
ATOM 3484 O O . ALA A 1 433 ? 6.926 3.579 37.536 1.00 90.56 433 ALA A O 1
ATOM 3485 N N . ARG A 1 434 ? 7.053 4.172 35.369 1.00 88.94 434 ARG A N 1
ATOM 3486 C CA . ARG A 1 434 ? 7.450 5.580 35.614 1.00 88.94 434 ARG A CA 1
ATOM 3487 C C . ARG A 1 434 ? 6.592 6.299 36.647 1.00 88.94 434 ARG A C 1
ATOM 3489 O O . ARG A 1 434 ? 7.108 7.054 37.462 1.00 88.94 434 ARG A O 1
ATOM 3496 N N . TYR A 1 435 ? 5.291 6.033 36.632 1.00 89.69 435 TYR A N 1
ATOM 3497 C CA . TYR A 1 435 ? 4.324 6.645 37.539 1.00 89.69 435 TYR A CA 1
ATOM 3498 C C . TYR A 1 435 ? 3.647 5.608 38.438 1.00 89.69 435 TYR A C 1
ATOM 3500 O O . TYR A 1 435 ? 2.506 5.789 38.858 1.00 89.69 435 TYR A O 1
ATOM 3508 N N . ALA A 1 436 ? 4.342 4.510 38.756 1.00 86.50 436 ALA A N 1
ATOM 3509 C CA . ALA A 1 436 ? 3.795 3.429 39.575 1.00 86.50 436 ALA A CA 1
ATOM 3510 C C . ALA A 1 436 ? 3.293 3.908 40.949 1.00 86.50 436 ALA A C 1
ATOM 3512 O O . ALA A 1 436 ? 2.308 3.363 41.442 1.00 86.50 436 ALA A O 1
ATOM 3513 N N . ALA A 1 437 ? 3.931 4.939 41.519 1.00 88.19 437 ALA A N 1
ATOM 3514 C CA . ALA A 1 437 ? 3.564 5.542 42.801 1.00 88.19 437 ALA A CA 1
ATOM 3515 C C . ALA A 1 437 ? 2.325 6.458 42.745 1.00 88.19 437 ALA A C 1
ATOM 3517 O O . ALA A 1 437 ? 1.785 6.803 43.794 1.00 88.19 437 ALA A O 1
ATOM 3518 N N . GLN A 1 438 ? 1.875 6.876 41.556 1.00 88.94 438 GLN A N 1
ATOM 3519 C CA . GLN A 1 438 ? 0.669 7.693 41.420 1.00 88.94 438 GLN A CA 1
ATOM 3520 C C . GLN A 1 438 ? -0.597 6.831 41.477 1.00 88.94 438 GLN A C 1
ATOM 3522 O O . GLN A 1 438 ? -0.603 5.663 41.074 1.00 88.94 438 GLN A O 1
ATOM 3527 N N . GLU A 1 439 ? -1.690 7.426 41.958 1.00 91.50 439 GLU A N 1
ATOM 3528 C CA . GLU A 1 439 ? -2.989 6.761 42.003 1.00 91.50 439 GLU A CA 1
ATOM 3529 C C . GLU A 1 439 ? -3.462 6.372 40.594 1.00 91.50 439 GLU A C 1
ATOM 3531 O O . GLU A 1 439 ? -3.298 7.109 39.618 1.00 91.50 439 GLU A O 1
ATOM 3536 N N . THR A 1 440 ? -4.064 5.187 40.490 1.00 93.00 440 THR A N 1
ATOM 3537 C CA . THR A 1 440 ? -4.564 4.665 39.217 1.00 93.00 440 THR A CA 1
ATOM 3538 C C . THR A 1 440 ? -5.816 5.426 38.788 1.00 93.00 440 THR A C 1
ATOM 3540 O O . THR A 1 440 ? -6.854 5.377 39.449 1.00 93.00 440 THR A O 1
ATOM 3543 N N . LYS A 1 441 ? -5.752 6.079 37.627 1.00 92.88 441 LYS A N 1
ATOM 3544 C CA . LYS A 1 441 ? -6.881 6.780 37.012 1.00 92.88 441 LYS A CA 1
ATOM 3545 C C . LYS A 1 441 ? -7.811 5.761 36.359 1.00 92.88 441 LYS A C 1
ATOM 3547 O O . LYS A 1 441 ? -7.638 5.401 35.198 1.00 92.88 441 LYS A O 1
ATOM 3552 N N . GLN A 1 442 ? -8.838 5.326 37.089 1.00 89.81 442 GLN A N 1
ATOM 3553 C CA . GLN A 1 442 ? -9.763 4.261 36.660 1.00 89.81 442 GLN A CA 1
ATOM 3554 C C . GLN A 1 442 ? -10.443 4.508 35.298 1.00 89.81 442 GLN A C 1
ATOM 3556 O O . GLN A 1 442 ? -10.840 3.565 34.619 1.00 89.81 442 GLN A O 1
ATOM 3561 N N . GLN A 1 443 ? -10.571 5.768 34.874 1.00 89.00 443 GLN A N 1
ATOM 3562 C CA . GLN A 1 443 ? -11.181 6.135 33.591 1.00 89.00 443 GLN A CA 1
ATOM 3563 C C . GLN A 1 443 ? -10.194 6.152 32.409 1.00 89.00 443 GLN A C 1
ATOM 3565 O O . GLN A 1 443 ? -10.628 6.170 31.257 1.00 89.00 443 GLN A O 1
ATOM 3570 N N . ALA A 1 444 ? -8.883 6.092 32.655 1.00 92.44 444 ALA A N 1
ATOM 3571 C CA . ALA A 1 444 ? -7.857 6.054 31.615 1.00 92.44 444 ALA A CA 1
ATOM 3572 C C . ALA A 1 444 ? -7.673 4.618 31.086 1.00 92.44 444 ALA A C 1
ATOM 3574 O O . ALA A 1 444 ? -6.653 3.982 31.314 1.00 92.44 444 ALA A O 1
ATOM 3575 N N . THR A 1 445 ? -8.688 4.071 30.415 1.00 95.44 445 THR A N 1
ATOM 3576 C CA . THR A 1 445 ? -8.626 2.732 29.788 1.00 95.44 445 THR A CA 1
ATOM 3577 C C . THR A 1 445 ? -8.518 2.852 28.276 1.00 95.44 445 THR A C 1
ATOM 3579 O O . THR A 1 445 ? -9.105 3.770 27.692 1.00 95.44 445 THR A O 1
ATOM 3582 N N . TYR A 1 446 ? -7.860 1.888 27.623 1.00 94.25 446 TYR A N 1
ATOM 3583 C CA . TYR A 1 446 ? -7.755 1.865 26.156 1.00 94.25 446 TYR A CA 1
ATOM 3584 C C . TYR A 1 446 ? -9.137 1.886 25.499 1.00 94.25 446 TYR A C 1
ATOM 3586 O O . TYR A 1 446 ? -9.362 2.606 24.527 1.00 94.25 446 TYR A O 1
ATOM 3594 N N . ARG A 1 447 ? -10.102 1.168 26.086 1.00 92.81 447 ARG A N 1
ATOM 3595 C CA . ARG A 1 447 ? -11.493 1.127 25.620 1.00 92.81 447 ARG A CA 1
ATOM 3596 C C . ARG A 1 447 ? -12.185 2.491 25.687 1.00 92.81 447 ARG A C 1
ATOM 3598 O O . ARG A 1 447 ? -12.899 2.857 24.756 1.00 92.81 447 ARG A O 1
ATOM 3605 N N . LEU A 1 448 ? -12.033 3.235 26.787 1.00 93.69 448 LEU A N 1
ATOM 3606 C CA . LEU A 1 448 ? -12.674 4.548 26.932 1.00 93.69 448 LEU A CA 1
ATOM 3607 C C . LEU A 1 448 ? -12.031 5.593 26.019 1.00 93.69 448 LEU A C 1
ATOM 3609 O O . LEU A 1 448 ? -12.755 6.368 25.397 1.00 93.69 448 LEU A O 1
ATOM 3613 N N . ILE A 1 449 ? -10.705 5.560 25.871 1.00 95.69 449 ILE A N 1
ATOM 3614 C CA . ILE A 1 449 ? -9.987 6.410 24.914 1.00 95.69 449 ILE A CA 1
ATOM 3615 C C . ILE A 1 449 ? -10.426 6.096 23.482 1.00 95.69 449 ILE A C 1
ATOM 3617 O O . ILE A 1 449 ? -10.749 7.012 22.733 1.00 95.69 449 ILE A O 1
ATOM 3621 N N . SER A 1 450 ? -10.556 4.817 23.125 1.00 94.75 450 SER A N 1
ATOM 3622 C CA . SER A 1 450 ? -11.050 4.404 21.806 1.00 94.75 450 SER A CA 1
ATOM 3623 C C . SER A 1 450 ? -12.447 4.952 21.522 1.00 94.75 450 SER A C 1
ATOM 3625 O O . SER A 1 450 ? -12.683 5.558 20.479 1.00 94.75 450 SER A O 1
ATOM 3627 N N . LYS A 1 451 ? -13.367 4.831 22.490 1.00 92.38 451 LYS A N 1
ATOM 3628 C CA . LYS A 1 451 ? -14.714 5.416 22.388 1.00 92.38 451 LYS A CA 1
ATOM 3629 C C . LYS A 1 451 ? -14.687 6.937 22.259 1.00 92.38 451 LYS A C 1
ATOM 3631 O O . LYS A 1 451 ? -15.504 7.494 21.532 1.00 92.38 451 LYS A O 1
ATOM 3636 N N . MET A 1 452 ? -13.772 7.608 22.957 1.00 94.50 452 MET A N 1
ATOM 3637 C CA . MET A 1 452 ? -13.583 9.052 22.837 1.00 94.50 452 MET A CA 1
ATOM 3638 C C . MET A 1 452 ? -13.126 9.424 21.423 1.00 94.50 452 MET A C 1
ATOM 3640 O O . MET A 1 452 ? -13.746 10.275 20.797 1.00 94.50 452 MET A O 1
ATOM 3644 N N . LEU A 1 453 ? -12.111 8.745 20.884 1.00 94.00 453 LEU A N 1
ATOM 3645 C CA . LEU A 1 453 ? -11.599 9.004 19.536 1.00 94.00 453 LEU A CA 1
ATOM 3646 C C . LEU A 1 453 ? -12.646 8.749 18.446 1.00 94.00 453 LEU A C 1
ATOM 3648 O O . LEU A 1 453 ? -12.659 9.461 17.445 1.00 94.00 453 LEU A O 1
ATOM 3652 N N . GLN A 1 454 ? -13.542 7.778 18.643 1.00 91.25 454 GLN A N 1
ATOM 3653 C CA . GLN A 1 454 ? -14.636 7.443 17.720 1.00 91.25 454 GLN A CA 1
ATOM 3654 C C . GLN A 1 454 ? -15.867 8.355 17.859 1.00 91.25 454 GLN A C 1
ATOM 3656 O O . GLN A 1 454 ? -16.745 8.337 16.998 1.00 91.25 454 GLN A O 1
ATOM 3661 N N . LYS A 1 455 ? -15.956 9.171 18.918 1.00 90.81 455 LYS A N 1
ATOM 3662 C CA . LYS A 1 455 ? -17.109 10.048 19.156 1.00 90.81 455 LYS A CA 1
ATOM 3663 C C . LYS A 1 455 ? -17.284 11.052 18.012 1.00 90.81 455 LYS A C 1
ATOM 3665 O O . LYS A 1 455 ? -16.314 11.520 17.415 1.00 90.81 455 LYS A O 1
ATOM 3670 N N . GLU A 1 456 ? -18.527 11.398 17.703 1.00 87.75 456 GLU A N 1
ATOM 3671 C CA . GLU A 1 456 ? -18.847 12.519 16.820 1.00 87.75 456 GLU A CA 1
ATOM 3672 C C . GLU A 1 456 ? -18.636 13.862 17.531 1.00 87.75 456 GLU A C 1
ATOM 3674 O O . GLU A 1 456 ? -19.112 14.083 18.647 1.00 87.75 456 GLU A O 1
ATOM 3679 N N . TYR A 1 457 ? -17.910 14.763 16.871 1.00 89.69 457 TYR A N 1
ATOM 3680 C CA . TYR A 1 457 ? -17.678 16.126 17.345 1.00 89.69 457 TYR A CA 1
ATOM 3681 C C . TYR A 1 457 ? -18.383 17.097 16.400 1.00 89.69 457 TYR A C 1
ATOM 3683 O O . TYR A 1 457 ? -17.961 17.274 15.258 1.00 89.69 457 TYR A O 1
ATOM 3691 N N . ASP A 1 458 ? -19.514 17.652 16.830 1.00 84.19 458 ASP A N 1
ATOM 3692 C CA . ASP A 1 458 ? -20.336 18.539 16.000 1.00 84.19 458 ASP A CA 1
ATOM 3693 C C . ASP A 1 458 ? -19.624 19.859 15.694 1.00 84.19 458 ASP A C 1
ATOM 3695 O O . ASP A 1 458 ? -18.877 20.389 16.519 1.00 84.19 458 ASP A O 1
ATOM 3699 N N . GLY A 1 459 ? -19.829 20.366 14.475 1.00 84.19 459 GLY A N 1
ATOM 3700 C CA . GLY A 1 459 ? -19.139 21.559 13.974 1.00 84.19 459 GLY A CA 1
ATOM 3701 C C . GLY A 1 459 ? -17.639 21.369 13.735 1.00 84.19 459 GLY A C 1
ATOM 3702 O O . GLY A 1 459 ? -16.926 22.360 13.605 1.00 84.19 459 GLY A O 1
ATOM 3703 N N . ARG A 1 460 ? -17.149 20.120 13.722 1.00 87.62 460 ARG A N 1
ATOM 3704 C CA . ARG A 1 460 ? -15.756 19.795 13.409 1.00 87.62 460 ARG A CA 1
ATOM 3705 C C . ARG A 1 460 ? -15.640 19.101 12.060 1.00 87.62 460 ARG A C 1
ATOM 3707 O O . ARG A 1 460 ? -16.391 18.162 11.794 1.00 87.62 460 ARG A O 1
ATOM 3714 N N . ASP A 1 461 ? -14.679 19.546 11.262 1.00 86.69 461 ASP A N 1
ATOM 3715 C CA . ASP A 1 461 ? -14.411 19.046 9.913 1.00 86.69 461 ASP A CA 1
ATOM 3716 C C . ASP A 1 461 ? -13.595 17.746 9.964 1.00 86.69 461 ASP A C 1
ATOM 3718 O O . ASP A 1 461 ? -13.829 16.819 9.184 1.00 86.69 461 ASP A O 1
ATOM 3722 N N . PHE A 1 462 ? -12.690 17.633 10.943 1.00 92.25 462 PHE A N 1
ATOM 3723 C CA . PHE A 1 462 ? -11.896 16.429 11.170 1.00 92.25 462 PHE A CA 1
ATOM 3724 C C . PHE A 1 462 ? -11.479 16.245 12.636 1.00 92.25 462 PHE A C 1
ATOM 3726 O O . PHE A 1 462 ? -11.474 17.185 13.440 1.00 92.25 462 PHE A O 1
ATOM 3733 N N . VAL A 1 463 ? -11.116 15.008 12.975 1.00 94.88 463 VAL A N 1
ATOM 3734 C CA . VAL A 1 463 ? -10.522 14.610 14.253 1.00 94.88 463 VAL A CA 1
ATOM 3735 C C . VAL A 1 463 ? -9.093 14.143 14.005 1.00 94.88 463 VAL A C 1
ATOM 3737 O O . VAL A 1 463 ? -8.857 13.302 13.142 1.00 94.88 463 VAL A O 1
ATOM 3740 N N . PHE A 1 464 ? -8.145 14.647 14.783 1.00 96.94 464 PHE A N 1
ATOM 3741 C CA . PHE A 1 464 ? -6.741 14.258 14.714 1.00 96.94 464 PHE A CA 1
ATOM 3742 C C . PHE A 1 464 ? -6.253 13.850 16.103 1.00 96.94 464 PHE A C 1
ATOM 3744 O O . PHE A 1 464 ? -6.456 14.589 17.065 1.00 96.94 464 PHE A O 1
ATOM 3751 N N . SER A 1 465 ? -5.616 12.687 16.221 1.00 97.56 465 SER A N 1
ATOM 3752 C CA . SER A 1 465 ? -4.951 12.263 17.455 1.00 97.56 465 SER A CA 1
ATOM 3753 C C . SER A 1 465 ? -3.479 12.020 17.197 1.00 97.56 465 SER A C 1
ATOM 3755 O O . SER A 1 465 ? -3.120 11.209 16.340 1.00 97.56 465 SER A O 1
ATOM 3757 N N . LYS A 1 466 ? -2.631 12.707 17.957 1.00 97.75 466 LYS A N 1
ATOM 3758 C CA . LYS A 1 466 ? -1.197 12.444 18.005 1.00 97.75 466 LYS A CA 1
ATOM 3759 C C . LYS A 1 466 ? -0.947 11.400 19.086 1.00 97.75 466 LYS A C 1
ATOM 3761 O O . LYS A 1 466 ? -1.334 11.608 20.227 1.00 97.75 466 LYS A O 1
ATOM 3766 N N . GLU A 1 467 ? -0.275 10.304 18.759 1.00 97.81 467 GLU A N 1
ATOM 3767 C CA . GLU A 1 467 ? -0.076 9.166 19.662 1.00 97.81 467 GLU A CA 1
ATOM 3768 C C . GLU A 1 467 ? 1.374 8.681 19.655 1.00 97.81 467 GLU A C 1
ATOM 3770 O O . GLU A 1 467 ? 2.110 8.852 18.680 1.00 97.81 467 GLU A O 1
ATOM 3775 N N . MET A 1 468 ? 1.788 8.040 20.746 1.00 97.25 468 MET A N 1
ATOM 3776 C CA . MET A 1 468 ? 3.054 7.313 20.803 1.00 97.25 468 MET A CA 1
ATOM 3777 C C . MET A 1 468 ? 2.824 5.839 20.464 1.00 97.25 468 MET A C 1
ATOM 3779 O O . MET A 1 468 ? 1.990 5.183 21.085 1.00 97.25 468 MET A O 1
ATOM 3783 N N . ALA A 1 469 ? 3.575 5.297 19.502 1.00 97.19 469 ALA A N 1
ATOM 3784 C CA . ALA A 1 469 ? 3.367 3.923 19.032 1.00 97.19 469 ALA A CA 1
ATOM 3785 C C . ALA A 1 469 ? 3.593 2.870 20.135 1.00 97.19 469 ALA A C 1
ATOM 3787 O O . ALA A 1 469 ? 2.847 1.897 20.220 1.00 97.19 469 ALA A O 1
ATOM 3788 N N . TYR A 1 470 ? 4.568 3.088 21.025 1.00 96.38 470 TYR A N 1
ATOM 3789 C CA . TYR A 1 470 ? 4.839 2.166 22.134 1.00 96.38 470 TYR A CA 1
ATOM 3790 C C . TYR A 1 470 ? 3.688 2.093 23.147 1.00 96.38 470 TYR A C 1
ATOM 3792 O O . TYR A 1 470 ? 3.518 1.072 23.805 1.00 96.38 470 TYR A O 1
ATOM 3800 N N . CYS A 1 471 ? 2.841 3.127 23.238 1.00 96.69 471 CYS A N 1
ATOM 3801 C CA . CYS A 1 471 ? 1.722 3.127 24.176 1.00 96.69 471 CYS A CA 1
ATOM 3802 C C . CYS A 1 471 ? 0.619 2.136 23.804 1.00 96.69 471 CYS A C 1
ATOM 3804 O O . CYS A 1 471 ? -0.253 1.895 24.629 1.00 96.69 471 CYS A O 1
ATOM 3806 N N . VAL A 1 472 ? 0.612 1.579 22.590 1.00 96.19 472 VAL A N 1
ATOM 3807 C CA . VAL A 1 472 ? -0.417 0.630 22.125 1.00 96.19 472 VAL A CA 1
ATOM 3808 C C . VAL A 1 472 ? 0.152 -0.763 21.853 1.00 96.19 472 VAL A C 1
ATOM 3810 O O . VAL A 1 472 ? -0.493 -1.597 21.206 1.00 96.19 472 VAL A O 1
ATOM 3813 N N . GLU A 1 473 ? 1.349 -1.043 22.371 1.00 92.00 473 GLU A N 1
ATOM 3814 C CA . GLU A 1 473 ? 1.958 -2.367 22.303 1.00 92.00 473 GLU A CA 1
ATOM 3815 C C . GLU A 1 473 ? 1.033 -3.416 22.942 1.00 92.00 473 GLU A C 1
ATOM 3817 O O . GLU A 1 473 ? 0.471 -3.226 24.024 1.00 92.00 473 GLU A O 1
ATOM 3822 N N . ASN A 1 474 ? 0.833 -4.537 22.243 1.00 89.88 474 ASN A N 1
ATOM 3823 C CA . ASN A 1 474 ? -0.121 -5.596 22.601 1.00 89.88 474 ASN A CA 1
ATOM 3824 C C . ASN A 1 474 ? -1.609 -5.172 22.626 1.00 89.88 474 ASN A C 1
ATOM 3826 O O . ASN A 1 474 ? -2.469 -5.943 23.058 1.00 89.88 474 ASN A O 1
ATOM 3830 N N . LYS A 1 475 ? -1.948 -3.976 22.128 1.00 93.81 475 LYS A N 1
ATOM 3831 C CA . LYS A 1 475 ? -3.325 -3.444 22.060 1.00 93.81 475 LYS A CA 1
ATOM 3832 C C . LYS A 1 475 ? -3.793 -3.143 20.630 1.00 93.81 475 LYS A C 1
ATOM 3834 O O . LYS A 1 475 ? -4.890 -2.634 20.436 1.00 93.81 475 LYS A O 1
ATOM 3839 N N . MET A 1 476 ? -3.006 -3.516 19.619 1.00 91.88 476 MET A N 1
ATOM 3840 C CA . MET A 1 476 ? -3.272 -3.196 18.207 1.00 91.88 476 MET A CA 1
ATOM 3841 C C . MET A 1 476 ? -4.594 -3.770 17.669 1.00 91.88 476 MET A C 1
ATOM 3843 O O . MET A 1 476 ? -5.204 -3.180 16.783 1.00 91.88 476 MET A O 1
ATOM 3847 N N . HIS A 1 477 ? -5.078 -4.882 18.235 1.00 87.81 477 HIS A N 1
ATOM 3848 C CA . HIS A 1 477 ? -6.357 -5.506 17.869 1.00 87.81 477 HIS A CA 1
ATOM 3849 C C . HIS A 1 477 ? -7.571 -4.575 18.032 1.00 87.81 477 HIS A C 1
ATOM 3851 O O . HIS A 1 477 ? -8.596 -4.798 17.401 1.00 87.81 477 HIS A O 1
ATOM 3857 N N . ILE A 1 478 ? -7.462 -3.514 18.834 1.00 90.69 478 ILE A N 1
ATOM 3858 C CA . ILE A 1 478 ? -8.508 -2.494 18.970 1.00 90.69 478 ILE A CA 1
ATOM 3859 C C . ILE A 1 478 ? -8.758 -1.783 17.630 1.00 90.69 478 ILE A C 1
ATOM 3861 O O . ILE A 1 478 ? -9.885 -1.412 17.316 1.00 90.69 478 ILE A O 1
ATOM 3865 N N . PHE A 1 479 ? -7.726 -1.619 16.799 1.00 90.94 479 PHE A N 1
ATOM 3866 C CA . PHE A 1 479 ? -7.827 -0.850 15.557 1.00 90.94 479 PHE A CA 1
ATOM 3867 C C . PHE A 1 479 ? -8.483 -1.614 14.398 1.00 90.94 479 PHE A C 1
ATOM 3869 O O . PHE A 1 479 ? -8.764 -1.007 13.370 1.00 90.94 479 PHE A O 1
ATOM 3876 N N . VAL A 1 480 ? -8.762 -2.915 14.546 1.00 85.38 480 VAL A N 1
ATOM 3877 C CA . VAL A 1 480 ? -9.568 -3.673 13.564 1.00 85.38 480 VAL A CA 1
ATOM 3878 C C . VAL A 1 480 ? -11.066 -3.646 13.877 1.00 85.38 480 VAL A C 1
ATOM 3880 O O . VAL A 1 480 ? -11.868 -4.175 13.107 1.00 85.38 480 VAL A O 1
ATOM 3883 N N . GLU A 1 481 ? -11.464 -3.036 14.996 1.00 83.81 481 GLU A N 1
ATOM 3884 C CA . GLU A 1 481 ? -12.872 -2.829 15.328 1.00 83.81 481 GLU A CA 1
ATOM 3885 C C . GLU A 1 481 ? -13.550 -1.891 14.315 1.00 83.81 481 GLU A C 1
ATOM 3887 O O . GLU A 1 481 ? -12.932 -0.968 13.781 1.00 83.81 481 GLU A O 1
ATOM 3892 N N . GLU A 1 482 ? -14.856 -2.089 14.090 1.00 75.25 482 GLU A N 1
ATOM 3893 C CA . GLU A 1 482 ? -15.651 -1.342 13.098 1.00 75.25 482 GLU A CA 1
ATOM 3894 C C . GLU A 1 482 ? -15.469 0.179 13.205 1.00 75.25 482 GLU A C 1
ATOM 3896 O O . GLU A 1 482 ? -15.360 0.876 12.198 1.00 75.25 482 GLU A O 1
ATOM 3901 N N . GLY A 1 483 ? -15.378 0.688 14.437 1.00 79.81 483 GLY A N 1
ATOM 3902 C CA . GLY A 1 483 ? -15.242 2.114 14.710 1.00 79.81 483 GLY A CA 1
ATOM 3903 C C . GLY A 1 483 ? -13.944 2.743 14.199 1.00 79.81 483 GLY A C 1
ATOM 3904 O O . GLY A 1 483 ? -13.910 3.956 14.019 1.00 79.81 483 GLY A O 1
ATOM 3905 N N . PHE A 1 484 ? -12.901 1.953 13.925 1.00 85.56 484 PHE A N 1
ATOM 3906 C CA . PHE A 1 484 ? -11.616 2.443 13.419 1.00 85.56 484 PHE A CA 1
ATOM 3907 C C . PHE A 1 484 ? -11.430 2.282 11.906 1.00 85.56 484 PHE A C 1
ATOM 3909 O O . PHE A 1 484 ? -10.491 2.853 11.360 1.00 85.56 484 PHE A O 1
ATOM 3916 N N . LYS A 1 485 ? -12.342 1.606 11.191 1.00 79.12 485 LYS A N 1
ATOM 3917 C CA . LYS A 1 485 ? -12.207 1.363 9.738 1.00 79.12 485 LYS A CA 1
ATOM 3918 C C . LYS A 1 485 ? -12.056 2.629 8.887 1.00 79.12 485 LYS A C 1
ATOM 3920 O O . LYS A 1 485 ? -11.470 2.573 7.813 1.00 79.12 485 LYS A O 1
ATOM 3925 N N . ASN A 1 486 ? -12.587 3.756 9.360 1.00 80.69 486 ASN A N 1
ATOM 3926 C CA . ASN A 1 486 ? -12.531 5.045 8.663 1.00 80.69 486 ASN A CA 1
ATOM 3927 C C . ASN A 1 486 ? -11.402 5.964 9.164 1.00 80.69 486 ASN A C 1
ATOM 3929 O O . ASN A 1 486 ? -11.367 7.137 8.794 1.00 80.69 486 ASN A O 1
ATOM 3933 N N . PHE A 1 487 ? -10.512 5.475 10.033 1.00 91.00 487 PHE A N 1
ATOM 3934 C CA . PHE A 1 487 ? -9.365 6.251 10.486 1.00 91.00 487 PHE A CA 1
ATOM 3935 C C . PHE A 1 487 ? -8.206 6.105 9.502 1.00 91.00 487 PHE A C 1
ATOM 3937 O O . PHE A 1 487 ? -7.783 5.000 9.166 1.00 91.00 487 PHE A O 1
ATOM 3944 N N . GLN A 1 488 ? -7.638 7.234 9.095 1.00 92.44 488 GLN A N 1
ATOM 3945 C CA . GLN A 1 488 ? -6.365 7.280 8.395 1.00 92.44 488 GLN A CA 1
ATOM 3946 C C . GLN A 1 488 ? -5.242 7.141 9.423 1.00 92.44 488 GLN A C 1
ATOM 3948 O O . GLN A 1 488 ? -5.157 7.903 10.385 1.00 92.44 488 GLN A O 1
ATOM 3953 N N . HIS A 1 489 ? -4.364 6.167 9.213 1.00 95.44 489 HIS A N 1
ATOM 3954 C CA . HIS A 1 489 ? -3.186 5.963 10.052 1.00 95.44 489 HIS A CA 1
ATOM 3955 C C . HIS A 1 489 ? -1.976 6.529 9.317 1.00 95.44 489 HIS A C 1
ATOM 3957 O O . HIS A 1 489 ? -1.722 6.188 8.159 1.00 95.44 489 HIS A O 1
ATOM 3963 N N . SER A 1 490 ? -1.233 7.385 10.004 1.00 97.50 490 SER A N 1
ATOM 3964 C CA . SER A 1 490 ? -0.003 7.991 9.513 1.00 97.50 490 SER A CA 1
ATOM 3965 C C . SER A 1 490 ? 1.103 7.856 10.550 1.00 97.50 490 SER A C 1
ATOM 3967 O O . SER A 1 490 ? 0.828 7.694 11.736 1.00 97.50 490 SER A O 1
ATOM 3969 N N . PHE A 1 491 ? 2.348 7.896 10.097 1.00 98.44 491 PHE A N 1
ATOM 3970 C CA . PHE A 1 491 ? 3.537 7.635 10.889 1.00 98.44 491 PHE A CA 1
ATOM 3971 C C . PHE A 1 491 ? 4.530 8.775 10.691 1.00 98.44 491 PHE A C 1
ATOM 3973 O O . PHE A 1 491 ? 4.844 9.127 9.556 1.00 98.44 491 PHE A O 1
ATOM 3980 N N . LEU A 1 492 ? 5.035 9.341 11.783 1.00 98.44 492 LEU A N 1
ATOM 3981 C CA . LEU A 1 492 ? 6.114 10.322 11.766 1.00 98.44 492 LEU A CA 1
ATOM 3982 C C . LEU A 1 492 ? 7.367 9.692 12.365 1.00 98.44 492 LEU A C 1
ATOM 3984 O O . LEU A 1 492 ? 7.390 9.309 13.535 1.00 98.44 492 LEU A O 1
ATOM 3988 N N . ILE A 1 493 ? 8.407 9.596 11.547 1.00 97.94 493 ILE A N 1
ATOM 3989 C CA . ILE A 1 493 ? 9.686 8.995 11.912 1.00 97.94 493 ILE A CA 1
ATOM 3990 C C . ILE A 1 493 ? 10.779 10.056 11.939 1.00 97.94 493 ILE A C 1
ATOM 3992 O O . ILE A 1 493 ? 10.655 11.125 11.345 1.00 97.94 493 ILE A O 1
ATOM 3996 N N . ARG A 1 494 ? 11.882 9.760 12.617 1.00 95.56 494 ARG A N 1
ATOM 3997 C CA . ARG A 1 494 ? 13.085 10.590 12.604 1.00 95.56 494 ARG A CA 1
ATOM 3998 C C . ARG A 1 494 ? 14.299 9.699 12.756 1.00 95.56 494 ARG A C 1
ATOM 4000 O O . ARG A 1 494 ? 14.211 8.657 13.398 1.00 95.56 494 ARG A O 1
ATOM 4007 N N . GLN A 1 495 ? 15.431 10.147 12.228 1.00 93.44 495 GLN A N 1
ATOM 4008 C CA . GLN A 1 495 ? 16.695 9.445 12.386 1.00 93.44 495 GLN A CA 1
ATOM 4009 C C . GLN A 1 495 ? 16.962 9.103 13.884 1.00 93.44 495 GLN A C 1
ATOM 4011 O O . GLN A 1 495 ? 16.909 10.012 14.733 1.00 93.44 495 GLN A O 1
ATOM 4016 N N . PRO A 1 496 ? 17.221 7.820 14.230 1.00 95.06 496 PRO A N 1
ATOM 4017 C CA . PRO A 1 496 ? 17.273 7.350 15.617 1.00 95.06 496 PRO A CA 1
ATOM 4018 C C . PRO A 1 496 ? 18.317 8.027 16.502 1.00 95.06 496 PRO A C 1
ATOM 4020 O O . PRO A 1 496 ? 18.015 8.354 17.645 1.00 95.06 496 PRO A O 1
ATOM 4023 N N . LEU A 1 497 ? 19.512 8.320 15.984 1.00 90.88 497 LEU A N 1
ATOM 4024 C CA . LEU A 1 497 ? 20.569 9.016 16.728 1.00 90.88 497 LEU A CA 1
ATOM 4025 C C . LEU A 1 497 ? 20.088 10.380 17.246 1.00 90.88 497 LEU A C 1
ATOM 4027 O O . LEU A 1 497 ? 20.334 10.730 18.398 1.00 90.88 497 LEU A O 1
ATOM 4031 N N . LYS A 1 498 ? 19.325 11.133 16.443 1.00 90.50 498 LYS A N 1
ATOM 4032 C CA . LYS A 1 498 ? 18.739 12.417 16.874 1.00 90.50 498 LYS A CA 1
ATOM 4033 C C . LYS A 1 498 ? 17.609 12.224 17.887 1.00 90.50 498 LYS A C 1
ATOM 4035 O O . LYS A 1 498 ? 17.543 12.957 18.876 1.00 90.50 498 LYS A O 1
ATOM 4040 N N . ALA A 1 499 ? 16.699 11.287 17.618 1.00 94.06 499 ALA A N 1
ATOM 4041 C CA . ALA A 1 499 ? 15.504 11.074 18.434 1.00 94.06 499 ALA A CA 1
ATOM 4042 C C . ALA A 1 499 ? 15.848 10.483 19.811 1.00 94.06 499 ALA A C 1
ATOM 4044 O O . ALA A 1 499 ? 15.508 11.080 20.833 1.00 94.06 499 ALA A O 1
ATOM 4045 N N . VAL A 1 500 ? 16.591 9.373 19.840 1.00 95.25 500 VAL A N 1
ATOM 4046 C CA . VAL A 1 500 ? 16.964 8.645 21.062 1.00 95.25 500 VAL A CA 1
ATOM 4047 C C . VAL A 1 500 ? 17.890 9.485 21.938 1.00 95.25 500 VAL A C 1
ATOM 4049 O O . VAL A 1 500 ? 17.659 9.582 23.141 1.00 95.25 500 VAL A O 1
ATOM 4052 N N . TYR A 1 501 ? 18.875 10.186 21.365 1.00 91.88 501 TYR A N 1
ATOM 4053 C CA . TYR A 1 501 ? 19.722 11.080 22.161 1.00 91.88 501 TYR A CA 1
ATOM 4054 C C . TYR A 1 501 ? 18.923 12.228 22.784 1.00 91.88 501 TYR A C 1
ATOM 4056 O O . TYR A 1 501 ? 19.099 12.564 23.957 1.00 91.88 501 TYR A O 1
ATOM 4064 N N . SER A 1 502 ? 18.008 12.830 22.017 1.00 91.44 502 SER A N 1
ATOM 4065 C CA . SER A 1 502 ? 17.144 13.870 22.566 1.00 91.44 502 SER A CA 1
ATOM 4066 C C . SER A 1 502 ? 16.202 13.328 23.642 1.00 91.44 502 SER A C 1
ATOM 4068 O O . SER A 1 502 ? 15.889 14.077 24.566 1.00 91.44 502 SER A O 1
ATOM 4070 N N . LEU A 1 503 ? 15.750 12.075 23.523 1.00 94.69 503 LEU A N 1
ATOM 4071 C CA . LEU A 1 503 ? 14.917 11.409 24.522 1.00 94.69 503 LEU A CA 1
ATOM 4072 C C . LEU A 1 503 ? 15.716 11.165 25.802 1.00 94.69 503 LEU A C 1
ATOM 4074 O O . LEU A 1 503 ? 15.239 11.524 26.875 1.00 94.69 503 LEU A O 1
ATOM 4078 N N . TYR A 1 504 ? 16.942 10.651 25.687 1.00 94.62 504 TYR A N 1
ATOM 4079 C CA . TYR A 1 504 ? 17.870 10.479 26.804 1.00 94.62 504 TYR A CA 1
ATOM 4080 C C . TYR A 1 504 ? 18.066 11.791 27.571 1.00 94.62 504 TYR A C 1
ATOM 4082 O O . TYR A 1 504 ? 17.750 11.861 28.756 1.00 94.62 504 TYR A O 1
ATOM 4090 N N . ARG A 1 505 ? 18.468 12.869 26.881 1.00 92.06 505 ARG A N 1
ATOM 4091 C CA . ARG A 1 505 ? 18.718 14.178 27.513 1.00 92.06 505 ARG A CA 1
ATOM 4092 C C . ARG A 1 505 ? 17.506 14.754 28.245 1.00 92.06 505 ARG A C 1
ATOM 4094 O O . ARG A 1 505 ? 17.683 15.440 29.248 1.00 92.06 505 ARG A O 1
ATOM 4101 N N . ALA A 1 506 ? 16.303 14.540 27.714 1.00 91.06 506 ALA A N 1
ATOM 4102 C CA . ALA A 1 506 ? 15.071 14.998 28.346 1.00 91.06 506 ALA A CA 1
ATOM 4103 C C . ALA A 1 506 ? 14.690 14.113 29.545 1.00 91.06 506 ALA A C 1
ATOM 4105 O O . ALA A 1 506 ? 14.314 14.629 30.595 1.00 91.06 506 ALA A O 1
ATOM 4106 N N . SER A 1 507 ? 14.845 12.794 29.411 1.00 93.12 507 SER A N 1
ATOM 4107 C CA . SER A 1 507 ? 14.469 11.807 30.432 1.00 93.12 507 SER A CA 1
ATOM 4108 C C . SER A 1 507 ? 15.395 11.798 31.648 1.00 93.12 507 SER A C 1
ATOM 4110 O O . SER A 1 507 ? 14.984 11.370 32.715 1.00 93.12 507 SER A O 1
ATOM 4112 N N . THR A 1 508 ? 16.639 12.260 31.507 1.00 92.44 508 THR A N 1
ATOM 4113 C CA . THR A 1 508 ? 17.611 12.353 32.611 1.00 92.44 508 THR A CA 1
ATOM 4114 C C . THR A 1 508 ? 17.734 13.771 33.171 1.00 92.44 508 THR A C 1
ATOM 4116 O O . THR A 1 508 ? 18.756 14.120 33.765 1.00 92.44 508 THR A O 1
ATOM 4119 N N . ASN A 1 509 ? 16.745 14.634 32.930 1.00 91.19 509 ASN A N 1
ATOM 4120 C CA . ASN A 1 509 ? 16.742 16.010 33.414 1.00 91.19 509 ASN A CA 1
ATOM 4121 C C . ASN A 1 509 ? 15.500 16.278 34.280 1.00 91.19 509 ASN A C 1
ATOM 4123 O O . ASN A 1 509 ? 14.495 16.785 33.770 1.00 91.19 509 ASN A O 1
ATOM 4127 N N . PRO A 1 510 ? 15.591 16.044 35.603 1.00 91.06 510 PRO A N 1
ATOM 4128 C CA . PRO A 1 510 ? 14.449 16.181 36.508 1.00 91.06 510 PRO A CA 1
ATOM 4129 C C . PRO A 1 510 ? 13.876 17.594 36.555 1.00 91.06 510 PRO A C 1
ATOM 4131 O O . PRO A 1 510 ? 12.691 17.776 36.807 1.00 91.06 510 PRO A O 1
ATOM 4134 N N . LYS A 1 511 ? 14.707 18.613 36.294 1.00 89.00 511 LYS A N 1
ATOM 4135 C CA . LYS A 1 511 ? 14.265 20.014 36.255 1.00 89.00 511 LYS A CA 1
ATOM 4136 C C . LYS A 1 511 ? 13.406 20.323 35.035 1.00 89.00 511 LYS A C 1
ATOM 4138 O O . LYS A 1 511 ? 12.654 21.289 35.068 1.00 89.00 511 LYS A O 1
ATOM 4143 N N . LEU A 1 512 ? 13.589 19.561 33.961 1.00 86.25 512 LEU A N 1
ATOM 4144 C CA . LEU A 1 512 ? 12.858 19.740 32.721 1.00 86.25 512 LEU A CA 1
ATOM 4145 C C . LEU A 1 512 ? 11.576 18.908 32.755 1.00 86.25 512 LEU A C 1
ATOM 4147 O O . LEU A 1 512 ? 10.499 19.478 32.735 1.00 86.25 512 LEU A O 1
ATOM 4151 N N . THR A 1 513 ? 11.690 17.586 32.874 1.00 88.06 513 THR A N 1
ATOM 4152 C CA . THR A 1 513 ? 10.574 16.642 32.662 1.00 88.06 513 THR A CA 1
ATOM 4153 C C . THR A 1 513 ? 10.021 16.029 33.947 1.00 88.06 513 THR A C 1
ATOM 4155 O O . THR A 1 513 ? 9.017 15.319 33.916 1.00 88.06 513 THR A O 1
ATOM 4158 N N . GLY A 1 514 ? 10.699 16.238 35.078 1.00 88.19 514 GLY A N 1
ATOM 4159 C CA . GLY A 1 514 ? 10.457 15.486 36.309 1.00 88.19 514 GLY A CA 1
ATOM 4160 C C . GLY A 1 514 ? 11.016 14.059 36.290 1.00 88.19 514 GLY A C 1
ATOM 4161 O O . GLY A 1 514 ? 10.849 13.350 37.278 1.00 88.19 514 GLY A O 1
ATOM 4162 N N . TRP A 1 515 ? 11.668 13.624 35.205 1.00 90.62 515 TRP A N 1
ATOM 4163 C CA . TRP A 1 515 ? 12.292 12.301 35.098 1.00 90.62 515 TRP A CA 1
ATOM 4164 C C . TRP A 1 515 ? 13.797 12.374 35.371 1.00 90.62 515 TRP A C 1
ATOM 4166 O O . TRP A 1 515 ? 14.464 13.342 35.001 1.00 90.62 515 TRP A O 1
ATOM 4176 N N . ASP A 1 516 ? 14.335 11.339 36.012 1.00 92.25 516 ASP A N 1
ATOM 4177 C CA . ASP A 1 516 ? 15.749 11.207 36.378 1.00 92.25 516 ASP A CA 1
ATOM 4178 C C . ASP A 1 516 ? 16.469 10.043 35.677 1.00 92.25 516 ASP A C 1
ATOM 4180 O O . ASP A 1 516 ? 17.690 9.929 35.794 1.00 92.25 516 ASP A O 1
ATOM 4184 N N . TYR A 1 517 ? 15.758 9.225 34.894 1.00 93.62 517 TYR A N 1
ATOM 4185 C CA . TYR A 1 517 ? 16.337 8.103 34.157 1.00 93.62 517 TYR A CA 1
ATOM 4186 C C . TYR A 1 517 ? 15.763 7.930 32.747 1.00 93.62 517 TYR A C 1
ATOM 4188 O O . TYR A 1 517 ? 14.612 8.262 32.443 1.00 93.62 517 TYR A O 1
ATOM 4196 N N . PHE A 1 518 ? 16.591 7.344 31.884 1.00 94.44 518 PHE A N 1
ATOM 4197 C CA . PHE A 1 518 ? 16.244 6.936 30.528 1.00 94.44 518 PHE A CA 1
ATOM 4198 C C . PHE A 1 518 ? 15.795 5.470 30.499 1.00 94.44 518 PHE A C 1
ATOM 4200 O O . PHE A 1 518 ? 16.504 4.604 31.008 1.00 94.44 518 PHE A O 1
ATOM 4207 N N . ASP A 1 519 ? 14.643 5.204 29.880 1.00 93.75 519 ASP A N 1
ATOM 4208 C CA . ASP A 1 519 ? 14.135 3.855 29.632 1.00 93.75 519 ASP A CA 1
ATOM 4209 C C . ASP A 1 519 ? 14.257 3.520 28.132 1.00 93.75 519 ASP A C 1
ATOM 4211 O O . ASP A 1 519 ? 13.565 4.134 27.313 1.00 93.75 519 ASP A O 1
ATOM 4215 N N . PRO A 1 520 ? 15.119 2.559 27.745 1.00 93.00 520 PRO A N 1
ATOM 4216 C CA . PRO A 1 520 ? 15.229 2.074 26.371 1.00 93.00 520 PRO A CA 1
ATOM 4217 C C . PRO A 1 520 ? 13.905 1.654 25.725 1.00 93.00 520 PRO A C 1
ATOM 4219 O O . PRO A 1 520 ? 13.722 1.867 24.526 1.00 93.00 520 PRO A O 1
ATOM 4222 N N . ALA A 1 521 ? 12.975 1.081 26.499 1.00 90.19 521 ALA A N 1
ATOM 4223 C CA . ALA A 1 521 ? 11.719 0.553 25.967 1.00 90.19 521 ALA A CA 1
ATOM 4224 C C . ALA A 1 521 ? 10.810 1.653 25.386 1.00 90.19 521 ALA A C 1
ATOM 4226 O O . ALA A 1 521 ? 9.978 1.380 24.520 1.00 90.19 521 ALA A O 1
ATOM 4227 N N . GLU A 1 522 ? 11.006 2.906 25.804 1.00 92.56 522 GLU A N 1
ATOM 4228 C CA . GLU A 1 522 ? 10.232 4.060 25.337 1.00 92.56 522 GLU A CA 1
ATOM 4229 C C . GLU A 1 522 ? 10.774 4.674 24.036 1.00 92.56 522 GLU A C 1
ATOM 4231 O O . GLU A 1 522 ? 10.155 5.585 23.484 1.00 92.56 522 GLU A O 1
ATOM 4236 N N . ALA A 1 523 ? 11.891 4.171 23.490 1.00 95.56 523 ALA A N 1
ATOM 4237 C CA . ALA A 1 523 ? 12.395 4.616 22.189 1.00 95.56 523 ALA A CA 1
ATOM 4238 C C . ALA A 1 523 ? 11.377 4.369 21.058 1.00 95.56 523 ALA A C 1
ATOM 4240 O O . ALA A 1 523 ? 11.274 5.174 20.136 1.00 95.56 523 ALA A O 1
ATOM 4241 N N . GLY A 1 524 ? 10.593 3.288 21.137 1.00 95.38 524 GLY A N 1
ATOM 4242 C CA . GLY A 1 524 ? 9.361 3.101 20.363 1.00 95.38 524 GLY A CA 1
ATOM 4243 C C . GLY A 1 524 ? 9.502 2.767 18.872 1.00 95.38 524 GLY A C 1
ATOM 4244 O O . GLY A 1 524 ? 8.481 2.607 18.206 1.00 95.38 524 GLY A O 1
ATOM 4245 N N . PHE A 1 525 ? 10.715 2.648 18.319 1.00 97.12 525 PHE A N 1
ATOM 4246 C CA . PHE A 1 525 ? 10.921 2.384 16.884 1.00 97.12 525 PHE A CA 1
ATOM 4247 C C . PHE A 1 525 ? 10.468 0.985 16.453 1.00 97.12 525 PHE A C 1
ATOM 4249 O O . PHE A 1 525 ? 9.838 0.852 15.402 1.00 97.12 525 PHE A O 1
ATOM 4256 N N . ARG A 1 526 ? 10.725 -0.041 17.275 1.00 97.00 526 ARG A N 1
ATOM 4257 C CA . ARG A 1 526 ? 10.234 -1.405 17.027 1.00 97.00 526 ARG A CA 1
ATOM 4258 C C . ARG A 1 526 ? 8.707 -1.425 16.970 1.00 97.00 526 ARG A C 1
ATOM 4260 O O . ARG A 1 526 ? 8.134 -1.866 15.979 1.00 97.00 526 ARG A O 1
ATOM 4267 N N . GLN A 1 527 ? 8.055 -0.873 17.994 1.00 97.56 527 GLN A N 1
ATOM 4268 C CA . GLN A 1 527 ? 6.595 -0.813 18.087 1.00 97.56 527 GLN A CA 1
ATOM 4269 C C . GLN A 1 527 ? 5.984 0.017 16.953 1.00 97.56 527 GLN A C 1
ATOM 4271 O O . GLN A 1 527 ? 4.893 -0.290 16.482 1.00 97.56 527 GLN A O 1
ATOM 4276 N N . MET A 1 528 ? 6.688 1.049 16.480 1.00 96.75 528 MET A N 1
ATOM 4277 C CA . MET A 1 528 ? 6.266 1.842 15.328 1.00 96.75 528 MET A CA 1
ATOM 4278 C C . MET A 1 528 ? 6.253 1.019 14.033 1.00 96.75 528 MET A C 1
ATOM 4280 O O . MET A 1 528 ? 5.279 1.109 13.287 1.00 96.75 528 MET A O 1
ATOM 4284 N N . LEU A 1 529 ? 7.275 0.187 13.784 1.00 97.56 529 LEU A N 1
ATOM 4285 C CA . LEU A 1 529 ? 7.281 -0.721 12.631 1.00 97.56 529 LEU A CA 1
ATOM 4286 C C . LEU A 1 529 ? 6.218 -1.818 12.768 1.00 97.56 529 LEU A C 1
ATOM 4288 O O . LEU A 1 529 ? 5.466 -2.051 11.826 1.00 97.56 529 LEU A O 1
ATOM 4292 N N . GLU A 1 530 ? 6.108 -2.452 13.936 1.00 97.44 530 GLU A N 1
ATOM 4293 C CA . GLU A 1 530 ? 5.093 -3.484 14.189 1.00 97.44 530 GLU A CA 1
ATOM 4294 C C . GLU A 1 530 ? 3.674 -2.945 13.971 1.00 97.44 530 GLU A C 1
ATOM 4296 O O . GLU A 1 530 ? 2.847 -3.596 13.329 1.00 97.44 530 GLU A O 1
ATOM 4301 N N . LEU A 1 531 ? 3.400 -1.726 14.449 1.00 97.50 531 LEU A N 1
ATOM 4302 C CA . LEU A 1 531 ? 2.117 -1.067 14.241 1.00 97.50 531 LEU A CA 1
ATOM 4303 C C . LEU A 1 531 ? 1.897 -0.717 12.770 1.00 97.50 531 LEU A C 1
ATOM 4305 O O . LEU A 1 531 ? 0.801 -0.930 12.259 1.00 97.50 531 LEU A O 1
ATOM 4309 N N . TYR A 1 532 ? 2.920 -0.218 12.074 1.00 97.12 532 TYR A N 1
ATOM 4310 C CA . TYR A 1 532 ? 2.841 0.040 10.637 1.00 97.12 532 TYR A CA 1
ATOM 4311 C C . TYR A 1 532 ? 2.458 -1.226 9.866 1.00 97.12 532 TYR A C 1
ATOM 4313 O O . TYR A 1 532 ? 1.500 -1.215 9.094 1.00 97.12 532 TYR A O 1
ATOM 4321 N N . GLU A 1 533 ? 3.162 -2.331 10.108 1.00 95.00 533 GLU A N 1
ATOM 4322 C CA . GLU A 1 533 ? 2.891 -3.605 9.447 1.00 95.00 533 GLU A CA 1
ATOM 4323 C C . GLU A 1 533 ? 1.507 -4.154 9.800 1.00 95.00 533 GLU A C 1
ATOM 4325 O O . GLU A 1 533 ? 0.823 -4.722 8.948 1.00 95.00 533 GLU A O 1
ATOM 4330 N N . PHE A 1 534 ? 1.073 -3.983 11.050 1.00 93.56 534 PHE A N 1
ATOM 4331 C CA . PHE A 1 534 ? -0.267 -4.364 11.470 1.00 93.56 534 PHE A CA 1
ATOM 4332 C C . PHE A 1 534 ? -1.339 -3.579 10.707 1.00 93.56 534 PHE A C 1
ATOM 4334 O O . PHE A 1 534 ? -2.282 -4.184 10.193 1.00 93.56 534 PHE A O 1
ATOM 4341 N N . VAL A 1 535 ? -1.197 -2.255 10.612 1.00 92.25 535 VAL A N 1
ATOM 4342 C CA . VAL A 1 535 ? -2.141 -1.391 9.890 1.00 92.25 535 VAL A CA 1
ATOM 4343 C C . VAL A 1 535 ? -2.164 -1.755 8.403 1.00 92.25 535 VAL A C 1
ATOM 4345 O O . VAL A 1 535 ? -3.249 -1.953 7.858 1.00 92.25 535 VAL A O 1
ATOM 4348 N N . ASP A 1 536 ? -0.993 -1.906 7.777 1.00 90.75 536 ASP A N 1
ATOM 4349 C CA . ASP A 1 536 ? -0.846 -2.227 6.350 1.00 90.75 536 ASP A CA 1
ATOM 4350 C C . ASP A 1 536 ? -1.519 -3.558 5.977 1.00 90.75 536 ASP A C 1
ATOM 4352 O O . ASP A 1 536 ? -2.184 -3.668 4.945 1.00 90.75 536 ASP A O 1
ATOM 4356 N N . ARG A 1 537 ? -1.407 -4.569 6.850 1.00 86.25 537 ARG A N 1
ATOM 4357 C CA . ARG A 1 537 ? -2.011 -5.892 6.630 1.00 86.25 537 ARG A CA 1
ATOM 4358 C C . ARG A 1 537 ? -3.511 -5.943 6.922 1.00 86.25 537 ARG A C 1
ATOM 4360 O O . ARG A 1 537 ? -4.210 -6.717 6.269 1.00 86.25 537 ARG A O 1
ATOM 4367 N N . ASN A 1 538 ? -3.994 -5.205 7.926 1.00 83.19 538 ASN A N 1
ATOM 4368 C CA . ASN A 1 538 ? -5.318 -5.454 8.515 1.00 83.19 538 ASN A CA 1
ATOM 4369 C C . ASN A 1 538 ? -6.330 -4.310 8.362 1.00 83.19 538 ASN A C 1
ATOM 4371 O O . ASN A 1 538 ? -7.525 -4.573 8.479 1.00 83.19 538 ASN A O 1
ATOM 4375 N N . ILE A 1 539 ? -5.891 -3.066 8.142 1.00 82.88 539 ILE A N 1
ATOM 4376 C CA . ILE A 1 539 ? -6.772 -1.886 8.175 1.00 82.88 539 ILE A CA 1
ATOM 4377 C C . ILE A 1 539 ? -6.836 -1.219 6.803 1.00 82.88 539 ILE A C 1
ATOM 4379 O O . ILE A 1 539 ? -7.884 -1.234 6.161 1.00 82.88 539 ILE A O 1
ATOM 4383 N N . HIS A 1 540 ? -5.726 -0.653 6.327 1.00 77.06 540 HIS A N 1
ATOM 4384 C CA . HIS A 1 540 ? -5.640 -0.076 4.986 1.00 77.06 540 HIS A CA 1
ATOM 4385 C C . HIS A 1 540 ? -4.216 -0.171 4.445 1.00 77.06 540 HIS A C 1
ATOM 4387 O O . HIS A 1 540 ? -3.237 -0.032 5.175 1.00 77.06 540 HIS A O 1
ATOM 4393 N N . SER A 1 541 ? -4.125 -0.448 3.143 1.00 71.81 541 SER A N 1
ATOM 4394 C CA . SER A 1 541 ? -2.852 -0.675 2.464 1.00 71.81 541 SER A CA 1
ATOM 4395 C C . SER A 1 541 ? -2.067 0.626 2.303 1.00 71.81 541 SER A C 1
ATOM 4397 O O . SER A 1 541 ? -2.617 1.603 1.788 1.00 71.81 541 SER A O 1
ATOM 4399 N N . ASN A 1 542 ? -0.766 0.570 2.570 1.00 74.62 542 ASN A N 1
ATOM 4400 C CA . ASN A 1 542 ? 0.202 1.658 2.457 1.00 74.62 542 ASN A CA 1
ATOM 4401 C C . ASN A 1 542 ? -0.092 2.882 3.354 1.00 74.62 542 ASN A C 1
ATOM 4403 O O . ASN A 1 542 ? -0.357 3.969 2.830 1.00 74.62 542 ASN A O 1
ATOM 4407 N N . PRO A 1 543 ? -0.006 2.736 4.692 1.00 90.19 543 PRO A N 1
ATOM 4408 C CA . PRO A 1 543 ? -0.104 3.864 5.613 1.00 90.19 543 PRO A CA 1
ATOM 4409 C C . PRO A 1 543 ? 0.949 4.936 5.321 1.00 90.19 543 PRO A C 1
ATOM 4411 O O . PRO A 1 543 ? 2.062 4.634 4.884 1.00 90.19 543 PRO A O 1
ATOM 4414 N N . ILE A 1 544 ? 0.609 6.194 5.590 1.00 95.12 544 ILE A N 1
ATOM 4415 C CA . ILE A 1 544 ? 1.463 7.335 5.243 1.00 95.12 544 ILE A CA 1
ATOM 4416 C C . ILE A 1 544 ? 2.644 7.413 6.199 1.00 95.12 544 ILE A C 1
ATOM 4418 O O . ILE A 1 544 ? 2.444 7.405 7.409 1.00 95.12 544 ILE A O 1
ATOM 4422 N N . VAL A 1 545 ? 3.861 7.538 5.670 1.00 98.06 545 VAL A N 1
ATOM 4423 C CA . VAL A 1 545 ? 5.075 7.736 6.471 1.00 98.06 545 VAL A CA 1
ATOM 4424 C C . VAL A 1 545 ? 5.701 9.080 6.114 1.00 98.06 545 VAL A C 1
ATOM 4426 O O . VAL A 1 545 ? 5.941 9.369 4.944 1.00 98.06 545 VAL A O 1
ATOM 4429 N N . VAL A 1 546 ? 5.972 9.904 7.121 1.00 97.94 546 VAL A N 1
ATOM 4430 C CA . VAL A 1 546 ? 6.654 11.195 7.004 1.00 97.94 546 VAL A CA 1
ATOM 4431 C C . VAL A 1 546 ? 7.973 11.110 7.756 1.00 97.94 546 VAL A C 1
ATOM 4433 O O . VAL A 1 546 ? 7.994 10.709 8.918 1.00 97.94 546 VAL A O 1
ATOM 4436 N N . ASP A 1 547 ? 9.067 11.515 7.116 1.00 96.94 547 ASP A N 1
ATOM 4437 C CA . ASP A 1 547 ? 10.339 11.711 7.804 1.00 96.94 547 ASP A CA 1
ATOM 4438 C C . ASP A 1 547 ? 10.444 13.155 8.312 1.00 96.94 547 ASP A C 1
ATOM 4440 O O . ASP A 1 547 ? 10.255 14.119 7.567 1.00 96.94 547 ASP A O 1
ATOM 4444 N N . ALA A 1 548 ? 10.732 13.314 9.600 1.00 94.88 548 ALA A N 1
ATOM 4445 C CA . ALA A 1 548 ? 10.840 14.610 10.249 1.00 94.88 548 ALA A CA 1
ATOM 4446 C C . ALA A 1 548 ? 12.004 15.458 9.712 1.00 94.88 548 ALA A C 1
ATOM 4448 O O . ALA A 1 548 ? 11.921 16.684 9.752 1.00 94.88 548 ALA A O 1
ATOM 4449 N N . ASP A 1 549 ? 13.092 14.852 9.227 1.00 90.62 549 ASP A N 1
ATOM 4450 C CA . ASP A 1 549 ? 14.174 15.600 8.586 1.00 90.62 549 ASP A CA 1
ATOM 4451 C C . ASP A 1 549 ? 13.724 16.165 7.229 1.00 90.62 549 ASP A C 1
ATOM 4453 O O . ASP A 1 549 ? 14.027 17.323 6.940 1.00 90.62 549 ASP A O 1
ATOM 4457 N N . ASP A 1 550 ? 12.934 15.413 6.455 1.00 92.19 550 ASP A N 1
ATOM 4458 C CA . ASP A 1 550 ? 12.355 15.902 5.196 1.00 92.19 550 ASP A CA 1
ATOM 4459 C C . ASP A 1 550 ? 11.307 16.998 5.455 1.00 92.19 550 ASP A C 1
ATOM 4461 O O . ASP A 1 550 ? 11.285 18.007 4.751 1.00 92.19 550 ASP A O 1
ATOM 4465 N N . LEU A 1 551 ? 10.478 16.849 6.498 1.00 93.94 551 LEU A N 1
ATOM 4466 C CA . LEU A 1 551 ? 9.528 17.880 6.936 1.00 93.94 551 LEU A CA 1
ATOM 4467 C C . LEU A 1 551 ? 10.238 19.186 7.306 1.00 93.94 551 LEU A C 1
ATOM 4469 O O . LEU A 1 551 ? 9.753 20.267 6.989 1.00 93.94 551 LEU A O 1
ATOM 4473 N N . LEU A 1 552 ? 11.375 19.104 7.996 1.00 90.88 552 LEU A N 1
ATOM 4474 C CA . LEU A 1 552 ? 12.134 20.290 8.384 1.00 90.88 552 LEU A CA 1
ATOM 4475 C C . LEU A 1 552 ? 12.854 20.943 7.198 1.00 90.88 552 LEU A C 1
ATOM 4477 O O . LEU A 1 552 ? 13.030 22.159 7.211 1.00 90.88 552 LEU A O 1
ATOM 4481 N N . ASP A 1 553 ? 13.269 20.174 6.190 1.00 88.75 553 ASP A N 1
ATOM 4482 C CA . ASP A 1 553 ? 13.907 20.720 4.985 1.00 88.75 553 ASP A CA 1
ATOM 4483 C C . ASP A 1 553 ? 12.895 21.308 3.993 1.00 88.75 553 ASP A C 1
ATOM 4485 O O . ASP A 1 553 ? 13.160 22.356 3.397 1.00 88.75 553 ASP A O 1
ATOM 4489 N N . TYR A 1 554 ? 11.732 20.665 3.851 1.00 90.31 554 TYR A N 1
ATOM 4490 C CA . TYR A 1 554 ? 10.708 20.980 2.853 1.00 90.31 554 TYR A CA 1
ATOM 4491 C C . TYR A 1 554 ? 9.301 21.057 3.478 1.00 90.31 554 TYR A C 1
ATOM 4493 O O . TYR A 1 554 ? 8.406 20.308 3.074 1.00 90.31 554 TYR A O 1
ATOM 4501 N N . PRO A 1 555 ? 9.055 21.962 4.447 1.00 91.94 555 PRO A N 1
ATOM 4502 C CA . PRO A 1 555 ? 7.831 21.940 5.249 1.00 91.94 555 PRO A CA 1
ATOM 4503 C C . PRO A 1 555 ? 6.553 22.085 4.420 1.00 91.94 555 PRO A C 1
ATOM 4505 O O . PRO A 1 555 ? 5.635 21.288 4.582 1.00 91.94 555 PRO A O 1
ATOM 4508 N N . ASN A 1 556 ? 6.505 23.028 3.473 1.00 92.00 556 ASN A N 1
ATOM 4509 C CA . ASN A 1 556 ? 5.340 23.184 2.595 1.00 92.00 556 ASN A CA 1
ATOM 4510 C C . ASN A 1 556 ? 5.123 21.955 1.704 1.00 92.00 556 ASN A C 1
ATOM 4512 O O . ASN A 1 556 ? 4.019 21.421 1.659 1.00 92.00 556 ASN A O 1
ATOM 4516 N N . GLY A 1 557 ? 6.175 21.468 1.038 1.00 92.12 557 GLY A N 1
ATOM 4517 C CA . GLY A 1 557 ? 6.072 20.334 0.116 1.00 92.12 557 GLY A CA 1
ATOM 4518 C C . GLY A 1 557 ? 5.656 19.034 0.809 1.00 92.12 557 GLY A C 1
ATOM 4519 O O . GLY A 1 557 ? 4.847 18.274 0.268 1.00 92.12 557 GLY A O 1
ATOM 4520 N N . ILE A 1 558 ? 6.161 18.778 2.020 1.00 94.88 558 ILE A N 1
ATOM 4521 C CA . ILE A 1 558 ? 5.767 17.611 2.818 1.00 94.88 558 ILE A CA 1
ATOM 4522 C C . ILE A 1 558 ? 4.340 17.754 3.342 1.00 94.88 558 ILE A C 1
ATOM 4524 O O . ILE A 1 558 ? 3.570 16.807 3.206 1.00 94.88 558 ILE A O 1
ATOM 4528 N N . LEU A 1 559 ? 3.949 18.908 3.892 1.00 95.19 559 LEU A N 1
ATOM 4529 C CA . LEU A 1 559 ? 2.590 19.094 4.414 1.00 95.19 559 LEU A CA 1
ATOM 4530 C C . LEU A 1 559 ? 1.530 19.053 3.310 1.00 95.19 559 LEU A C 1
ATOM 4532 O O . LEU A 1 559 ? 0.475 18.469 3.522 1.00 95.19 559 LEU A O 1
ATOM 4536 N N . GLN A 1 560 ? 1.815 19.580 2.118 1.00 93.25 560 GLN A N 1
ATOM 4537 C CA . GLN A 1 560 ? 0.932 19.428 0.956 1.00 93.25 560 GLN A CA 1
ATOM 4538 C C . GLN A 1 560 ? 0.724 17.956 0.589 1.00 93.25 560 GLN A C 1
ATOM 4540 O O . GLN A 1 560 ? -0.404 17.525 0.355 1.00 93.25 560 GLN A O 1
ATOM 4545 N N . SER A 1 561 ? 1.813 17.184 0.561 1.00 93.62 561 SER A N 1
ATOM 4546 C CA . SER A 1 561 ? 1.770 15.747 0.265 1.00 93.62 561 SER A CA 1
ATOM 4547 C C . SER A 1 561 ? 1.033 14.974 1.357 1.00 93.62 561 SER A C 1
ATOM 4549 O O . SER A 1 561 ? 0.249 14.075 1.066 1.00 93.62 561 SER A O 1
ATOM 4551 N N . TYR A 1 562 ? 1.248 15.351 2.619 1.00 95.25 562 TYR A N 1
ATOM 4552 C CA . TYR A 1 562 ? 0.559 14.770 3.761 1.00 95.25 562 TYR A CA 1
ATOM 4553 C C . TYR A 1 562 ? -0.945 15.037 3.697 1.00 95.25 562 TYR A C 1
ATOM 4555 O O . TYR A 1 562 ? -1.716 14.084 3.727 1.00 95.25 562 TYR A O 1
ATOM 4563 N N . CYS A 1 563 ? -1.358 16.303 3.564 1.00 93.12 563 CYS A N 1
ATOM 4564 C CA . CYS A 1 563 ? -2.764 16.700 3.527 1.00 93.12 563 CYS A CA 1
ATOM 4565 C C . CYS A 1 563 ? -3.528 15.977 2.417 1.00 93.12 563 CYS A C 1
ATOM 4567 O O . CYS A 1 563 ? -4.558 15.371 2.697 1.00 93.12 563 CYS A O 1
ATOM 4569 N N . GLU A 1 564 ? -2.981 15.930 1.200 1.00 91.19 564 GLU A N 1
ATOM 4570 C CA . GLU A 1 564 ? -3.578 15.163 0.101 1.00 91.19 564 GLU A CA 1
ATOM 4571 C C . GLU A 1 564 ? -3.747 13.680 0.458 1.00 91.19 564 GLU A C 1
ATOM 4573 O O . GLU A 1 564 ? -4.809 13.100 0.235 1.00 91.19 564 GLU A O 1
ATOM 4578 N N . ALA A 1 565 ? -2.722 13.070 1.055 1.00 90.12 565 ALA A N 1
ATOM 4579 C CA . ALA A 1 565 ? -2.730 11.652 1.382 1.00 90.12 565 ALA A CA 1
ATOM 4580 C C . ALA A 1 565 ? -3.707 11.286 2.516 1.00 90.12 565 ALA A C 1
ATOM 4582 O O . ALA A 1 565 ? -4.272 10.189 2.519 1.00 90.12 565 ALA A O 1
ATOM 4583 N N . VAL A 1 566 ? -3.926 12.187 3.480 1.00 90.06 566 VAL A N 1
ATOM 4584 C CA . VAL A 1 566 ? -4.863 11.973 4.599 1.00 90.06 566 VAL A CA 1
ATOM 4585 C C . VAL A 1 566 ? -6.248 12.593 4.374 1.00 90.06 566 VAL A C 1
ATOM 4587 O O . VAL A 1 566 ? -7.122 12.448 5.227 1.00 90.06 566 VAL A O 1
ATOM 4590 N N . GLY A 1 567 ? -6.467 13.249 3.231 1.00 87.75 567 GLY A N 1
ATOM 4591 C CA . GLY A 1 567 ? -7.740 13.873 2.861 1.00 87.75 567 GLY A CA 1
ATOM 4592 C C . GLY A 1 567 ? -8.011 15.230 3.520 1.00 87.75 567 GLY A C 1
ATOM 4593 O O . GLY A 1 567 ? -9.167 15.639 3.590 1.00 87.75 567 GLY A O 1
ATOM 4594 N N . LEU A 1 568 ? -6.984 15.919 4.021 1.00 90.06 568 LEU A N 1
ATOM 4595 C CA . LEU A 1 568 ? -7.083 17.290 4.528 1.00 90.06 568 LEU A CA 1
ATOM 4596 C C . LEU A 1 568 ? -6.827 18.314 3.415 1.00 90.06 568 LEU A C 1
ATOM 4598 O O . LEU A 1 568 ? -6.132 18.037 2.438 1.00 90.06 568 LEU A O 1
ATOM 4602 N N . GLU A 1 569 ? -7.350 19.523 3.596 1.00 89.69 569 GLU A N 1
ATOM 4603 C CA . GLU A 1 569 ? -6.979 20.675 2.777 1.00 89.69 569 GLU A CA 1
ATOM 4604 C C . GLU A 1 569 ? -5.698 21.306 3.334 1.00 89.69 569 GLU A C 1
ATOM 4606 O O . GLU A 1 569 ? -5.538 21.461 4.546 1.00 89.69 569 GLU A O 1
ATOM 4611 N N . TYR A 1 570 ? -4.749 21.617 2.453 1.00 91.62 570 TYR A N 1
ATOM 4612 C CA . TYR A 1 570 ? -3.521 22.302 2.840 1.00 91.62 570 TYR A CA 1
ATOM 4613 C C . TYR A 1 570 ? -3.763 23.812 2.914 1.00 91.62 570 TYR A C 1
ATOM 4615 O O . TYR A 1 570 ? -4.241 24.410 1.952 1.00 91.62 570 TYR A O 1
ATOM 4623 N N . GLU A 1 571 ? -3.347 24.432 4.017 1.00 89.81 571 GLU A N 1
ATOM 4624 C CA . GLU A 1 571 ? -3.301 25.886 4.174 1.00 89.81 571 GLU A CA 1
ATOM 4625 C C . GLU A 1 571 ? -1.849 26.338 4.404 1.00 89.81 571 GLU A C 1
ATOM 4627 O O . GLU A 1 571 ? -1.106 25.712 5.161 1.00 89.81 571 GLU A O 1
ATOM 4632 N N . GLU A 1 572 ? -1.426 27.457 3.807 1.00 86.88 572 GLU A N 1
ATOM 4633 C CA . GLU A 1 572 ? -0.060 27.991 3.999 1.00 86.88 572 GLU A CA 1
ATOM 4634 C C . GLU A 1 572 ? 0.252 28.301 5.474 1.00 86.88 572 GLU A C 1
ATOM 4636 O O . GLU A 1 572 ? 1.394 28.176 5.932 1.00 86.88 572 GLU A O 1
ATOM 4641 N N . THR A 1 573 ? -0.790 28.627 6.245 1.00 88.56 573 THR A N 1
ATOM 4642 C CA . THR A 1 573 ? -0.743 28.855 7.693 1.00 88.56 573 THR A CA 1
ATOM 4643 C C . THR A 1 573 ? -0.239 27.638 8.463 1.00 88.56 573 THR A C 1
ATOM 4645 O O . THR A 1 573 ? 0.263 27.791 9.567 1.00 88.56 573 THR A O 1
ATOM 4648 N N . MET A 1 574 ? -0.272 26.426 7.904 1.00 92.81 574 MET A N 1
ATOM 4649 C CA . MET A 1 574 ? 0.217 25.224 8.584 1.00 92.81 574 MET A CA 1
ATOM 4650 C C . MET A 1 574 ? 1.717 25.277 8.916 1.00 92.81 574 MET A C 1
ATOM 4652 O O . MET A 1 574 ? 2.170 24.547 9.794 1.00 92.81 574 MET A O 1
ATOM 4656 N N . THR A 1 575 ? 2.509 26.126 8.258 1.00 92.38 575 THR A N 1
ATOM 4657 C CA . THR A 1 575 ? 3.960 26.213 8.514 1.00 92.38 575 THR A CA 1
ATOM 4658 C C . THR A 1 575 ? 4.389 27.334 9.452 1.00 92.38 575 THR A C 1
ATOM 4660 O O . THR A 1 575 ? 5.567 27.387 9.811 1.00 92.38 575 THR A O 1
ATOM 4663 N N . SER A 1 576 ? 3.459 28.188 9.885 1.00 91.06 576 SER A N 1
ATOM 4664 C CA . SER A 1 576 ? 3.729 29.357 10.725 1.00 91.06 576 SER A CA 1
ATOM 4665 C C . SER A 1 576 ? 2.664 29.504 11.808 1.00 91.06 576 SER A C 1
ATOM 4667 O O . SER A 1 576 ? 1.476 29.365 11.545 1.00 91.06 576 SER A O 1
ATOM 4669 N N . TRP A 1 577 ? 3.066 29.798 13.039 1.00 92.25 577 TRP A N 1
ATOM 4670 C CA . TRP A 1 577 ? 2.143 29.966 14.163 1.00 92.25 577 TRP A CA 1
ATOM 4671 C C . TRP A 1 577 ? 2.692 30.952 15.186 1.00 92.25 577 TRP A C 1
ATOM 4673 O O . TRP A 1 577 ? 3.899 31.174 15.275 1.00 92.25 577 TRP A O 1
ATOM 4683 N N . GLU A 1 578 ? 1.805 31.495 16.012 1.00 89.38 578 GLU A N 1
ATOM 4684 C CA . GLU A 1 578 ? 2.213 32.316 17.147 1.00 89.38 578 GLU A CA 1
ATOM 4685 C C . GLU A 1 578 ? 2.740 31.432 18.283 1.00 89.38 578 GLU A C 1
ATOM 4687 O O . GLU A 1 578 ? 2.102 30.420 18.595 1.00 89.38 578 GLU A O 1
ATOM 4692 N N . PRO A 1 579 ? 3.876 31.777 18.915 1.00 92.19 579 PRO A N 1
ATOM 4693 C CA . PRO A 1 579 ? 4.375 31.085 20.096 1.00 92.19 579 PRO A CA 1
ATOM 4694 C C . PRO A 1 579 ? 3.451 31.336 21.296 1.00 92.19 579 PRO A C 1
ATOM 4696 O O . PRO A 1 579 ? 2.813 32.379 21.407 1.00 92.19 579 PRO A O 1
ATOM 4699 N N . GLY A 1 580 ? 3.390 30.388 22.231 1.00 90.12 580 GLY A N 1
ATOM 4700 C CA . GLY A 1 580 ? 2.492 30.493 23.384 1.00 90.12 580 GLY A CA 1
ATOM 4701 C C . GLY A 1 580 ? 2.035 29.148 23.947 1.00 90.12 580 GLY A C 1
ATOM 4702 O O . GLY A 1 580 ? 2.322 28.118 23.328 1.00 90.12 580 GLY A O 1
ATOM 4703 N N . PRO A 1 581 ? 1.363 29.169 25.116 1.00 87.69 581 PRO A N 1
ATOM 4704 C CA . PRO A 1 581 ? 0.859 27.983 25.804 1.00 87.69 581 PRO A CA 1
ATOM 4705 C C . PRO A 1 581 ? -0.253 27.288 25.013 1.00 87.69 581 PRO A C 1
ATOM 4707 O O . PRO A 1 581 ? -1.085 27.944 24.388 1.00 87.69 581 PRO A O 1
ATOM 4710 N N . VAL A 1 582 ? -0.281 25.960 25.098 1.00 88.50 582 VAL A N 1
ATOM 4711 C CA . VAL A 1 582 ? -1.334 25.100 24.547 1.00 88.50 582 VAL A CA 1
ATOM 4712 C C . VAL A 1 582 ? -1.860 24.250 25.710 1.00 88.50 582 VAL A C 1
ATOM 4714 O O . VAL A 1 582 ? -1.161 23.320 26.113 1.00 88.50 582 VAL A O 1
ATOM 4717 N N . PRO A 1 583 ? -3.029 24.575 26.297 1.00 85.94 583 PRO A N 1
ATOM 4718 C CA . PRO A 1 583 ? -3.528 23.920 27.515 1.00 85.94 583 PRO A CA 1
ATOM 4719 C C . PRO A 1 583 ? -3.626 22.390 27.417 1.00 85.94 583 PRO A C 1
ATOM 4721 O O . PRO A 1 583 ? -3.421 21.674 28.395 1.00 85.94 583 PRO A O 1
ATOM 4724 N N . GLU A 1 584 ? -3.902 21.857 26.226 1.00 84.12 584 GLU A N 1
ATOM 4725 C CA . GLU A 1 584 ? -3.972 20.417 25.964 1.00 84.12 584 GLU A CA 1
ATOM 4726 C C . GLU A 1 584 ? -2.643 19.680 26.217 1.00 84.12 584 GLU A C 1
ATOM 4728 O O . GLU A 1 584 ? -2.643 18.459 26.383 1.00 84.12 584 GLU A O 1
ATOM 4733 N N . TRP A 1 585 ? -1.519 20.399 26.272 1.00 88.56 585 TRP A N 1
ATOM 4734 C CA . TRP A 1 585 ? -0.179 19.841 26.465 1.00 88.56 585 TRP A CA 1
ATOM 4735 C C . TRP A 1 585 ? 0.287 19.823 27.924 1.00 88.56 585 TRP A C 1
ATOM 4737 O O . TRP A 1 585 ? 1.334 19.239 28.214 1.00 88.56 585 TRP A O 1
ATOM 4747 N N . ASP A 1 586 ? -0.478 20.414 28.848 1.00 84.81 586 ASP A N 1
ATOM 4748 C CA . ASP A 1 586 ? -0.085 20.581 30.256 1.00 84.81 586 ASP A CA 1
ATOM 4749 C C . ASP A 1 586 ? 0.150 19.245 30.981 1.00 84.81 586 ASP A C 1
ATOM 4751 O O . ASP A 1 586 ? 0.937 19.174 31.925 1.00 84.81 586 ASP A O 1
ATOM 4755 N N . VAL A 1 587 ? -0.480 18.159 30.511 1.00 80.44 587 VAL A N 1
ATOM 4756 C CA . VAL A 1 587 ? -0.299 16.798 31.053 1.00 80.44 587 VAL A CA 1
ATOM 4757 C C . VAL A 1 587 ? 1.165 16.349 30.991 1.00 80.44 587 VAL A C 1
ATOM 4759 O O . VAL A 1 587 ? 1.614 15.614 31.870 1.00 80.44 587 VAL A O 1
ATOM 4762 N N . TRP A 1 588 ? 1.911 16.818 29.989 1.00 82.69 588 TRP A N 1
ATOM 4763 C CA . TRP A 1 588 ? 3.324 16.501 29.781 1.00 82.69 588 TRP A CA 1
ATOM 4764 C C . TRP A 1 588 ? 4.186 17.769 29.818 1.00 82.69 588 TRP A C 1
ATOM 4766 O O . TRP A 1 588 ? 5.103 17.940 29.011 1.00 82.69 588 TRP A O 1
ATOM 4776 N N . ALA A 1 589 ? 3.892 18.682 30.750 1.00 80.25 589 ALA A N 1
ATOM 4777 C CA . ALA A 1 589 ? 4.753 19.831 31.026 1.00 80.25 589 ALA A CA 1
ATOM 4778 C C . ALA A 1 589 ? 6.222 19.385 31.179 1.00 80.25 589 ALA A C 1
ATOM 4780 O O . ALA A 1 589 ? 6.496 18.357 31.802 1.00 80.25 589 ALA A O 1
ATOM 4781 N N . GLY A 1 590 ? 7.163 20.121 30.580 1.00 81.56 590 GLY A N 1
ATOM 4782 C CA . GLY A 1 590 ? 8.567 19.708 30.514 1.00 81.56 590 GLY A CA 1
ATOM 4783 C C . GLY A 1 590 ? 9.003 19.068 29.196 1.00 81.56 590 GLY A C 1
ATOM 4784 O O . GLY A 1 590 ? 10.198 18.901 28.961 1.00 81.56 590 GLY A O 1
ATOM 4785 N N . TRP A 1 591 ? 8.063 18.657 28.339 1.00 84.38 591 TRP A N 1
ATOM 4786 C CA . TRP A 1 591 ? 8.382 17.954 27.087 1.00 84.38 591 TRP A CA 1
ATOM 4787 C C . TRP A 1 591 ? 8.267 18.819 25.830 1.00 84.38 591 TRP A C 1
ATOM 4789 O O . TRP A 1 591 ? 8.752 18.427 24.760 1.00 84.38 591 TRP A O 1
ATOM 4799 N N . HIS A 1 592 ? 7.636 19.989 25.946 1.00 87.31 592 HIS A N 1
ATOM 4800 C CA . HIS A 1 592 ? 7.102 20.755 24.818 1.00 87.31 592 HIS A CA 1
ATOM 4801 C C . HIS A 1 592 ? 7.666 22.174 24.693 1.00 87.31 592 HIS A C 1
ATOM 4803 O O . HIS A 1 592 ? 7.211 22.932 23.841 1.00 87.31 592 HIS A O 1
ATOM 4809 N N . GLU A 1 593 ? 8.670 22.554 25.484 1.00 85.00 593 GLU A N 1
ATOM 4810 C CA . GLU A 1 593 ? 9.196 23.926 25.575 1.00 85.00 593 GLU A CA 1
ATOM 4811 C C . GLU A 1 593 ? 9.656 24.460 24.218 1.00 85.00 593 GLU A C 1
ATOM 4813 O O . GLU A 1 593 ? 9.401 25.619 23.889 1.00 85.00 593 GLU A O 1
ATOM 4818 N N . ASP A 1 594 ? 10.317 23.614 23.427 1.00 84.88 594 ASP A N 1
ATOM 4819 C CA . ASP A 1 594 ? 10.789 23.971 22.088 1.00 84.88 594 ASP A CA 1
ATOM 4820 C C . ASP A 1 594 ? 9.608 24.261 21.154 1.00 84.88 594 ASP A C 1
ATOM 4822 O O . ASP A 1 594 ? 9.605 25.264 20.439 1.00 84.88 594 ASP A O 1
ATOM 4826 N N . ALA A 1 595 ? 8.574 23.412 21.194 1.00 86.00 595 ALA A N 1
ATOM 4827 C CA . ALA A 1 595 ? 7.368 23.602 20.403 1.00 86.00 595 ALA A CA 1
ATOM 4828 C C . ALA A 1 595 ? 6.632 24.867 20.851 1.00 86.00 595 ALA A C 1
ATOM 4830 O O . ALA A 1 595 ? 6.300 25.678 19.991 1.00 86.00 595 ALA A O 1
ATOM 4831 N N . LEU A 1 596 ? 6.463 25.087 22.162 1.00 89.25 596 LEU A N 1
ATOM 4832 C CA . LEU A 1 596 ? 5.805 26.254 22.764 1.00 89.25 596 LEU A CA 1
ATOM 4833 C C . LEU A 1 596 ? 6.435 27.585 22.325 1.00 89.25 596 LEU A C 1
ATOM 4835 O O . LEU A 1 596 ? 5.700 28.528 22.026 1.00 89.25 596 LEU A O 1
ATOM 4839 N N . LYS A 1 597 ? 7.771 27.637 22.231 1.00 89.38 597 LYS A N 1
ATOM 4840 C CA . LYS A 1 597 ? 8.553 28.821 21.821 1.00 89.38 597 LYS A CA 1
ATOM 4841 C C . LYS A 1 597 ? 8.728 28.965 20.306 1.00 89.38 597 LYS A C 1
ATOM 4843 O O . LYS A 1 597 ? 9.215 29.998 19.848 1.00 89.38 597 LYS A O 1
ATOM 4848 N N . SER A 1 598 ? 8.404 27.934 19.530 1.00 90.88 598 SER A N 1
ATOM 4849 C CA . SER A 1 598 ? 8.544 27.966 18.074 1.00 90.88 598 SER A CA 1
ATOM 4850 C C . SER A 1 598 ? 7.466 28.830 17.421 1.00 90.88 598 SER A C 1
ATOM 4852 O O . SER A 1 598 ? 6.374 28.979 17.962 1.00 90.88 598 SER A O 1
ATOM 4854 N N . THR A 1 599 ? 7.773 29.352 16.234 1.00 91.06 599 THR A N 1
ATOM 4855 C CA . THR A 1 599 ? 6.859 30.175 15.423 1.00 91.06 599 THR A CA 1
ATOM 4856 C C . THR A 1 599 ? 6.511 29.529 14.076 1.00 91.06 599 THR A C 1
ATOM 4858 O O . THR A 1 599 ? 6.023 30.198 13.173 1.00 91.06 599 THR A O 1
ATOM 4861 N N . GLY A 1 600 ? 6.874 28.261 13.877 1.00 91.44 600 GLY A N 1
ATOM 4862 C CA . GLY A 1 600 ? 6.760 27.576 12.592 1.00 91.44 600 GLY A CA 1
ATOM 4863 C C . GLY A 1 600 ? 7.872 26.560 12.345 1.00 91.44 600 GLY A C 1
ATOM 4864 O O . GLY A 1 600 ? 8.812 26.428 13.141 1.00 91.44 600 GLY A O 1
ATOM 4865 N N . PHE A 1 601 ? 7.802 25.884 11.198 1.00 89.69 601 PHE A N 1
ATOM 4866 C CA . PHE A 1 601 ? 8.907 25.067 10.697 1.00 89.69 601 PHE A CA 1
ATOM 4867 C C . PHE A 1 601 ? 9.957 25.969 10.052 1.00 89.69 601 PHE A C 1
ATOM 4869 O O . PHE A 1 601 ? 9.683 26.666 9.079 1.00 89.69 601 PHE A O 1
ATOM 4876 N N . LYS A 1 602 ? 11.179 25.961 10.589 1.00 74.44 602 LYS A N 1
ATOM 4877 C CA . LYS A 1 602 ? 12.293 26.737 10.035 1.00 74.44 602 LYS A CA 1
ATOM 4878 C C . LYS A 1 602 ? 13.177 25.822 9.187 1.00 74.44 602 LYS A C 1
ATOM 4880 O O . LYS A 1 602 ? 13.772 24.906 9.764 1.00 74.44 602 LYS A O 1
ATOM 4885 N N . PRO A 1 603 ? 13.304 26.074 7.868 1.00 68.50 603 PRO A N 1
ATOM 4886 C CA . PRO A 1 603 ? 14.234 25.340 7.024 1.00 68.50 603 PRO A CA 1
ATOM 4887 C C . PRO A 1 603 ? 15.646 25.385 7.600 1.00 68.50 603 PRO A C 1
ATOM 4889 O O . PRO A 1 603 ? 16.113 26.425 8.077 1.00 68.50 603 PRO A O 1
ATOM 4892 N N . ARG A 1 604 ? 16.344 24.251 7.569 1.00 69.00 604 ARG A N 1
ATOM 4893 C CA . ARG A 1 604 ? 17.718 24.179 8.075 1.00 69.00 604 ARG A CA 1
ATOM 4894 C C . ARG A 1 604 ? 18.653 24.978 7.165 1.00 69.00 604 ARG A C 1
ATOM 4896 O O . ARG A 1 604 ? 18.564 24.903 5.945 1.00 69.00 604 ARG A O 1
ATOM 4903 N N . ALA A 1 605 ? 19.616 25.686 7.762 1.00 58.22 605 ALA A N 1
ATOM 4904 C CA . ALA A 1 605 ? 20.582 26.521 7.035 1.00 58.22 605 ALA A CA 1
ATOM 4905 C C . ALA A 1 605 ? 21.473 25.745 6.036 1.00 58.22 605 ALA A C 1
ATOM 4907 O O . ALA A 1 605 ? 22.070 26.346 5.148 1.00 58.22 605 ALA A O 1
ATOM 4908 N N . LYS A 1 606 ? 21.574 24.415 6.170 1.00 59.16 606 LYS A N 1
ATOM 4909 C CA . LYS A 1 606 ? 22.225 23.518 5.205 1.00 59.16 606 LYS A CA 1
ATOM 4910 C C . LYS A 1 606 ? 21.237 22.426 4.792 1.00 59.16 606 LYS A C 1
ATOM 4912 O O . LYS A 1 606 ? 21.111 21.428 5.500 1.00 59.16 606 LYS A O 1
ATOM 4917 N N . LYS A 1 607 ? 20.557 22.632 3.662 1.00 55.78 607 LYS A N 1
ATOM 4918 C CA . LYS A 1 607 ? 19.757 21.599 2.982 1.00 55.78 607 LYS A CA 1
ATOM 4919 C C . LYS A 1 607 ? 20.692 20.458 2.524 1.00 55.78 607 LYS A C 1
ATOM 4921 O O . LYS A 1 607 ? 21.861 20.715 2.235 1.00 55.78 607 LYS A O 1
ATOM 4926 N N . ASN A 1 608 ? 20.206 19.216 2.453 1.00 50.19 608 ASN A N 1
ATOM 4927 C CA . ASN A 1 608 ? 20.922 18.052 1.885 1.00 50.19 608 ASN A CA 1
ATOM 4928 C C . ASN A 1 608 ? 22.156 17.528 2.652 1.00 50.19 608 ASN A C 1
ATOM 4930 O O . ASN A 1 608 ? 23.059 16.943 2.049 1.00 50.19 608 ASN A O 1
ATOM 4934 N N . ARG A 1 609 ? 22.227 17.679 3.981 1.00 53.41 609 ARG A N 1
ATOM 4935 C CA . ARG A 1 609 ? 23.209 16.894 4.753 1.00 53.41 609 ARG A CA 1
ATOM 4936 C C . ARG A 1 609 ? 22.835 15.403 4.667 1.00 53.41 609 ARG A C 1
ATOM 4938 O O . ARG A 1 609 ? 21.653 15.102 4.819 1.00 53.41 609 ARG A O 1
ATOM 4945 N N . PRO A 1 610 ? 23.792 14.474 4.469 1.00 48.91 610 PRO A N 1
ATOM 4946 C CA . PRO A 1 610 ? 23.502 13.044 4.536 1.00 48.91 610 PRO A CA 1
ATOM 4947 C C . PRO A 1 610 ? 22.760 12.728 5.837 1.00 48.91 610 PRO A C 1
ATOM 4949 O O . PRO A 1 610 ? 23.166 13.227 6.894 1.00 48.91 610 PRO A O 1
ATOM 4952 N N . HIS A 1 611 ? 21.709 11.899 5.774 1.00 48.88 611 HIS A N 1
ATOM 4953 C CA . HIS A 1 611 ? 20.923 11.475 6.949 1.00 48.88 611 HIS A CA 1
ATOM 4954 C C . HIS A 1 611 ? 21.803 10.891 8.073 1.00 48.88 611 HIS A C 1
ATOM 4956 O O . HIS A 1 611 ? 21.432 10.928 9.241 1.00 48.88 611 HIS A O 1
ATOM 4962 N N . THR A 1 612 ? 23.011 10.437 7.733 1.00 44.50 612 THR A N 1
ATOM 4963 C CA . THR A 1 612 ? 24.041 9.897 8.632 1.00 44.50 612 THR A CA 1
ATOM 4964 C C . THR A 1 612 ? 24.878 10.942 9.381 1.00 44.50 612 THR A C 1
ATOM 4966 O O . THR A 1 612 ? 25.574 10.590 10.326 1.00 44.50 612 THR A O 1
ATOM 4969 N N . SER A 1 613 ? 24.825 12.224 9.012 1.00 47.19 613 SER A N 1
ATOM 4970 C CA . SER A 1 613 ? 25.627 13.282 9.648 1.00 47.19 613 SER A CA 1
ATOM 4971 C C . SER A 1 613 ? 24.926 13.859 10.883 1.00 47.19 613 SER A C 1
ATOM 4973 O O . SER A 1 613 ? 24.379 14.968 10.873 1.00 47.19 613 SER A O 1
ATOM 4975 N N . ALA A 1 614 ? 24.894 13.081 11.964 1.00 52.66 614 ALA A N 1
ATOM 4976 C CA . ALA A 1 614 ? 24.494 13.607 13.263 1.00 52.66 614 ALA A CA 1
ATOM 4977 C C . ALA A 1 614 ? 25.445 14.723 13.727 1.00 52.66 614 ALA A C 1
ATOM 4979 O O . ALA A 1 614 ? 26.551 14.892 13.220 1.00 52.66 614 ALA A O 1
ATOM 4980 N N . ALA A 1 615 ? 24.976 15.552 14.658 1.00 51.25 615 ALA A N 1
ATOM 4981 C CA . ALA A 1 615 ? 25.760 16.660 15.205 1.00 51.25 615 ALA A CA 1
ATOM 4982 C C . ALA A 1 615 ? 26.839 16.205 16.213 1.00 51.25 615 ALA A C 1
ATOM 4984 O O . ALA A 1 615 ? 27.532 17.058 16.758 1.00 51.25 615 ALA A O 1
ATOM 4985 N N . PHE A 1 616 ? 26.916 14.901 16.477 1.00 61.41 616 PHE A N 1
ATOM 4986 C CA . PHE A 1 616 ? 27.748 14.214 17.465 1.00 61.41 616 PHE A CA 1
ATOM 4987 C C . PHE A 1 616 ? 27.893 12.748 17.023 1.00 61.41 616 PHE A C 1
ATOM 4989 O O . PHE A 1 616 ? 26.974 12.212 16.388 1.00 61.41 616 PHE A O 1
ATOM 4996 N N . ASP A 1 617 ? 29.027 12.124 17.337 1.00 66.00 617 ASP A N 1
ATOM 4997 C CA . ASP A 1 617 ? 29.340 10.745 16.943 1.00 66.00 617 ASP A CA 1
ATOM 4998 C C . ASP A 1 617 ? 28.744 9.723 17.930 1.00 66.00 617 ASP A C 1
ATOM 5000 O O . ASP A 1 617 ? 28.530 10.021 19.106 1.00 66.00 617 ASP A O 1
ATOM 5004 N N . LEU A 1 618 ? 28.469 8.495 17.463 1.00 66.06 618 LEU A N 1
ATOM 5005 C CA . LEU A 1 618 ? 27.959 7.399 18.311 1.00 66.06 618 LEU A CA 1
ATOM 5006 C C . LEU A 1 618 ? 28.881 7.113 19.507 1.00 66.06 618 LEU A C 1
ATOM 5008 O O . LEU A 1 618 ? 28.397 6.780 20.586 1.00 66.06 618 LEU A O 1
ATOM 5012 N N . GLU A 1 619 ? 30.191 7.283 19.320 1.00 64.38 619 GLU A N 1
ATOM 5013 C CA . GLU A 1 619 ? 31.225 7.065 20.340 1.00 64.38 619 GLU A CA 1
ATOM 5014 C C . GLU A 1 619 ? 31.160 8.079 21.495 1.00 64.38 619 GLU A C 1
ATOM 5016 O O . GLU A 1 619 ? 31.666 7.812 22.583 1.00 64.38 619 GLU A O 1
ATOM 5021 N N . GLU A 1 620 ? 30.503 9.225 21.293 1.00 76.31 620 GLU A N 1
ATOM 5022 C CA . GLU A 1 620 ? 30.326 10.263 22.316 1.00 76.31 620 GLU A CA 1
ATOM 5023 C C . GLU A 1 620 ? 29.083 10.025 23.193 1.00 76.31 620 GLU A C 1
ATOM 5025 O O . GLU A 1 620 ? 28.837 10.758 24.157 1.00 76.31 620 GLU A O 1
ATOM 5030 N N . LEU A 1 621 ? 28.272 9.011 22.871 1.00 82.00 621 LEU A N 1
ATOM 5031 C CA . LEU A 1 621 ? 27.051 8.694 23.601 1.00 82.00 621 LEU A CA 1
ATOM 5032 C C . LEU A 1 621 ? 27.304 7.745 24.780 1.00 82.00 621 LEU A C 1
ATOM 5034 O O . LEU A 1 621 ? 28.168 6.871 24.713 1.00 82.00 621 LEU A O 1
ATOM 5038 N N . PRO A 1 622 ? 26.487 7.824 25.850 1.00 90.62 622 PRO A N 1
ATOM 5039 C CA . PRO A 1 622 ? 26.456 6.773 26.860 1.00 90.62 622 PRO A CA 1
ATOM 5040 C C . PRO A 1 622 ? 26.221 5.396 26.203 1.00 90.62 622 PRO A C 1
ATOM 5042 O O . PRO A 1 622 ? 25.339 5.299 25.344 1.00 90.62 622 PRO A O 1
ATOM 5045 N N . PRO A 1 623 ? 26.917 4.317 26.619 1.00 91.12 623 PRO A N 1
ATOM 5046 C CA . PRO A 1 623 ? 26.863 3.020 25.931 1.00 91.12 623 PRO A CA 1
ATOM 5047 C C . PRO A 1 623 ? 25.448 2.459 25.733 1.00 91.12 623 PRO A C 1
ATOM 5049 O O . PRO A 1 623 ? 25.127 1.915 24.680 1.00 91.12 623 PRO A O 1
ATOM 5052 N N . GLN A 1 624 ? 24.571 2.645 26.724 1.00 92.44 624 GLN A N 1
ATOM 5053 C CA . GLN A 1 624 ? 23.168 2.234 26.635 1.00 92.44 624 GLN A CA 1
ATOM 5054 C C . GLN A 1 624 ? 22.406 2.999 25.539 1.00 92.44 624 GLN A C 1
ATOM 5056 O O . GLN A 1 624 ? 21.585 2.417 24.842 1.00 92.44 624 GLN A O 1
ATOM 5061 N N . VAL A 1 625 ? 22.684 4.293 25.360 1.00 93.62 625 VAL A N 1
ATOM 5062 C CA . VAL A 1 625 ? 22.048 5.132 24.332 1.00 93.62 625 VAL A CA 1
ATOM 5063 C C . VAL A 1 625 ? 22.533 4.723 22.945 1.00 93.62 625 VAL A C 1
ATOM 5065 O O . VAL A 1 625 ? 21.711 4.577 22.046 1.00 93.62 625 VAL A O 1
ATOM 5068 N N . ALA A 1 626 ? 23.840 4.490 22.779 1.00 92.44 626 ALA A N 1
ATOM 5069 C CA . ALA A 1 626 ? 24.410 4.009 21.520 1.00 92.44 626 ALA A CA 1
ATOM 5070 C C . ALA A 1 626 ? 23.787 2.668 21.095 1.00 92.44 626 ALA A C 1
ATOM 5072 O O . ALA A 1 626 ? 23.304 2.548 19.971 1.00 92.44 626 ALA A O 1
ATOM 5073 N N . SER A 1 627 ? 23.683 1.710 22.024 1.00 94.00 627 SER A N 1
ATOM 5074 C CA . SER A 1 627 ? 23.053 0.409 21.764 1.00 94.00 627 SER A CA 1
ATOM 5075 C C . SER A 1 627 ? 21.590 0.534 21.325 1.00 94.00 627 SER A C 1
ATOM 5077 O O . SER A 1 627 ? 21.176 -0.153 20.394 1.00 94.00 627 SER A O 1
ATOM 5079 N N . VAL A 1 628 ? 20.811 1.431 21.940 1.00 96.00 628 VAL A N 1
ATOM 5080 C CA . VAL A 1 628 ? 19.411 1.665 21.541 1.00 96.00 628 VAL A CA 1
ATOM 5081 C C . VAL A 1 628 ? 19.324 2.325 20.165 1.00 96.00 628 VAL A C 1
ATOM 5083 O O . VAL A 1 628 ? 18.432 1.999 19.387 1.00 96.00 628 VAL A O 1
ATOM 5086 N N . VAL A 1 629 ? 20.241 3.240 19.831 1.00 95.00 629 VAL A N 1
ATOM 5087 C CA . VAL A 1 629 ? 20.298 3.848 18.492 1.00 95.00 629 VAL A CA 1
ATOM 5088 C C . VAL A 1 629 ? 20.560 2.788 17.424 1.00 95.00 629 VAL A C 1
ATOM 5090 O O . VAL A 1 629 ? 19.858 2.775 16.412 1.00 95.00 629 VAL A O 1
ATOM 5093 N N . GLU A 1 630 ? 21.529 1.900 17.654 1.00 94.25 630 GLU A N 1
ATOM 5094 C CA . GLU A 1 630 ? 21.842 0.790 16.749 1.00 94.25 630 GLU A CA 1
ATOM 5095 C C . GLU A 1 630 ? 20.650 -0.158 16.586 1.00 94.25 630 GLU A C 1
ATOM 5097 O O . GLU A 1 630 ? 20.292 -0.497 15.459 1.00 94.25 630 GLU A O 1
ATOM 5102 N N . GLU A 1 631 ? 19.977 -0.516 17.684 1.00 95.88 631 GLU A N 1
ATOM 5103 C CA . GLU A 1 631 ? 18.770 -1.349 17.651 1.00 95.88 631 GLU A CA 1
ATOM 5104 C C . GLU A 1 631 ? 17.629 -0.681 16.866 1.00 95.88 631 GLU A C 1
ATOM 5106 O O . GLU A 1 631 ? 16.904 -1.340 16.123 1.00 95.88 631 GLU A O 1
ATOM 5111 N N . CYS A 1 632 ? 17.472 0.639 16.994 1.00 96.69 632 CYS A N 1
ATOM 5112 C CA . CYS A 1 632 ? 16.406 1.384 16.330 1.00 96.69 632 CYS A CA 1
ATOM 5113 C C . CYS A 1 632 ? 16.635 1.580 14.821 1.00 96.69 632 CYS A C 1
ATOM 5115 O O . CYS A 1 632 ? 15.674 1.838 14.088 1.00 96.69 632 CYS A O 1
ATOM 5117 N N . MET A 1 633 ? 17.883 1.486 14.349 1.00 94.75 633 MET A N 1
ATOM 5118 C CA . MET A 1 633 ? 18.254 1.852 12.980 1.00 94.75 633 MET A CA 1
ATOM 5119 C C . MET A 1 633 ? 17.574 0.996 11.900 1.00 94.75 633 MET A C 1
ATOM 5121 O O . MET A 1 633 ? 16.962 1.586 11.007 1.00 94.75 633 MET A O 1
ATOM 5125 N N . PRO A 1 634 ? 17.549 -0.350 11.984 1.00 96.69 634 PRO A N 1
ATOM 5126 C CA . PRO A 1 634 ? 16.876 -1.175 10.979 1.00 96.69 634 PRO A CA 1
ATOM 5127 C C . PRO A 1 634 ? 15.366 -0.906 10.884 1.00 96.69 634 PRO A C 1
ATOM 5129 O O . PRO A 1 634 ? 14.788 -0.923 9.792 1.00 96.69 634 PRO A O 1
ATOM 5132 N N . TYR A 1 635 ? 14.711 -0.618 12.018 1.00 97.06 635 TYR A N 1
ATOM 5133 C CA . TYR A 1 635 ? 13.284 -0.280 12.039 1.00 97.06 635 TYR A CA 1
ATOM 5134 C C . TYR A 1 635 ? 13.022 1.066 11.355 1.00 97.06 635 TYR A C 1
ATOM 5136 O O . TYR A 1 635 ? 12.086 1.192 10.562 1.00 97.06 635 TYR A O 1
ATOM 5144 N N . TYR A 1 636 ? 13.875 2.061 11.623 1.00 97.19 636 TYR A N 1
ATOM 5145 C CA . TYR A 1 636 ? 13.821 3.356 10.952 1.00 97.19 636 TYR A CA 1
ATOM 5146 C C . TYR A 1 636 ? 14.047 3.227 9.444 1.00 97.19 636 TYR A C 1
ATOM 5148 O O . TYR A 1 636 ? 13.235 3.741 8.685 1.00 97.19 636 TYR A O 1
ATOM 5156 N N . GLU A 1 637 ? 15.090 2.522 8.999 1.00 96.06 637 GLU A N 1
ATOM 5157 C CA . GLU A 1 637 ? 15.405 2.361 7.571 1.00 96.06 637 GLU A CA 1
ATOM 5158 C C . GLU A 1 637 ? 14.255 1.700 6.800 1.00 96.06 637 GLU A C 1
ATOM 5160 O O . GLU A 1 637 ? 13.905 2.136 5.701 1.00 96.06 637 GLU A O 1
ATOM 5165 N N . THR A 1 638 ? 13.605 0.707 7.414 1.00 95.50 638 THR A N 1
ATOM 5166 C CA . THR A 1 638 ? 12.437 0.027 6.837 1.00 95.50 638 THR A CA 1
ATOM 5167 C C . THR A 1 638 ? 11.262 0.986 6.633 1.00 95.50 638 THR A C 1
ATOM 5169 O O . THR A 1 638 ? 10.637 0.983 5.571 1.00 95.50 638 THR A O 1
ATOM 5172 N N . LEU A 1 639 ? 10.963 1.835 7.622 1.00 96.00 639 LEU A N 1
ATOM 5173 C CA . LEU A 1 639 ? 9.905 2.845 7.509 1.00 96.00 639 LEU A CA 1
ATOM 5174 C C . LEU A 1 639 ? 10.304 3.986 6.564 1.00 96.00 639 LEU A C 1
ATOM 5176 O O . LEU A 1 639 ? 9.487 4.440 5.766 1.00 96.00 639 LEU A O 1
ATOM 5180 N N . ALA A 1 640 ? 11.563 4.419 6.598 1.00 95.38 640 ALA A N 1
ATOM 5181 C CA . ALA A 1 640 ? 12.086 5.488 5.756 1.00 95.38 640 ALA A CA 1
ATOM 5182 C C . ALA A 1 640 ? 12.049 5.126 4.267 1.00 95.38 640 ALA A C 1
ATOM 5184 O O . ALA A 1 640 ? 11.816 6.003 3.440 1.00 95.38 640 ALA A O 1
ATOM 5185 N N . ALA A 1 641 ? 12.181 3.845 3.910 1.00 94.50 641 ALA A N 1
ATOM 5186 C CA . ALA A 1 641 ? 11.991 3.370 2.538 1.00 94.50 641 ALA A CA 1
ATOM 5187 C C . ALA A 1 641 ? 10.551 3.557 2.008 1.00 94.50 641 ALA A C 1
ATOM 5189 O O . ALA A 1 641 ? 10.328 3.487 0.801 1.00 94.50 641 ALA A O 1
ATOM 5190 N N . LYS A 1 642 ? 9.577 3.798 2.897 1.00 93.38 642 LYS A N 1
ATOM 5191 C CA . LYS A 1 642 ? 8.148 3.988 2.591 1.00 93.38 642 LYS A CA 1
ATOM 5192 C C . LYS A 1 642 ? 7.688 5.446 2.742 1.00 93.38 642 LYS A C 1
ATOM 5194 O O . LYS A 1 642 ? 6.491 5.717 2.645 1.00 93.38 642 LYS A O 1
ATOM 5199 N N . LYS A 1 643 ? 8.605 6.383 3.011 1.00 94.44 643 LYS A N 1
ATOM 5200 C CA . LYS A 1 643 ? 8.264 7.792 3.245 1.00 94.44 643 LYS A CA 1
ATOM 5201 C C . LYS A 1 643 ? 7.714 8.484 1.999 1.00 94.44 643 LYS A C 1
ATOM 5203 O O . LYS A 1 643 ? 8.109 8.181 0.873 1.00 94.44 643 LYS A O 1
ATOM 5208 N N . ILE A 1 644 ? 6.829 9.452 2.211 1.00 93.31 644 ILE A N 1
ATOM 5209 C CA . ILE A 1 644 ? 6.343 10.329 1.145 1.00 93.31 644 ILE A CA 1
ATOM 5210 C C . ILE A 1 644 ? 7.423 11.332 0.731 1.00 93.31 644 ILE A C 1
ATOM 5212 O O . ILE A 1 644 ? 8.253 11.744 1.539 1.00 93.31 644 ILE A O 1
ATOM 5216 N N . SER A 1 645 ? 7.401 11.728 -0.540 1.00 90.62 645 SER A N 1
ATOM 5217 C CA . SER A 1 645 ? 8.292 12.760 -1.078 1.00 90.62 645 SER A CA 1
ATOM 5218 C C . SER A 1 645 ? 7.618 14.134 -1.031 1.00 90.62 645 SER A C 1
ATOM 5220 O O . SER A 1 645 ? 6.394 14.197 -1.140 1.00 90.62 645 SER A O 1
ATOM 5222 N N . PRO A 1 646 ? 8.375 15.234 -0.888 1.00 87.56 646 PRO A N 1
ATOM 5223 C CA . PRO A 1 646 ? 7.807 16.575 -0.942 1.00 87.56 646 PRO A CA 1
ATOM 5224 C C . PRO A 1 646 ? 7.247 16.887 -2.337 1.00 87.56 646 PRO A C 1
ATOM 5226 O O . PRO A 1 646 ? 7.872 16.576 -3.352 1.00 87.56 646 PRO A O 1
ATOM 5229 N N . LYS A 1 647 ? 6.092 17.556 -2.390 1.00 79.06 647 LYS A N 1
ATOM 5230 C CA . LYS A 1 647 ? 5.545 18.134 -3.624 1.00 79.06 647 LYS A CA 1
ATOM 5231 C C . LYS A 1 647 ? 6.383 19.329 -4.083 1.00 79.06 647 LYS A C 1
ATOM 5233 O O . LYS A 1 647 ? 6.849 20.107 -3.254 1.00 79.06 647 LYS A O 1
ATOM 5238 N N . ASN A 1 648 ? 6.511 19.486 -5.404 1.00 62.72 648 ASN A N 1
ATOM 5239 C CA . ASN A 1 648 ? 7.129 20.637 -6.075 1.00 62.72 648 ASN A CA 1
ATOM 5240 C C . ASN A 1 648 ? 8.524 21.003 -5.535 1.00 62.72 648 ASN A C 1
ATOM 5242 O O . ASN A 1 648 ? 8.748 22.095 -5.015 1.00 62.72 648 ASN A O 1
ATOM 5246 N N . THR A 1 649 ? 9.496 20.105 -5.711 1.00 55.34 649 THR A N 1
ATOM 5247 C CA . THR A 1 649 ? 10.905 20.356 -5.355 1.00 55.34 649 THR A CA 1
ATOM 5248 C C . THR A 1 649 ? 11.575 21.463 -6.180 1.00 55.34 649 THR A C 1
ATOM 5250 O O . THR A 1 649 ? 12.686 21.859 -5.853 1.00 55.34 649 THR A O 1
ATOM 5253 N N . GLU A 1 650 ? 10.924 21.977 -7.230 1.00 42.38 650 GLU A N 1
ATOM 5254 C CA . GLU A 1 650 ? 11.476 22.996 -8.139 1.00 42.38 650 GLU A CA 1
ATOM 5255 C C . GLU A 1 650 ? 11.365 24.448 -7.625 1.00 42.38 650 GLU A C 1
ATOM 5257 O O . GLU A 1 650 ? 11.924 25.349 -8.243 1.00 42.38 650 GLU A O 1
ATOM 5262 N N . GLN A 1 651 ? 10.682 24.706 -6.501 1.00 40.97 651 GLN A N 1
ATOM 5263 C CA . GLN A 1 651 ? 10.493 26.066 -5.958 1.00 40.97 651 GLN A CA 1
ATOM 5264 C C . GLN A 1 651 ? 11.426 26.448 -4.787 1.00 40.97 651 GLN A C 1
ATOM 5266 O O . GLN A 1 651 ? 11.179 27.465 -4.135 1.00 40.97 651 GLN A O 1
ATOM 5271 N N . TYR A 1 652 ? 12.492 25.684 -4.497 1.00 41.84 652 TYR A N 1
ATOM 5272 C CA . TYR A 1 652 ? 13.282 25.849 -3.260 1.00 41.84 652 TYR A CA 1
ATOM 5273 C C . TYR A 1 652 ? 14.800 25.875 -3.383 1.00 41.84 652 TYR A C 1
ATOM 5275 O O . TYR A 1 652 ? 15.368 25.094 -4.169 1.00 41.84 652 TYR A O 1
#

pLDDT: mean 78.88, std 21.5, range [24.14, 98.44]